Protein AF-A0A024G7Y5-F1 (afdb_monomer)

Solvent-accessible surface area (backbone atoms only — not comparable to full-atom values): 24583 Å² total; per-residue (Å²): 118,69,70,68,50,52,56,51,50,57,49,52,51,51,51,51,51,51,49,52,50,52,51,53,53,51,53,52,49,50,52,50,60,66,66,61,71,93,56,59,83,82,35,72,70,31,41,57,44,13,58,46,35,23,55,50,9,52,49,39,56,52,40,67,72,48,95,72,74,84,94,58,50,68,92,71,42,85,37,60,65,56,42,51,34,58,75,72,63,39,59,60,51,54,53,49,52,50,49,55,49,51,52,48,56,63,62,57,77,49,98,78,74,90,75,51,71,67,54,55,52,26,51,52,29,29,48,34,6,49,40,41,38,53,35,58,41,29,64,34,64,72,49,51,71,73,40,62,56,69,62,50,50,53,49,44,32,57,42,38,51,50,48,55,75,38,72,56,51,76,72,74,58,77,56,87,61,41,66,82,60,36,44,40,44,38,48,30,21,50,49,71,34,40,89,83,42,67,52,84,77,50,53,58,56,39,53,78,53,40,43,63,48,37,52,50,50,34,45,66,70,38,52,91,77,51,53,71,70,57,51,50,37,41,52,53,29,52,51,44,52,59,66,36,72,62,38,71,74,47,50,59,80,63,49,80,41,75,66,50,55,53,39,53,48,51,54,54,50,66,69,48,78,45,76,83,30,72,65,50,53,44,52,52,42,52,49,54,34,49,51,39,51,52,49,38,54,51,45,64,71,66,70,56,94,69,53,64,45,56,50,40,43,40,67,52,52,44,51,35,40,51,51,42,47,56,52,50,54,50,52,48,49,51,40,66,74,46,48,77,49,19,80,77,52,47,48,78,54,53,52,57,52,52,51,51,56,35,50,50,46,41,49,52,54,50,56,47,31,55,55,61,44,70,45,52,69,59,56,72,74,43,50,78,55,46,74,78,46,43,70,73,42,68,72,50,34,53,54,50,53,52,49,50,50,52,51,49,53,48,51,50,50,47,53,54,50,49,53,50,59,72,70,45,61,70,68,65,54,50,61,58,54,70,76,48,86,86,68,90,75,81,134

Sequence (443 aa):
MASARASRYEGTAKDEEVEALSAKLRDNLRMNIRYMADYEVLSEAWIDMAKQIERIGEITEMERNLPKAKGVTVWECEEVALRYILEDGKLNLCLRNLIAYNEFLRASDSPSQQMTREMLDAMHQFEKGMGLTLKNAWFHAEAVHITDLPKLVEYVHTVLKCAVQKPNILKEKEMEPCQEISVIYYLLGITKQLESMDESRLVPLFVEEEIFQLLTKHLVLQFHLLQEDTVVAALDTLNSMCGTEHFQSHPEDYLDSDDVASALWKIRVYNKNKIFSWATCFHVLCLLWTILRSAYWIRIQSRYEMTYLELYLLYWFPTPIQFANFSLLILFYIQVLTGKQWQLKWRTICLPLYLVLTMSMATFTVVWALNSSNDLDNAVQFGDKYDEEFYKVMGVRVQLEYSAFSFFLLGTLFGLFGWKLINIERWKQRRLLVSRPRKSIVL

Foldseek 3Di:
DVVVVVVVVVVVVVVVVVVVVVVVVLVVLLVLLVLQDQDQQPDPSLLVNLLSLLVLLVLQVVQVPDDDDPPAAPVRGPNSSLVSCVVVVPLQVLLVSVLNLVVVVVVPVDPPDDDDPSSVVSSLSNQNSSLRSLLSQLLHPSSLVSYPQLSLLVSLLVLLVVCLVPLCVLVVVPHPPGPNLSSLSNLLSNLVCCVVDPVVVHLVSCLVSLVLQSLLSSCLSCVVVDDPVSNVSSVSSNLSSCVDPCCVVCVCSNPVDPVSVVSVVVVVVVVVVPCVDLVVVLVVLVVVLVVLQVVQVVPVVVPPPDQLLNNLCSPPLSLLSVLLNLLSVLLVLVCLLCPPVCVVPVVVPSVVVSVVVSVVLNVLSNVLSVVVRVVVVVCVVQPPVCVVPVCVPPSSVVNVVVSVVSVVVSVVSCVVSVVVVVVPDVVSVVVVVVVDRPDDDDD

pLDDT: mean 79.41, std 16.38, range [26.48, 97.5]

Nearest PDB structures (foldseek):
  8evm-assembly1_A  TM=2.331E-01  e=3.872E+00  synthetic construct

Organism: NCBI:txid65357

Radius of gyration: 31.64 Å; Cα contacts (8 Å, |Δi|>4): 342; chains: 1; boundi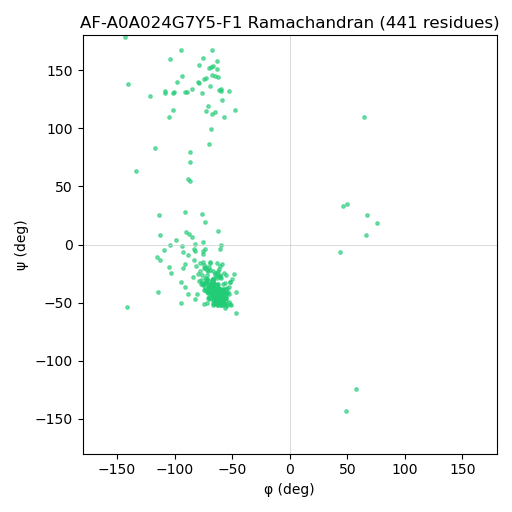ng box: 84×49×96 Å

Structure (mmCIF, N/CA/C/O backbone):
data_AF-A0A024G7Y5-F1
#
_entry.id   AF-A0A024G7Y5-F1
#
loop_
_atom_site.group_PDB
_atom_site.id
_atom_site.type_symbol
_atom_site.label_atom_id
_atom_site.label_alt_id
_atom_site.label_comp_id
_atom_site.label_asym_id
_atom_site.label_entity_id
_atom_site.label_seq_id
_atom_site.pdbx_PDB_ins_code
_atom_site.Cartn_x
_atom_site.Cartn_y
_atom_site.Cartn_z
_atom_site.occupancy
_atom_site.B_iso_or_equiv
_atom_site.auth_seq_id
_atom_site.auth_comp_id
_atom_site.auth_asym_id
_atom_site.auth_atom_id
_atom_site.pdbx_PDB_model_num
ATOM 1 N N . MET A 1 1 ? 31.855 25.577 42.883 1.00 46.16 1 MET A N 1
ATOM 2 C CA . MET A 1 1 ? 31.401 24.165 42.954 1.00 46.16 1 MET A CA 1
ATOM 3 C C . MET A 1 1 ? 29.903 23.998 43.244 1.00 46.16 1 MET A C 1
ATOM 5 O O . MET A 1 1 ? 29.334 23.049 42.726 1.00 46.16 1 MET A O 1
ATOM 9 N N . ALA A 1 2 ? 29.231 24.886 43.994 1.00 44.09 2 ALA A N 1
ATOM 10 C CA . ALA A 1 2 ? 27.789 24.762 44.285 1.00 44.09 2 ALA A CA 1
ATOM 11 C C . ALA A 1 2 ? 26.863 24.919 43.051 1.00 44.09 2 ALA A C 1
ATOM 13 O O . ALA A 1 2 ? 25.898 24.176 42.910 1.00 44.09 2 ALA A O 1
ATOM 14 N N . SER A 1 3 ? 27.208 25.801 42.105 1.00 47.31 3 SER A N 1
ATOM 15 C CA . SER A 1 3 ? 26.428 26.046 40.873 1.00 47.31 3 SER A CA 1
ATOM 16 C C . SER A 1 3 ? 26.412 24.856 39.889 1.00 47.31 3 SER A C 1
ATOM 18 O O . SER A 1 3 ? 25.405 24.622 39.224 1.00 47.31 3 SER A O 1
ATOM 20 N N . ALA A 1 4 ? 27.473 24.040 39.855 1.00 46.03 4 ALA A N 1
ATOM 21 C CA . ALA A 1 4 ? 27.540 22.832 39.020 1.00 46.03 4 ALA A CA 1
ATOM 22 C C . ALA A 1 4 ? 26.753 21.642 39.609 1.00 46.03 4 ALA A C 1
ATOM 24 O O . ALA A 1 4 ? 26.361 20.734 38.882 1.00 46.03 4 ALA A O 1
ATOM 25 N N . ARG A 1 5 ? 26.518 21.632 40.932 1.00 42.25 5 ARG A N 1
ATOM 26 C CA . ARG A 1 5 ? 25.630 20.655 41.583 1.00 42.25 5 ARG A CA 1
ATOM 27 C C . ARG A 1 5 ? 24.164 21.050 41.429 1.00 42.25 5 ARG A C 1
ATOM 29 O O . ARG A 1 5 ? 23.369 20.187 41.091 1.00 42.25 5 ARG A O 1
ATOM 36 N N . ALA A 1 6 ? 23.823 22.329 41.599 1.00 41.47 6 ALA A N 1
ATOM 37 C CA . ALA A 1 6 ? 22.451 22.817 41.429 1.00 41.47 6 ALA A CA 1
ATOM 38 C C . ALA A 1 6 ? 21.915 22.587 40.002 1.00 41.47 6 ALA A C 1
ATOM 40 O O . ALA A 1 6 ? 20.824 22.060 39.841 1.00 41.47 6 ALA A O 1
ATOM 41 N N . SER A 1 7 ? 22.732 22.855 38.979 1.00 45.75 7 SER A N 1
ATOM 42 C CA . SER A 1 7 ? 22.382 22.584 37.573 1.00 45.75 7 SER A CA 1
ATOM 43 C C . SER A 1 7 ? 22.245 21.090 37.243 1.00 45.75 7 SER A C 1
ATOM 45 O O . SER A 1 7 ? 21.433 20.726 36.398 1.00 45.75 7 SER A O 1
ATOM 47 N N . ARG A 1 8 ? 22.987 20.204 37.928 1.00 45.84 8 ARG A N 1
ATOM 48 C CA . ARG A 1 8 ? 22.789 18.746 37.819 1.00 45.84 8 ARG A CA 1
ATOM 49 C C . ARG A 1 8 ? 21.482 18.288 38.462 1.00 45.84 8 ARG A C 1
ATOM 51 O O . ARG A 1 8 ? 20.812 17.457 37.868 1.00 45.84 8 ARG A O 1
ATOM 58 N N . TYR A 1 9 ? 21.128 18.840 39.625 1.00 45.09 9 TYR A N 1
ATOM 59 C CA . TYR A 1 9 ? 19.876 18.523 40.317 1.00 45.09 9 TYR A CA 1
ATOM 60 C C . TYR A 1 9 ? 18.640 19.056 39.576 1.00 45.09 9 TYR A C 1
ATOM 62 O O . TYR A 1 9 ? 17.634 18.359 39.515 1.00 45.09 9 TYR A O 1
ATOM 70 N N . GLU A 1 10 ? 18.718 20.243 38.966 1.00 43.50 10 GLU A N 1
ATOM 71 C CA . GLU A 1 10 ? 17.648 20.781 38.109 1.00 43.50 10 GLU A CA 1
ATOM 72 C C . GLU A 1 10 ? 17.457 19.976 36.816 1.00 43.50 10 GLU A C 1
ATOM 74 O O . GLU A 1 10 ? 16.332 19.871 36.333 1.00 43.50 10 GLU A O 1
ATOM 79 N N . GLY A 1 11 ? 18.531 19.399 36.263 1.00 50.56 11 GLY A N 1
ATOM 80 C CA . GLY A 1 11 ? 18.453 18.473 35.131 1.00 50.56 11 GLY A CA 1
ATOM 81 C C . GLY A 1 11 ? 17.750 17.170 35.508 1.00 50.56 11 GLY A C 1
ATOM 82 O O . GLY A 1 11 ? 16.754 16.818 34.891 1.00 50.56 11 GLY A O 1
ATOM 83 N N . THR A 1 12 ? 18.190 16.515 36.589 1.00 52.41 12 THR A N 1
ATOM 84 C CA . THR A 1 12 ? 17.574 15.263 37.063 1.00 52.41 12 THR A CA 1
ATOM 85 C C . THR A 1 12 ? 16.132 15.438 37.538 1.00 52.41 12 THR A C 1
ATOM 87 O O . THR A 1 12 ? 15.316 14.569 37.278 1.00 52.41 12 THR A O 1
ATOM 90 N N . ALA A 1 13 ? 15.782 16.560 38.176 1.00 53.22 13 ALA A N 1
ATOM 91 C CA . ALA A 1 13 ? 14.409 16.804 38.625 1.00 53.22 13 ALA A CA 1
ATOM 92 C C . ALA A 1 13 ? 13.438 17.035 37.453 1.00 53.22 13 ALA A C 1
ATOM 94 O O . ALA A 1 13 ? 12.294 16.594 37.507 1.00 53.22 13 ALA A O 1
ATOM 95 N N . LYS A 1 14 ? 13.894 17.694 36.376 1.00 54.56 14 LYS A N 1
ATOM 96 C CA . LYS A 1 14 ? 13.105 17.841 35.143 1.00 54.56 14 LYS A CA 1
ATOM 97 C C . LYS A 1 14 ? 12.954 16.516 34.406 1.00 54.56 14 LYS A C 1
ATOM 99 O O . LYS A 1 14 ? 11.874 16.242 33.894 1.00 54.56 14 LYS A O 1
ATOM 104 N N . ASP A 1 15 ? 14.003 15.701 34.378 1.00 57.78 15 ASP A N 1
ATOM 105 C CA . ASP A 1 15 ? 13.948 14.370 33.774 1.00 57.78 15 ASP A CA 1
ATOM 106 C C . ASP A 1 15 ? 12.994 13.446 34.558 1.00 57.78 15 ASP A C 1
ATOM 108 O O . ASP A 1 15 ? 12.162 12.780 33.948 1.00 57.78 15 ASP A O 1
ATOM 112 N N . GLU A 1 16 ? 13.013 13.493 35.895 1.00 61.41 16 GLU A N 1
ATOM 113 C CA . GLU A 1 16 ? 12.073 12.765 36.765 1.00 61.41 16 GLU A CA 1
ATOM 114 C C . GLU A 1 16 ? 10.617 13.242 36.595 1.00 61.41 16 GLU A C 1
ATOM 116 O O . GLU A 1 16 ? 9.695 12.426 36.572 1.00 61.41 16 GLU A O 1
ATOM 121 N N . GLU A 1 17 ? 10.380 14.548 36.433 1.00 65.56 17 GLU A N 1
ATOM 122 C CA . GLU A 1 17 ? 9.038 15.105 36.205 1.00 65.56 17 GLU A CA 1
ATOM 123 C C . GLU A 1 17 ? 8.484 14.719 34.821 1.00 65.56 17 GLU A C 1
ATOM 125 O O . GLU A 1 17 ? 7.305 14.375 34.684 1.00 65.56 17 GLU A O 1
ATOM 130 N N . VAL A 1 18 ? 9.341 14.702 33.795 1.00 63.72 18 VAL A N 1
ATOM 131 C CA . VAL A 1 18 ? 8.999 14.235 32.442 1.00 63.72 18 VAL A CA 1
ATOM 132 C C . VAL A 1 18 ? 8.743 12.727 32.427 1.00 63.72 18 VAL A C 1
ATOM 134 O O . VAL A 1 18 ? 7.787 12.273 31.793 1.00 63.72 18 VAL A O 1
ATOM 137 N N . GLU A 1 19 ? 9.542 11.942 33.147 1.00 65.94 19 GLU A N 1
ATOM 138 C CA . GLU A 1 19 ? 9.358 10.495 33.270 1.00 65.94 19 GLU A CA 1
ATOM 139 C C . GLU A 1 19 ? 8.068 10.157 34.037 1.00 65.94 19 GLU A C 1
ATOM 141 O O . GLU A 1 19 ? 7.289 9.312 33.589 1.00 65.94 19 GLU A O 1
ATOM 146 N N . ALA A 1 20 ? 7.758 10.891 35.110 1.00 63.00 20 ALA A N 1
ATOM 147 C CA . ALA A 1 20 ? 6.502 10.764 35.849 1.00 63.00 20 ALA A CA 1
ATOM 148 C C . ALA A 1 20 ? 5.277 11.153 35.000 1.00 63.00 20 ALA A C 1
ATOM 150 O O . ALA A 1 20 ? 4.237 10.490 35.059 1.00 63.00 20 ALA A O 1
ATOM 151 N N . LEU A 1 21 ? 5.388 12.198 34.174 1.00 58.19 21 LEU A N 1
ATOM 152 C CA . LEU A 1 21 ? 4.331 12.594 33.242 1.00 58.19 21 LEU A CA 1
ATOM 153 C C . LEU A 1 21 ? 4.123 11.536 32.149 1.00 58.19 21 LEU A C 1
ATOM 155 O O . LEU A 1 21 ? 2.983 11.187 31.841 1.00 58.19 21 LEU A O 1
ATOM 159 N N . SER A 1 22 ? 5.209 10.986 31.605 1.00 64.69 22 SER A N 1
ATOM 160 C CA . SER A 1 22 ? 5.184 9.886 30.634 1.00 64.69 22 SER A CA 1
ATOM 161 C C . SER A 1 22 ? 4.539 8.625 31.223 1.00 64.69 22 SER A C 1
ATOM 163 O O . SER A 1 22 ? 3.653 8.033 30.602 1.00 64.69 22 SER A O 1
ATOM 165 N N . ALA A 1 23 ? 4.888 8.260 32.461 1.00 65.62 23 ALA A N 1
ATOM 166 C CA . ALA A 1 23 ? 4.269 7.151 33.186 1.00 65.62 23 ALA A CA 1
ATOM 167 C C . ALA A 1 23 ? 2.763 7.378 33.392 1.00 65.62 23 ALA A C 1
ATOM 169 O O . ALA A 1 23 ? 1.952 6.520 33.051 1.00 65.62 23 ALA A O 1
ATOM 170 N N . LYS A 1 24 ? 2.360 8.578 33.827 1.00 65.88 24 LYS A N 1
ATOM 171 C CA . LYS A 1 24 ? 0.944 8.933 34.007 1.00 65.88 24 LYS A CA 1
ATOM 172 C C . LYS A 1 24 ? 0.158 8.922 32.691 1.00 65.88 24 LYS A C 1
ATOM 174 O O . LYS A 1 24 ? -1.022 8.573 32.678 1.00 65.88 24 LYS A O 1
ATOM 179 N N . LEU A 1 25 ? 0.776 9.305 31.573 1.00 69.69 25 LEU A N 1
ATOM 180 C CA . LEU A 1 25 ? 0.161 9.206 30.245 1.00 69.69 25 LEU A CA 1
ATOM 181 C C . LEU A 1 25 ? -0.023 7.742 29.817 1.00 69.69 25 LEU A C 1
ATOM 183 O O . LEU A 1 25 ? -1.079 7.404 29.280 1.00 69.69 25 LEU A O 1
ATOM 187 N N . ARG A 1 26 ? 0.949 6.870 30.113 1.00 70.81 26 ARG A N 1
ATOM 188 C CA . ARG A 1 26 ? 0.867 5.421 29.857 1.00 70.81 26 ARG A CA 1
ATOM 189 C C . ARG A 1 26 ? -0.190 4.727 30.717 1.00 70.81 26 ARG A C 1
ATOM 191 O O . ARG A 1 26 ? -0.923 3.888 30.198 1.00 70.81 26 ARG A O 1
ATOM 198 N N . ASP A 1 27 ? -0.315 5.094 31.989 1.00 71.00 27 ASP A N 1
ATOM 199 C CA . ASP A 1 27 ? -1.332 4.524 32.882 1.00 71.00 27 ASP A CA 1
ATOM 200 C C . ASP A 1 27 ? -2.746 4.919 32.445 1.00 71.00 27 ASP A C 1
ATOM 202 O O . ASP A 1 27 ? -3.635 4.068 32.353 1.00 71.00 27 ASP A O 1
ATOM 206 N N . ASN A 1 28 ? -2.940 6.188 32.072 1.00 83.56 28 ASN A N 1
ATOM 207 C CA . ASN A 1 28 ? -4.203 6.650 31.493 1.00 83.56 28 ASN A CA 1
ATOM 208 C C . ASN A 1 28 ? -4.534 5.919 30.183 1.00 83.56 28 ASN A C 1
ATOM 210 O O . ASN A 1 28 ? -5.688 5.573 29.946 1.00 83.56 28 ASN A O 1
ATOM 214 N N . LEU A 1 29 ? -3.533 5.638 29.343 1.00 88.06 29 LEU A N 1
ATOM 215 C CA . LEU A 1 29 ? -3.724 4.874 28.110 1.00 88.06 29 LEU A CA 1
ATOM 216 C C . LEU A 1 29 ? -4.190 3.439 28.390 1.00 88.06 29 LEU A C 1
ATOM 218 O O . LEU A 1 29 ? -5.152 2.981 27.774 1.00 88.06 29 LEU A O 1
ATOM 222 N N . ARG A 1 30 ? -3.561 2.733 29.340 1.00 91.06 30 ARG A N 1
ATOM 223 C CA . ARG A 1 30 ? -3.982 1.369 29.696 1.00 91.06 30 ARG A CA 1
ATOM 224 C C . ARG A 1 30 ? -5.381 1.347 30.308 1.00 91.06 30 ARG A C 1
ATOM 226 O O . ARG A 1 30 ? -6.156 0.439 30.018 1.00 91.06 30 ARG A O 1
ATOM 233 N N . MET A 1 31 ? -5.728 2.349 31.118 1.00 90.75 31 MET A N 1
ATOM 234 C CA . MET A 1 31 ? -7.089 2.501 31.639 1.00 90.75 31 MET A CA 1
ATOM 235 C C . MET A 1 31 ? -8.120 2.664 30.520 1.00 90.75 31 MET A C 1
ATOM 237 O O . MET A 1 31 ? -9.125 1.955 30.533 1.00 90.75 31 MET A O 1
ATOM 241 N N . ASN A 1 32 ? -7.847 3.518 29.530 1.00 91.56 32 ASN A N 1
ATOM 242 C CA . ASN A 1 32 ? -8.730 3.693 28.373 1.00 91.56 32 ASN A CA 1
ATOM 243 C C . ASN A 1 32 ? -8.904 2.380 27.590 1.00 91.56 32 ASN A C 1
ATOM 245 O O . ASN A 1 32 ? -10.007 2.020 27.192 1.00 91.56 32 ASN A O 1
ATOM 249 N N . ILE A 1 33 ? -7.826 1.607 27.420 1.00 92.81 33 ILE A N 1
ATOM 250 C CA . ILE A 1 33 ? -7.882 0.304 26.740 1.00 92.81 33 ILE A CA 1
ATOM 251 C C . ILE A 1 33 ? -8.731 -0.706 27.524 1.00 92.81 33 ILE A C 1
ATOM 253 O O . ILE A 1 33 ? -9.503 -1.468 26.939 1.00 92.81 33 ILE A O 1
ATOM 257 N N . ARG A 1 34 ? -8.631 -0.706 28.857 1.00 93.69 34 ARG A N 1
ATOM 258 C CA . ARG A 1 34 ? -9.439 -1.577 29.724 1.00 93.69 34 ARG A CA 1
ATOM 259 C C . ARG A 1 34 ? -10.916 -1.211 29.722 1.00 93.69 34 ARG A C 1
ATOM 261 O O . ARG A 1 34 ? -11.739 -2.120 29.831 1.00 93.69 34 ARG A O 1
ATOM 268 N N . TYR A 1 35 ? -11.228 0.076 29.579 1.00 93.81 35 TYR A N 1
ATOM 269 C CA . TYR A 1 35 ? -12.595 0.582 29.473 1.00 93.81 35 TYR A CA 1
ATOM 270 C C . TYR A 1 35 ? -13.308 0.096 28.202 1.00 93.81 35 TYR A C 1
ATOM 272 O O . TYR A 1 35 ? -14.528 -0.023 28.203 1.00 93.81 35 TYR A O 1
ATOM 280 N N . MET A 1 36 ? -12.573 -0.262 27.140 1.00 95.25 36 MET A N 1
ATOM 281 C CA . MET A 1 36 ? -13.186 -0.818 25.931 1.00 95.25 36 MET A CA 1
ATOM 282 C C . MET A 1 36 ? -13.970 -2.101 26.239 1.00 95.25 36 MET A C 1
ATOM 284 O O . MET A 1 36 ? -13.412 -3.089 26.738 1.00 95.25 36 MET A O 1
ATOM 288 N N . ALA A 1 37 ? -15.250 -2.106 25.879 1.00 95.06 37 ALA A N 1
ATOM 289 C CA . ALA A 1 37 ? -16.164 -3.230 26.039 1.00 95.06 37 ALA A CA 1
ATOM 290 C C . ALA A 1 37 ? -17.127 -3.326 24.844 1.00 95.06 37 ALA A C 1
ATOM 292 O O . ALA A 1 37 ? -17.063 -2.526 23.911 1.00 95.06 37 ALA A O 1
ATOM 293 N N . ASP A 1 38 ? -17.986 -4.339 24.868 1.00 94.38 38 ASP A N 1
ATOM 294 C CA . ASP A 1 38 ? -19.037 -4.563 23.874 1.00 94.38 38 ASP A CA 1
ATOM 295 C C . ASP A 1 38 ? -20.282 -3.763 24.292 1.00 94.38 38 ASP A C 1
ATOM 297 O O . ASP A 1 38 ? -21.166 -4.268 24.985 1.00 94.38 38 ASP A O 1
ATOM 301 N N . TYR A 1 39 ? -20.263 -2.458 24.009 1.00 95.44 39 TYR A N 1
ATOM 302 C CA . TYR A 1 39 ? -21.368 -1.544 24.306 1.00 95.44 39 TYR A CA 1
ATOM 303 C C . TYR A 1 39 ? -22.299 -1.419 23.099 1.00 95.44 39 TYR A C 1
ATOM 305 O O . TYR A 1 39 ? -21.839 -1.378 21.959 1.00 95.44 39 TYR A O 1
ATOM 313 N N . GLU A 1 40 ? -23.600 -1.272 23.352 1.00 94.44 40 GLU A N 1
ATOM 314 C CA . GLU A 1 40 ? -24.581 -0.987 22.303 1.00 94.44 40 GLU A CA 1
ATOM 315 C C . GLU A 1 40 ? -24.243 0.334 21.591 1.00 94.44 40 GLU A C 1
ATOM 317 O O . GLU A 1 40 ? -23.935 1.339 22.242 1.00 94.44 40 GLU A O 1
ATOM 322 N N . VAL A 1 41 ? -24.279 0.328 20.256 1.00 93.69 41 VAL A N 1
ATOM 323 C CA . VAL A 1 41 ? -23.894 1.475 19.421 1.00 93.69 41 VAL A CA 1
ATOM 324 C C . VAL A 1 41 ? -24.783 2.680 19.751 1.00 93.69 41 VAL A C 1
ATOM 326 O O . VAL A 1 41 ? -26.000 2.556 19.829 1.00 93.69 41 VAL A O 1
ATOM 329 N N . LEU A 1 42 ? -24.162 3.847 19.960 1.00 92.06 42 LEU A N 1
ATOM 330 C CA . LEU A 1 42 ? -24.793 5.095 20.430 1.00 92.06 42 LEU A CA 1
ATOM 331 C C . LEU A 1 42 ? -25.352 5.097 21.864 1.00 92.06 42 LEU A C 1
ATOM 333 O O . LEU A 1 42 ? -25.964 6.088 22.267 1.00 92.06 42 LEU A O 1
ATOM 337 N N . SER A 1 43 ? -25.110 4.061 22.671 1.00 94.00 43 SER A N 1
ATOM 338 C CA . SER A 1 43 ? -25.300 4.179 24.124 1.00 94.00 43 SER A CA 1
ATOM 339 C C . SER A 1 43 ? -24.340 5.219 24.721 1.00 94.00 43 SER A C 1
ATOM 341 O O . SER A 1 43 ? -23.282 5.500 24.157 1.00 94.00 43 SER A O 1
ATOM 343 N N . GLU A 1 44 ? -24.670 5.774 25.889 1.00 94.69 44 GLU A N 1
ATOM 344 C CA . GLU A 1 44 ? -23.819 6.760 26.581 1.00 94.69 44 GLU A CA 1
ATOM 345 C C . GLU A 1 44 ? -22.393 6.222 26.813 1.00 94.69 44 GLU A C 1
ATOM 347 O O . GLU A 1 44 ? -21.407 6.882 26.491 1.00 94.69 44 GLU A O 1
ATOM 352 N N . ALA A 1 45 ? -22.280 4.961 27.247 1.00 95.88 45 ALA A N 1
ATOM 353 C CA . ALA A 1 45 ? -20.994 4.287 27.416 1.00 95.88 45 ALA A CA 1
ATOM 354 C C . ALA A 1 45 ? -20.237 4.101 26.088 1.00 95.88 45 ALA A C 1
ATOM 356 O O . ALA A 1 45 ? -19.012 4.214 26.051 1.00 95.88 45 ALA A O 1
ATOM 357 N N . TRP A 1 46 ? -20.946 3.845 24.982 1.00 96.75 46 TRP A N 1
ATOM 358 C CA . TRP A 1 46 ? -20.331 3.744 23.657 1.00 96.75 46 TRP A CA 1
ATOM 359 C C . TRP A 1 46 ? -19.803 5.095 23.171 1.00 96.75 46 TRP A C 1
ATOM 361 O O . TRP A 1 46 ? -18.692 5.157 22.649 1.00 96.75 46 TRP A O 1
ATOM 371 N N . ILE A 1 47 ? -20.556 6.178 23.383 1.00 95.50 47 ILE A N 1
ATOM 372 C CA . ILE A 1 47 ? -20.145 7.546 23.030 1.00 95.50 47 ILE A CA 1
ATOM 373 C C . ILE A 1 47 ? -18.871 7.938 23.788 1.00 95.50 47 ILE A C 1
ATOM 375 O O . ILE A 1 47 ? -17.933 8.484 23.203 1.00 95.50 47 ILE A O 1
ATOM 379 N N . ASP A 1 48 ? -18.788 7.612 25.076 1.00 95.12 48 ASP A N 1
ATOM 380 C CA . ASP A 1 48 ? -17.579 7.868 25.860 1.00 95.12 48 ASP A CA 1
ATOM 381 C C . ASP A 1 48 ? -16.410 6.967 25.451 1.00 95.12 48 ASP A C 1
ATOM 383 O O . ASP A 1 48 ? -15.264 7.424 25.378 1.00 95.12 48 ASP A O 1
ATOM 387 N N . MET A 1 49 ? -16.683 5.707 25.103 1.00 96.38 49 MET A N 1
ATOM 388 C CA . MET A 1 49 ? -15.681 4.800 24.547 1.00 96.38 49 MET A CA 1
ATOM 389 C C . MET A 1 49 ? -15.146 5.307 23.196 1.00 96.38 49 MET A C 1
ATOM 391 O O . MET A 1 49 ? -13.943 5.224 22.957 1.00 96.38 49 MET A O 1
ATOM 395 N N . ALA A 1 50 ? -15.992 5.870 22.330 1.00 95.62 50 ALA A N 1
ATOM 396 C CA . ALA A 1 50 ? -15.599 6.405 21.026 1.00 95.62 50 ALA A CA 1
ATOM 397 C C . ALA A 1 50 ? -14.541 7.515 21.142 1.00 95.62 50 ALA A C 1
ATOM 399 O O . ALA A 1 50 ? -13.517 7.467 20.457 1.00 95.62 50 ALA A O 1
ATOM 400 N N . LYS A 1 51 ? -14.728 8.449 22.085 1.00 93.69 51 LYS A N 1
ATOM 401 C CA . LYS A 1 51 ? -13.751 9.508 22.407 1.00 93.69 51 LYS A CA 1
ATOM 402 C C . LYS A 1 51 ? -12.397 8.922 22.827 1.00 93.69 51 LYS A C 1
ATOM 404 O O . LYS A 1 51 ? -11.337 9.427 22.459 1.00 93.69 51 LYS A O 1
ATOM 409 N N . GLN A 1 52 ? -12.416 7.844 23.613 1.00 93.50 52 GLN A N 1
ATOM 410 C CA . GLN A 1 52 ? -11.194 7.169 24.056 1.00 93.50 52 GLN A CA 1
ATOM 411 C C . GLN A 1 52 ? -10.512 6.403 22.917 1.00 93.50 52 GLN A C 1
ATOM 413 O O . GLN A 1 52 ? -9.285 6.441 22.812 1.00 93.50 52 GLN A O 1
ATOM 418 N N . ILE A 1 53 ? -11.291 5.744 22.058 1.00 94.56 53 ILE A N 1
ATOM 419 C CA . ILE A 1 53 ? -10.804 5.009 20.886 1.00 94.56 53 ILE A CA 1
ATOM 420 C C . ILE A 1 53 ? -10.143 5.950 19.881 1.00 94.56 53 ILE A C 1
ATOM 422 O O . ILE A 1 53 ? -9.080 5.606 19.368 1.00 94.56 53 ILE A O 1
ATOM 426 N N . GLU A 1 54 ? -10.695 7.144 19.643 1.00 93.62 54 GLU A N 1
ATOM 427 C CA . GLU A 1 54 ? -10.034 8.159 18.810 1.00 93.62 54 GLU A CA 1
ATOM 428 C C . GLU A 1 54 ? -8.624 8.449 19.327 1.00 93.62 54 GLU A C 1
ATOM 430 O O . GLU A 1 54 ? -7.644 8.322 18.589 1.00 93.62 54 GLU A O 1
ATOM 435 N N . ARG A 1 55 ? -8.511 8.749 20.625 1.00 91.44 55 ARG A N 1
ATOM 436 C CA . ARG A 1 55 ? -7.224 9.037 21.259 1.00 91.44 55 ARG A CA 1
ATOM 437 C C . ARG A 1 55 ? -6.254 7.857 21.164 1.00 91.44 55 ARG A C 1
ATOM 439 O O . ARG A 1 55 ? -5.066 8.069 20.938 1.00 91.44 55 ARG A O 1
ATOM 446 N N . ILE A 1 56 ? -6.731 6.623 21.342 1.00 93.44 56 ILE A N 1
ATOM 447 C CA . ILE A 1 56 ? -5.906 5.415 21.173 1.00 93.44 56 ILE A CA 1
ATOM 448 C C . ILE A 1 56 ? -5.415 5.317 19.723 1.00 93.44 56 ILE A C 1
ATOM 450 O O . ILE A 1 56 ? -4.220 5.124 19.501 1.00 93.44 56 ILE A O 1
ATOM 454 N N . GLY A 1 57 ? -6.297 5.505 18.740 1.00 91.50 57 GLY A N 1
ATOM 455 C CA . GLY A 1 57 ? -5.958 5.504 17.316 1.00 91.50 57 GLY A CA 1
ATOM 456 C C . GLY A 1 57 ? -4.866 6.514 16.970 1.00 91.50 57 GLY A C 1
ATOM 457 O O . GLY A 1 57 ? -3.861 6.147 16.360 1.00 91.50 57 GLY A O 1
ATOM 458 N N . GLU A 1 58 ? -5.001 7.755 17.435 1.00 89.62 58 GLU A N 1
ATOM 459 C CA . GLU A 1 58 ? -4.001 8.811 17.231 1.00 89.62 58 GLU A CA 1
ATOM 460 C C . GLU A 1 58 ? -2.646 8.471 17.865 1.00 89.62 58 GLU A C 1
ATOM 462 O O . GLU A 1 58 ? -1.603 8.675 17.239 1.00 89.62 58 GLU A O 1
ATOM 467 N N . ILE A 1 59 ? -2.646 7.891 19.070 1.00 89.00 59 ILE A N 1
ATOM 468 C CA . ILE A 1 59 ? -1.414 7.434 19.726 1.00 89.00 59 ILE A CA 1
ATOM 469 C C . ILE A 1 59 ? -0.753 6.321 18.908 1.00 89.00 59 ILE A C 1
ATOM 471 O O . ILE A 1 59 ? 0.444 6.411 18.649 1.00 89.00 59 ILE A O 1
ATOM 475 N N . THR A 1 60 ? -1.506 5.319 18.437 1.00 89.81 60 THR A N 1
ATOM 476 C CA . THR A 1 60 ? -0.925 4.232 17.623 1.00 89.81 60 THR A CA 1
ATOM 477 C C . THR A 1 60 ? -0.313 4.748 16.319 1.00 89.81 60 THR A C 1
ATOM 479 O O . THR A 1 60 ? 0.745 4.281 15.903 1.00 89.81 60 THR A O 1
ATOM 482 N N . GLU A 1 61 ? -0.941 5.736 15.674 1.00 88.44 61 GLU A N 1
ATOM 483 C CA . GLU A 1 61 ? -0.416 6.328 14.441 1.00 88.44 61 GLU A CA 1
ATOM 484 C C . GLU A 1 61 ? 0.853 7.148 14.707 1.00 88.44 61 GLU A C 1
ATOM 486 O O . GLU A 1 61 ? 1.811 7.095 13.933 1.00 88.44 61 GLU A O 1
ATOM 491 N N . MET A 1 62 ? 0.901 7.876 15.823 1.00 83.56 62 MET A N 1
ATOM 492 C CA . MET A 1 62 ? 2.100 8.590 16.255 1.00 83.56 62 MET A CA 1
ATOM 493 C C . MET A 1 62 ? 3.248 7.623 16.574 1.00 83.56 62 MET A C 1
ATOM 495 O O . MET A 1 62 ? 4.341 7.798 16.036 1.00 83.56 62 MET A O 1
ATOM 499 N N . GLU A 1 63 ? 3.004 6.590 17.389 1.00 84.31 63 GLU A N 1
ATOM 500 C CA . GLU A 1 63 ? 4.004 5.579 17.769 1.00 84.31 63 GLU A CA 1
ATOM 501 C C . GLU A 1 63 ? 4.576 4.863 16.539 1.00 84.31 63 GLU A C 1
ATOM 503 O O . GLU A 1 63 ? 5.784 4.643 16.431 1.00 84.31 63 GLU A O 1
ATOM 508 N N . ARG A 1 64 ? 3.730 4.573 15.547 1.00 82.31 64 ARG A N 1
ATOM 509 C CA . ARG A 1 64 ? 4.157 3.950 14.293 1.00 82.31 64 ARG A CA 1
ATOM 510 C C . ARG A 1 64 ? 5.149 4.798 13.499 1.00 82.31 64 ARG A C 1
ATOM 512 O O . ARG A 1 64 ? 6.015 4.244 12.817 1.00 82.31 64 ARG A O 1
ATOM 519 N N . ASN A 1 65 ? 5.004 6.119 13.559 1.00 77.88 65 ASN A N 1
ATOM 520 C CA . ASN A 1 65 ? 5.852 7.068 12.842 1.00 77.88 65 ASN A CA 1
ATOM 521 C C . ASN A 1 65 ? 7.174 7.367 13.572 1.00 77.88 65 ASN A C 1
ATOM 523 O O . ASN A 1 65 ? 8.037 8.046 13.005 1.00 77.88 65 ASN A O 1
ATOM 527 N N . LEU A 1 66 ? 7.368 6.844 14.788 1.00 75.75 66 LEU A N 1
ATOM 528 C CA . LEU A 1 66 ? 8.628 6.971 15.514 1.00 75.75 66 LEU A CA 1
ATOM 529 C C . LEU A 1 66 ? 9.750 6.137 14.862 1.00 75.75 66 LEU A C 1
ATOM 531 O O . LEU A 1 66 ? 9.491 5.122 14.206 1.00 75.75 66 LEU A O 1
ATOM 535 N N . PRO A 1 67 ? 11.026 6.542 15.009 1.00 68.31 67 PRO A N 1
ATOM 536 C CA . PRO A 1 67 ? 12.155 5.795 14.465 1.00 68.31 67 PRO A CA 1
ATOM 537 C C . PRO A 1 67 ? 12.283 4.422 15.139 1.00 68.31 67 PRO A C 1
ATOM 539 O O . PRO A 1 67 ? 12.618 4.332 16.314 1.00 68.31 67 PRO A O 1
ATOM 542 N N . LYS A 1 68 ? 12.069 3.337 14.386 1.00 66.56 68 LYS A N 1
ATOM 543 C CA . LYS A 1 68 ? 12.180 1.966 14.910 1.00 66.56 68 LYS A CA 1
ATOM 544 C C . LYS A 1 68 ? 13.534 1.335 14.593 1.00 66.56 68 LYS A C 1
ATOM 546 O O . LYS A 1 68 ? 14.039 1.444 13.469 1.00 66.56 68 LYS A O 1
ATOM 551 N N . ALA A 1 69 ? 14.088 0.600 15.557 1.00 58.72 69 ALA A N 1
ATOM 552 C CA . ALA A 1 69 ? 15.136 -0.377 15.280 1.00 58.72 69 ALA A CA 1
ATOM 553 C C . ALA A 1 69 ? 14.565 -1.515 14.404 1.00 58.72 69 ALA A C 1
ATOM 555 O O . ALA A 1 69 ? 13.384 -1.852 14.468 1.00 58.72 69 ALA A O 1
ATOM 556 N N . LYS A 1 70 ? 15.376 -2.059 13.490 1.00 55.78 70 LYS A N 1
ATOM 557 C CA . LYS A 1 70 ? 14.898 -2.996 12.455 1.00 55.78 70 LYS A CA 1
ATOM 558 C C . LYS A 1 70 ? 14.715 -4.408 13.002 1.00 55.78 70 LYS A C 1
ATOM 560 O O . LYS A 1 70 ? 15.607 -4.905 13.675 1.00 55.78 70 LYS A O 1
ATOM 565 N N . GLY A 1 71 ? 13.639 -5.077 12.576 1.00 55.06 71 GLY A N 1
ATOM 566 C CA . GLY A 1 71 ? 13.381 -6.493 12.887 1.00 55.06 71 GLY A CA 1
ATOM 567 C C . GLY A 1 71 ? 12.885 -6.736 14.311 1.00 55.06 71 GLY A C 1
ATOM 568 O O . GLY A 1 71 ? 12.983 -7.849 14.805 1.00 55.06 71 GLY A O 1
ATOM 569 N N . VAL A 1 72 ? 12.399 -5.679 14.949 1.00 59.00 72 VAL A N 1
ATOM 570 C CA . VAL A 1 72 ? 11.972 -5.648 16.340 1.00 59.00 72 VAL A CA 1
ATOM 571 C C . VAL A 1 72 ? 10.494 -6.033 16.406 1.00 59.00 72 VAL A C 1
ATOM 573 O O . VAL A 1 72 ? 9.685 -5.518 15.630 1.00 59.00 72 VAL A O 1
ATOM 576 N N . THR A 1 73 ? 10.160 -6.965 17.294 1.00 59.81 73 THR A N 1
ATOM 577 C CA . THR A 1 73 ? 8.782 -7.441 17.517 1.00 59.81 73 THR A CA 1
ATOM 578 C C . THR A 1 73 ? 7.907 -6.343 18.134 1.00 59.81 73 THR A C 1
ATOM 580 O O . THR A 1 73 ? 8.423 -5.334 18.623 1.00 59.81 73 THR A O 1
ATOM 583 N N . VAL A 1 74 ? 6.578 -6.512 18.171 1.00 57.97 74 VAL A N 1
ATOM 584 C CA . VAL A 1 74 ? 5.682 -5.553 18.880 1.00 57.97 74 VAL A CA 1
ATOM 585 C C . VAL A 1 74 ? 6.086 -5.384 20.351 1.00 57.97 74 VAL A C 1
ATOM 587 O O . VAL A 1 74 ? 5.989 -4.305 20.941 1.00 57.97 74 VAL A O 1
ATOM 590 N N . TRP A 1 75 ? 6.588 -6.464 20.941 1.00 63.62 75 TRP A N 1
ATOM 591 C CA . TRP A 1 75 ? 7.027 -6.547 22.333 1.00 63.62 75 TRP A CA 1
ATOM 592 C C . TRP A 1 75 ? 8.309 -5.767 22.614 1.00 63.62 75 TRP A C 1
ATOM 594 O O . TRP A 1 75 ? 8.583 -5.408 23.757 1.00 63.62 75 TRP A O 1
ATOM 604 N N . GLU A 1 76 ? 9.069 -5.464 21.569 1.00 55.62 76 GLU A N 1
ATOM 605 C CA . GLU A 1 76 ? 10.342 -4.759 21.647 1.00 55.62 76 GLU A CA 1
ATOM 606 C C . GLU A 1 76 ? 10.260 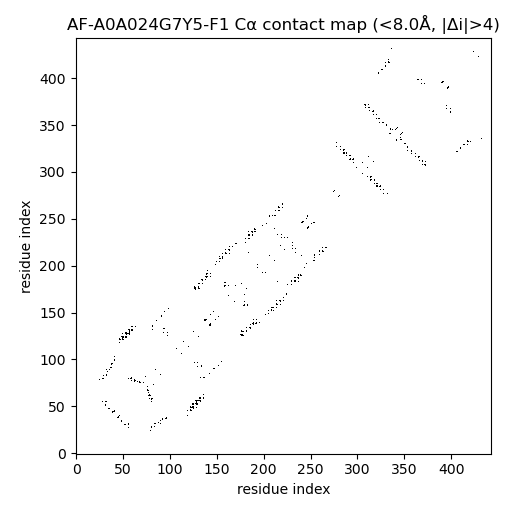-3.352 21.007 1.00 55.62 76 GLU A C 1
ATOM 608 O O . GLU A 1 76 ? 11.146 -2.527 21.224 1.00 55.62 76 GLU A O 1
ATOM 613 N N . CYS A 1 77 ? 9.198 -3.047 20.245 1.00 63.31 77 CYS A N 1
ATOM 614 C CA . CYS A 1 77 ? 8.935 -1.727 19.657 1.00 63.31 77 CYS A CA 1
ATOM 615 C C . CYS A 1 77 ? 8.343 -0.745 20.680 1.00 63.31 77 CYS A C 1
ATOM 617 O O . CYS A 1 77 ? 7.639 -1.147 21.600 1.00 63.31 77 CYS A O 1
ATOM 619 N N . GLU A 1 78 ? 8.530 0.561 20.475 1.00 67.12 78 GLU A N 1
ATOM 620 C CA . GLU A 1 78 ? 7.940 1.624 21.314 1.00 67.12 78 GLU A CA 1
ATOM 621 C C . GLU A 1 78 ? 6.418 1.828 21.100 1.00 67.12 78 GLU A C 1
ATOM 623 O O . GLU A 1 78 ? 5.872 2.865 21.461 1.00 67.12 78 GLU A O 1
ATOM 628 N N . GLU A 1 79 ? 5.714 0.840 20.536 1.00 81.38 79 GLU A N 1
ATOM 629 C CA . GLU A 1 79 ? 4.261 0.861 20.303 1.00 81.38 79 GLU A CA 1
ATOM 630 C C . GLU A 1 79 ? 3.495 0.357 21.531 1.00 81.38 79 GLU A C 1
ATOM 632 O O . GLU A 1 79 ? 2.947 -0.751 21.563 1.00 81.38 79 GLU A O 1
ATOM 637 N N . VAL A 1 80 ? 3.504 1.171 22.586 1.00 84.94 80 VAL A N 1
ATOM 638 C CA . VAL A 1 80 ? 2.922 0.834 23.889 1.00 84.94 80 VAL A CA 1
ATOM 639 C C . VAL A 1 80 ? 1.408 0.647 23.784 1.00 84.94 80 VAL A C 1
ATOM 641 O O . VAL A 1 80 ? 0.865 -0.265 24.413 1.00 84.94 80 VAL A O 1
ATOM 644 N N . ALA A 1 81 ? 0.722 1.451 22.966 1.00 87.81 81 ALA A N 1
ATOM 645 C CA . ALA A 1 81 ? -0.725 1.342 22.789 1.00 87.81 81 ALA A CA 1
ATOM 646 C C . ALA A 1 81 ? -1.130 -0.014 22.198 1.00 87.81 81 ALA A C 1
ATOM 648 O O . ALA A 1 81 ? -1.985 -0.705 22.755 1.00 87.81 81 ALA A O 1
ATOM 649 N N . LEU A 1 82 ? -0.482 -0.425 21.102 1.00 89.88 82 LEU A N 1
ATOM 650 C CA . LEU A 1 82 ? -0.754 -1.717 20.469 1.00 89.88 82 LEU A CA 1
ATOM 651 C C . LEU A 1 82 ? -0.414 -2.871 21.408 1.00 89.88 82 LEU A C 1
ATOM 653 O O . LEU A 1 82 ? -1.186 -3.821 21.510 1.00 89.88 82 LEU A O 1
ATOM 657 N N . ARG A 1 83 ? 0.694 -2.768 22.149 1.00 89.62 83 ARG A N 1
ATOM 658 C CA . ARG A 1 83 ? 1.076 -3.792 23.120 1.00 89.62 83 ARG A CA 1
ATOM 659 C C . ARG A 1 83 ? -0.003 -4.012 24.174 1.00 89.62 83 ARG A C 1
ATOM 661 O O . ARG A 1 83 ? -0.403 -5.149 24.386 1.00 89.62 83 ARG A O 1
ATOM 668 N N . TYR A 1 84 ? -0.525 -2.950 24.782 1.00 91.88 84 TYR A N 1
ATOM 669 C CA . TYR A 1 84 ? -1.599 -3.073 25.771 1.00 91.88 84 TYR A CA 1
ATOM 670 C C . TYR A 1 84 ? -2.880 -3.680 25.189 1.00 91.88 84 TYR A C 1
ATOM 672 O O . TYR A 1 84 ? -3.535 -4.466 25.870 1.00 91.88 84 TYR A O 1
ATOM 680 N N . ILE A 1 85 ? -3.225 -3.376 23.934 1.00 93.19 85 ILE A N 1
ATOM 681 C CA . ILE A 1 85 ? -4.373 -4.000 23.255 1.00 93.19 85 ILE A CA 1
ATOM 682 C C . ILE A 1 85 ? -4.171 -5.512 23.107 1.00 93.19 85 ILE A C 1
ATOM 684 O O . ILE A 1 85 ? -5.117 -6.276 23.312 1.00 93.19 85 ILE A O 1
ATOM 688 N N . LEU A 1 86 ? -2.957 -5.945 22.754 1.00 91.75 86 LEU A N 1
ATOM 689 C CA . LEU A 1 86 ? -2.622 -7.363 22.612 1.00 91.75 86 LEU A CA 1
ATOM 690 C C . LEU A 1 86 ? -2.566 -8.072 23.975 1.00 91.75 86 LEU A C 1
ATOM 692 O O . LEU A 1 86 ? -3.165 -9.135 24.116 1.00 91.75 86 LEU A O 1
ATOM 696 N N . GLU A 1 87 ? -1.907 -7.481 24.979 1.00 90.44 87 GLU A N 1
ATOM 697 C CA . GLU A 1 87 ? -1.796 -8.030 26.344 1.00 90.44 87 GLU A CA 1
ATOM 698 C C . GLU A 1 87 ? -3.160 -8.228 27.005 1.00 90.44 87 GLU A C 1
ATOM 700 O O . GLU A 1 87 ? -3.422 -9.278 27.588 1.00 90.44 87 GLU A O 1
ATOM 705 N N . ASP A 1 88 ? -4.042 -7.231 26.899 1.00 91.06 88 ASP A N 1
ATOM 706 C CA . ASP A 1 88 ? -5.363 -7.267 27.527 1.00 91.06 88 ASP A CA 1
ATOM 707 C C . ASP A 1 88 ? -6.399 -8.010 26.638 1.00 91.06 88 ASP A C 1
ATOM 709 O O . ASP A 1 88 ? -7.592 -8.033 26.953 1.00 91.06 88 ASP A O 1
ATOM 713 N N . GLY A 1 89 ? -5.969 -8.629 25.525 1.00 91.19 89 GLY A N 1
ATOM 714 C CA . GLY A 1 89 ? -6.804 -9.475 24.660 1.00 91.19 89 GLY A CA 1
ATOM 715 C C . GLY A 1 89 ? -7.912 -8.725 23.910 1.00 91.19 89 GLY A C 1
ATOM 716 O O . GLY A 1 89 ? -8.944 -9.303 23.566 1.00 91.19 89 GLY A O 1
ATOM 717 N N . LYS A 1 90 ? -7.731 -7.422 23.670 1.00 95.25 90 LYS A N 1
ATOM 718 C CA . LYS A 1 90 ? -8.776 -6.525 23.152 1.00 95.25 90 LYS A CA 1
ATOM 719 C C . LYS A 1 90 ? -8.846 -6.462 21.626 1.00 95.25 90 LYS A C 1
ATOM 721 O O . LYS A 1 90 ? -9.821 -5.937 21.103 1.00 95.25 90 LYS A O 1
ATOM 726 N N . LEU A 1 91 ? -7.888 -7.035 20.894 1.00 95.31 91 LEU A N 1
ATOM 727 C CA . LEU A 1 91 ? -7.846 -6.932 19.427 1.00 95.31 91 LEU A CA 1
ATOM 728 C C . LEU A 1 91 ? -9.120 -7.466 18.741 1.00 95.31 91 LEU A C 1
ATOM 730 O O . LEU A 1 91 ? -9.735 -6.772 17.937 1.00 95.31 91 LEU A O 1
ATOM 734 N N . ASN A 1 92 ? -9.571 -8.670 19.104 1.00 96.19 92 ASN A N 1
ATOM 735 C CA . ASN A 1 92 ? -10.800 -9.241 18.537 1.00 96.19 92 ASN A CA 1
ATOM 736 C C . ASN A 1 92 ? -12.075 -8.565 19.075 1.00 96.19 92 ASN A C 1
ATOM 738 O O . ASN A 1 92 ? -13.129 -8.659 18.452 1.00 96.19 92 ASN A O 1
ATOM 742 N N . LEU A 1 93 ? -12.011 -7.876 20.221 1.00 96.38 93 LEU A N 1
ATOM 743 C CA . LEU A 1 93 ? -13.104 -7.009 20.671 1.00 96.38 93 LEU A CA 1
ATOM 744 C C . LEU A 1 93 ? -13.204 -5.768 19.777 1.00 96.38 93 LEU A C 1
ATOM 746 O O . LEU A 1 93 ? -14.296 -5.438 19.336 1.00 96.38 93 LEU A O 1
ATOM 750 N N . CYS A 1 94 ? -12.075 -5.131 19.458 1.00 96.62 94 CYS A N 1
ATOM 751 C CA . CYS A 1 94 ? -12.017 -4.002 18.533 1.00 96.62 94 CYS A CA 1
ATOM 752 C C . CYS A 1 94 ? -12.638 -4.353 17.171 1.00 96.62 94 CYS A C 1
ATOM 754 O O . CYS A 1 94 ? -13.480 -3.606 16.676 1.00 96.62 94 CYS A O 1
ATOM 756 N N . LEU A 1 95 ? -12.297 -5.522 16.610 1.00 96.94 95 LEU A N 1
ATOM 757 C CA . LEU A 1 95 ? -12.905 -6.015 15.369 1.00 96.94 95 LEU A CA 1
ATOM 758 C C . LEU A 1 95 ? -14.425 -6.212 15.503 1.00 96.94 95 LEU A C 1
ATOM 760 O O . LEU A 1 95 ? -15.173 -5.750 14.648 1.00 96.94 95 LEU A O 1
ATOM 764 N N . ARG A 1 96 ? -14.901 -6.849 16.581 1.00 97.12 96 ARG A N 1
ATOM 765 C CA . ARG A 1 96 ? -16.345 -7.051 16.807 1.00 97.12 96 ARG A CA 1
ATOM 766 C C . ARG A 1 96 ? -17.110 -5.737 16.953 1.00 97.12 96 ARG A C 1
ATOM 768 O O . ARG A 1 96 ? -18.146 -5.579 16.319 1.00 97.12 96 ARG A O 1
ATOM 775 N N . ASN A 1 97 ? -16.575 -4.785 17.716 1.00 96.50 97 ASN A N 1
ATOM 776 C CA . ASN A 1 97 ? -17.185 -3.465 17.874 1.00 96.50 97 ASN A CA 1
ATOM 777 C C . ASN A 1 97 ? -17.252 -2.720 16.532 1.00 96.50 97 ASN A C 1
ATOM 779 O O . ASN A 1 97 ? -18.228 -2.023 16.262 1.00 96.50 97 ASN A O 1
ATOM 783 N N . LEU A 1 98 ? -16.229 -2.870 15.684 1.00 95.94 98 LEU A N 1
ATOM 784 C CA . LEU A 1 98 ? -16.219 -2.281 14.348 1.00 95.94 98 LEU A CA 1
ATOM 785 C C . LEU A 1 98 ? -17.279 -2.903 13.427 1.00 95.94 98 LEU A C 1
ATOM 787 O O . LEU A 1 98 ? -17.954 -2.175 12.700 1.00 95.94 98 LEU A O 1
ATOM 791 N N . ILE A 1 99 ? -17.446 -4.228 13.482 1.00 95.81 99 ILE A N 1
ATOM 792 C CA . ILE A 1 99 ? -18.497 -4.945 12.746 1.00 95.81 99 ILE A CA 1
ATOM 793 C C . ILE A 1 99 ? -19.877 -4.455 13.198 1.00 95.81 99 ILE A C 1
ATOM 795 O O . ILE A 1 99 ? -20.654 -4.010 12.357 1.00 95.81 99 ILE A O 1
ATOM 799 N N . ALA A 1 100 ? -20.142 -4.429 14.508 1.00 94.88 100 ALA A N 1
ATOM 800 C CA . ALA A 1 100 ? -21.417 -3.970 15.065 1.00 94.88 100 ALA A CA 1
ATOM 801 C C . ALA A 1 100 ? -21.740 -2.515 14.675 1.00 94.88 100 ALA A C 1
ATOM 803 O O . ALA A 1 100 ? -22.873 -2.196 14.316 1.00 94.88 100 ALA A O 1
ATOM 804 N N . TYR A 1 101 ? -20.738 -1.629 14.679 1.00 94.06 101 TYR A N 1
ATOM 805 C CA . TYR A 1 101 ? -20.885 -0.258 14.179 1.00 94.06 101 TYR A CA 1
ATOM 806 C C . TYR A 1 101 ? -21.267 -0.217 12.690 1.00 94.06 101 TYR A C 1
ATOM 808 O O . TYR A 1 101 ? -22.146 0.547 12.293 1.00 94.06 101 TYR A O 1
ATOM 816 N N . ASN A 1 102 ? -20.641 -1.049 11.854 1.00 91.44 102 ASN A N 1
ATOM 817 C CA . ASN A 1 102 ? -20.937 -1.096 10.422 1.00 91.44 102 ASN A CA 1
ATOM 818 C C . ASN A 1 102 ? -22.332 -1.679 10.133 1.00 91.44 102 ASN A C 1
ATOM 820 O O . ASN A 1 102 ? -23.040 -1.183 9.258 1.00 91.44 102 ASN A O 1
ATOM 824 N N . GLU A 1 103 ? -22.747 -2.699 10.884 1.00 91.94 103 GLU A N 1
ATOM 825 C CA . GLU A 1 103 ? -24.103 -3.256 10.830 1.00 91.94 103 GLU A CA 1
ATOM 826 C C . GLU A 1 103 ? -25.151 -2.215 11.232 1.00 91.94 103 GLU A C 1
ATOM 828 O O . GLU A 1 103 ? -26.149 -2.046 10.528 1.00 91.94 103 GLU A O 1
ATOM 833 N N . PHE A 1 104 ? -24.886 -1.460 12.303 1.00 90.94 104 PHE A N 1
ATOM 834 C CA . PHE A 1 104 ? -25.723 -0.340 12.722 1.00 90.94 104 PHE A CA 1
ATOM 835 C C . PHE A 1 104 ? -25.864 0.703 11.606 1.00 90.94 104 PHE A C 1
ATOM 837 O O . PHE A 1 104 ? -26.985 1.028 11.222 1.00 90.94 104 PHE A O 1
ATOM 844 N N . LEU A 1 105 ? -24.753 1.156 11.008 1.00 86.75 105 LEU A N 1
ATOM 845 C CA . LEU A 1 105 ? -24.780 2.110 9.891 1.00 86.75 105 LEU A CA 1
ATOM 846 C C . LEU A 1 105 ? -25.661 1.636 8.728 1.00 86.75 105 LEU A C 1
ATOM 848 O O . LEU A 1 105 ? -26.413 2.424 8.159 1.00 86.75 105 LEU A O 1
ATOM 852 N N . ARG A 1 106 ? -25.591 0.348 8.379 1.00 82.88 106 ARG A N 1
ATOM 853 C CA . ARG A 1 106 ? -26.395 -0.230 7.290 1.00 82.88 106 ARG A CA 1
ATOM 854 C C . ARG A 1 106 ? -27.871 -0.337 7.639 1.00 82.88 106 ARG A C 1
ATOM 856 O O . ARG A 1 106 ? -28.708 -0.162 6.760 1.00 82.88 106 ARG A O 1
ATOM 863 N N . ALA A 1 107 ? -28.198 -0.640 8.892 1.00 83.56 107 ALA A N 1
ATOM 864 C CA . ALA A 1 107 ? -29.581 -0.673 9.356 1.00 83.56 107 ALA A CA 1
ATOM 865 C C . ALA A 1 107 ? -30.192 0.742 9.406 1.00 83.56 107 ALA A C 1
ATOM 867 O O . ALA A 1 107 ? -31.361 0.933 9.052 1.00 83.56 107 ALA A O 1
ATOM 868 N N . SER A 1 108 ? -29.385 1.737 9.789 1.00 71.81 108 SER A N 1
ATOM 869 C CA . SER A 1 108 ? -29.762 3.149 9.910 1.00 71.81 108 SER A CA 1
ATOM 870 C C . SER A 1 108 ? -29.906 3.897 8.578 1.00 71.81 108 SER A C 1
ATOM 872 O O . SER A 1 108 ? -30.420 5.012 8.589 1.00 71.81 108 SER A O 1
ATOM 874 N N . ASP A 1 109 ? -29.590 3.284 7.427 1.00 61.72 109 ASP A N 1
ATOM 875 C CA . ASP A 1 109 ? -30.014 3.777 6.097 1.00 61.72 109 ASP A CA 1
ATOM 876 C C . ASP A 1 109 ? -31.567 3.831 5.957 1.00 61.72 109 ASP A C 1
ATOM 878 O O . ASP A 1 109 ? -32.099 4.308 4.952 1.00 61.72 109 ASP A O 1
ATOM 882 N N . SER A 1 110 ? -32.315 3.375 6.975 1.00 48.69 110 SER A N 1
ATOM 883 C CA . SER A 1 110 ? -33.763 3.574 7.135 1.00 48.69 110 SER A CA 1
ATOM 884 C C . SER A 1 110 ? -34.087 4.930 7.809 1.00 48.69 110 SER A C 1
ATOM 886 O O . SER A 1 110 ? -33.524 5.248 8.855 1.00 48.69 110 SER A O 1
ATOM 888 N N . PRO A 1 111 ? -35.047 5.730 7.299 1.00 42.84 111 PRO A N 1
ATOM 889 C CA . PRO A 1 111 ? -35.169 7.177 7.562 1.00 42.84 111 PRO A CA 1
ATOM 890 C C . PRO A 1 111 ? -35.738 7.594 8.942 1.00 42.84 111 PRO A C 1
ATOM 892 O O . PRO A 1 111 ? -36.324 8.669 9.065 1.00 42.84 111 PRO A O 1
ATOM 895 N N . SER A 1 112 ? -35.613 6.778 9.992 1.00 46.59 112 SER A N 1
ATOM 896 C CA . SER A 1 112 ? -36.358 6.962 11.252 1.00 46.59 112 SER A CA 1
ATOM 897 C C . SER A 1 112 ? -35.556 7.426 12.476 1.00 46.59 112 SER A C 1
ATOM 899 O O . SER A 1 112 ? -36.175 7.702 13.503 1.00 46.59 112 SER A O 1
ATOM 901 N N . GLN A 1 113 ? -34.225 7.556 12.418 1.00 59.00 113 GLN A N 1
ATOM 902 C CA . GLN A 1 113 ? -33.425 8.016 13.568 1.00 59.00 113 GLN A CA 1
ATOM 903 C C . GLN A 1 113 ? -32.946 9.463 13.391 1.00 59.00 113 GLN A C 1
ATOM 905 O O . GLN A 1 113 ? -32.068 9.754 12.583 1.00 59.00 113 GLN A O 1
ATOM 910 N N . GLN A 1 114 ? -33.505 10.386 14.182 1.00 69.50 114 GLN A N 1
ATOM 911 C CA . GLN A 1 114 ? -32.918 11.714 14.369 1.00 69.50 114 GLN A CA 1
ATOM 912 C C . GLN A 1 114 ? -31.609 11.563 15.154 1.00 69.50 114 GLN A C 1
ATOM 914 O O . GLN A 1 114 ? -31.630 11.420 16.375 1.00 69.50 114 GLN A O 1
ATOM 919 N N . MET A 1 115 ? -30.472 11.569 14.457 1.00 81.75 115 MET A N 1
ATOM 920 C CA . MET A 1 115 ? -29.157 11.581 15.099 1.00 81.75 115 MET A CA 1
ATOM 921 C C . MET A 1 115 ? -28.833 12.977 15.629 1.00 81.75 115 MET A C 1
ATOM 923 O O . MET A 1 115 ? -28.960 13.975 14.915 1.00 81.75 115 MET A O 1
ATOM 927 N N . THR A 1 116 ? -28.410 13.057 16.891 1.00 88.00 116 THR A N 1
ATOM 928 C CA . THR A 1 116 ? -27.906 14.307 17.467 1.00 88.00 116 THR A CA 1
ATOM 929 C C . THR A 1 116 ? -26.496 14.593 16.949 1.00 88.00 116 THR A C 1
ATOM 931 O O . THR A 1 116 ? -25.782 13.696 16.501 1.00 88.00 116 THR A O 1
ATOM 934 N N . ARG A 1 117 ? -26.055 15.853 17.037 1.00 87.31 117 ARG A N 1
ATOM 935 C CA . ARG A 1 117 ? -24.687 16.232 16.651 1.00 87.31 117 ARG A CA 1
ATOM 936 C C . ARG A 1 117 ? -23.623 15.469 17.446 1.00 87.31 117 ARG A C 1
ATOM 938 O O . ARG A 1 117 ? -22.642 15.033 16.867 1.00 87.31 117 ARG A O 1
ATOM 945 N N . GLU A 1 118 ? -23.852 15.267 18.742 1.00 90.81 118 GLU A N 1
ATOM 946 C CA . GLU A 1 118 ? -22.941 14.504 19.602 1.00 90.81 118 GLU A CA 1
ATOM 947 C C . GLU A 1 118 ? -22.805 13.043 19.152 1.00 90.81 118 GLU A C 1
ATOM 949 O O . GLU A 1 118 ? -21.702 12.506 19.156 1.00 90.81 118 GLU A O 1
ATOM 954 N N . MET A 1 119 ? -23.899 12.413 18.705 1.00 90.00 119 MET A N 1
ATOM 955 C CA . MET A 1 119 ? -23.856 11.055 18.153 1.00 90.00 119 MET A CA 1
ATOM 956 C C . MET A 1 119 ? -23.037 11.001 16.862 1.00 90.00 119 MET A C 1
ATOM 958 O O . MET A 1 119 ? -22.202 10.116 16.718 1.00 90.00 119 MET A O 1
ATOM 962 N N . LEU A 1 120 ? -23.228 11.962 15.952 1.00 88.75 120 LEU A N 1
ATOM 963 C CA . LEU A 1 120 ? -22.458 12.038 14.706 1.00 88.75 120 LEU 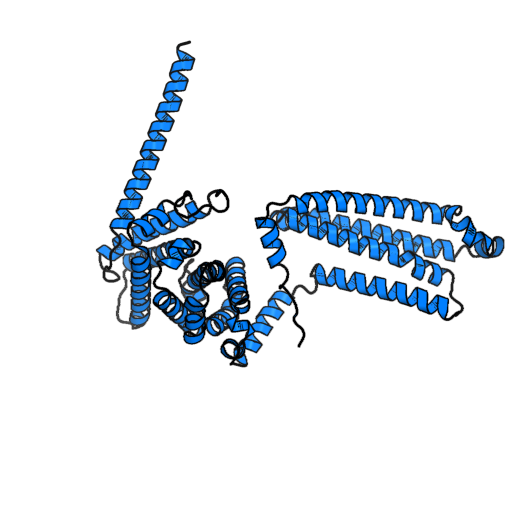A CA 1
ATOM 964 C C . LEU A 1 120 ? -20.961 12.244 14.970 1.00 88.75 120 LEU A C 1
ATOM 966 O O . LEU A 1 120 ? -20.133 11.559 14.370 1.00 88.75 120 LEU A O 1
ATOM 970 N N . ASP A 1 121 ? -20.623 13.137 15.903 1.00 90.06 121 ASP A N 1
ATOM 971 C CA . ASP A 1 121 ? -19.239 13.368 16.315 1.00 90.06 121 ASP A CA 1
ATOM 972 C C . ASP A 1 121 ? -18.644 12.076 16.907 1.00 90.06 121 ASP A C 1
ATOM 974 O O . ASP A 1 121 ? -17.579 11.636 16.480 1.00 90.06 121 ASP A O 1
ATOM 978 N N . ALA A 1 122 ? -19.360 11.389 17.805 1.00 92.69 122 ALA A N 1
ATOM 979 C CA . ALA A 1 122 ? -18.908 10.122 18.383 1.00 92.69 122 ALA A CA 1
ATOM 980 C C . ALA A 1 122 ? -18.709 9.018 17.328 1.00 92.69 122 ALA A C 1
ATOM 982 O O . ALA A 1 122 ? -17.744 8.258 17.399 1.00 92.69 122 ALA A O 1
ATOM 983 N N . MET A 1 123 ? -19.579 8.940 16.320 1.00 92.06 123 MET A N 1
ATOM 984 C CA . MET A 1 123 ? -19.431 8.000 15.204 1.00 92.06 123 MET A CA 1
ATOM 985 C C . MET A 1 123 ? -18.158 8.265 14.403 1.00 92.06 123 MET A C 1
ATOM 987 O O . MET A 1 123 ? -17.401 7.331 14.133 1.00 92.06 123 MET A O 1
ATOM 991 N N . HIS A 1 124 ? -17.874 9.534 14.104 1.00 90.19 124 HIS A N 1
ATOM 992 C CA . HIS A 1 124 ? -16.636 9.924 13.437 1.00 90.19 124 HIS A CA 1
ATOM 993 C C . HIS A 1 124 ? -15.399 9.540 14.262 1.00 90.19 124 HIS A C 1
ATOM 995 O O . HIS A 1 124 ? -14.470 8.914 13.745 1.00 90.19 124 HIS A O 1
ATOM 1001 N N . GLN A 1 125 ? -15.407 9.864 15.557 1.00 92.75 125 GLN A N 1
ATOM 1002 C CA . GLN A 1 125 ? -14.319 9.551 16.488 1.00 92.75 125 GLN A CA 1
ATOM 1003 C C . GLN A 1 125 ? -14.058 8.046 16.580 1.00 92.75 125 GLN A C 1
ATOM 1005 O O . GLN A 1 125 ? -12.908 7.600 16.506 1.00 92.75 125 GLN A O 1
ATOM 1010 N N . PHE A 1 126 ? -15.129 7.256 16.685 1.00 95.25 126 PHE A N 1
ATOM 1011 C CA . PHE A 1 126 ? -15.048 5.804 16.716 1.00 95.25 126 PHE A CA 1
ATOM 1012 C C . PHE A 1 126 ? -14.466 5.241 15.416 1.00 95.25 126 PHE A C 1
ATOM 1014 O O . PHE A 1 126 ? -13.502 4.477 15.465 1.00 95.25 126 PHE A O 1
ATOM 1021 N N . GLU A 1 127 ? -15.016 5.622 14.257 1.00 93.06 127 GLU A N 1
ATOM 1022 C CA . GLU A 1 127 ? -14.594 5.091 12.956 1.00 93.06 127 GLU A CA 1
ATOM 1023 C C . GLU A 1 127 ? -13.125 5.411 12.667 1.00 93.06 127 GLU A C 1
ATOM 1025 O O . GLU A 1 127 ? -12.363 4.513 12.296 1.00 93.06 127 GLU A O 1
ATOM 1030 N N . LYS A 1 128 ? -12.711 6.660 12.911 1.00 92.44 128 LYS A N 1
ATOM 1031 C CA . LYS A 1 128 ? -11.325 7.111 12.757 1.00 92.44 128 LYS A CA 1
ATOM 1032 C C . LYS A 1 128 ? -10.390 6.375 13.713 1.00 92.44 128 LYS A C 1
ATOM 1034 O O . LYS A 1 128 ? -9.381 5.816 13.278 1.00 92.44 128 LYS A O 1
ATOM 1039 N N . GLY A 1 129 ? -10.713 6.362 15.006 1.00 93.56 129 GLY A N 1
ATOM 1040 C CA . GLY A 1 129 ? -9.869 5.752 16.030 1.00 93.56 129 GLY A CA 1
ATOM 1041 C C . GLY A 1 129 ? -9.692 4.254 15.815 1.00 93.56 129 GLY A C 1
ATOM 1042 O O . GLY A 1 129 ? -8.565 3.767 15.724 1.00 93.56 129 GLY A O 1
ATOM 1043 N N . MET A 1 130 ? -10.803 3.537 15.630 1.00 95.31 130 MET A N 1
ATOM 1044 C CA . MET A 1 130 ? -10.802 2.096 15.385 1.00 95.31 130 MET A CA 1
ATOM 1045 C C . MET A 1 130 ? -10.109 1.754 14.062 1.00 95.31 130 MET A C 1
ATOM 1047 O O . MET A 1 130 ? -9.312 0.814 13.995 1.00 95.31 130 MET A O 1
ATOM 1051 N N . GLY A 1 131 ? -10.358 2.576 13.035 1.00 94.00 131 GLY A N 1
ATOM 1052 C CA . GLY A 1 131 ? -9.684 2.568 11.742 1.00 94.00 131 GLY A CA 1
ATOM 1053 C C . GLY A 1 131 ? -8.166 2.496 11.876 1.00 94.00 131 GLY A C 1
ATOM 1054 O O . GLY A 1 131 ? -7.536 1.540 11.413 1.00 94.00 131 GLY A O 1
ATOM 1055 N N . LEU A 1 132 ? -7.596 3.493 12.556 1.00 93.00 132 LEU A N 1
ATOM 1056 C CA . LEU A 1 132 ? -6.158 3.637 12.785 1.00 93.00 132 LEU A CA 1
ATOM 1057 C C . LEU A 1 132 ? -5.589 2.524 13.669 1.00 93.00 132 LEU A C 1
ATOM 1059 O O . LEU A 1 132 ? -4.569 1.929 13.317 1.00 93.00 132 LEU A O 1
ATOM 1063 N N . THR A 1 133 ? -6.253 2.208 14.783 1.00 94.25 133 THR A N 1
ATOM 1064 C CA . THR A 1 133 ? -5.787 1.183 15.724 1.00 94.25 133 THR A CA 1
ATOM 1065 C C . THR A 1 133 ? -5.650 -0.181 15.051 1.00 94.25 133 THR A C 1
ATOM 1067 O O . THR A 1 133 ? -4.582 -0.791 15.113 1.00 94.25 133 THR A O 1
ATOM 1070 N N . LEU A 1 134 ? -6.695 -0.647 14.359 1.00 95.50 134 LEU A N 1
ATOM 1071 C CA . LEU A 1 134 ? -6.682 -1.952 13.691 1.00 95.50 134 LEU A CA 1
ATOM 1072 C C . LEU A 1 134 ? -5.731 -1.975 12.491 1.00 95.50 134 LEU A C 1
ATOM 1074 O O . LEU A 1 134 ? -4.980 -2.936 12.315 1.00 95.50 134 LEU A O 1
ATOM 1078 N N . LYS A 1 135 ? -5.686 -0.879 11.717 1.00 93.56 135 LYS A N 1
ATOM 1079 C CA . LYS A 1 135 ? -4.730 -0.704 10.614 1.00 93.56 135 LYS A CA 1
ATOM 1080 C C . LYS A 1 135 ? -3.314 -0.934 11.107 1.00 93.56 135 LYS A C 1
ATOM 1082 O O . LYS A 1 135 ? -2.563 -1.659 10.467 1.00 93.56 135 LYS A O 1
ATOM 1087 N N . ASN A 1 136 ? -2.947 -0.298 12.215 1.00 92.00 136 ASN A N 1
ATOM 1088 C CA . ASN A 1 136 ? -1.595 -0.357 12.749 1.00 92.00 136 ASN A CA 1
ATOM 1089 C C . ASN A 1 136 ? -1.298 -1.709 13.399 1.00 92.00 136 ASN A C 1
ATOM 1091 O O . ASN A 1 136 ? -0.215 -2.242 13.170 1.00 92.00 136 ASN A O 1
ATOM 1095 N N . ALA A 1 137 ? -2.269 -2.314 14.089 1.00 92.94 137 ALA A N 1
ATOM 1096 C CA . ALA A 1 137 ? -2.133 -3.652 14.658 1.00 92.94 137 ALA A CA 1
ATOM 1097 C C . ALA A 1 137 ? -1.758 -4.699 13.594 1.00 92.94 137 ALA A C 1
ATOM 1099 O O . ALA A 1 137 ? -0.763 -5.404 13.749 1.00 92.94 137 ALA A O 1
ATOM 1100 N N . TRP A 1 138 ? -2.486 -4.771 12.476 1.00 92.69 138 TRP A N 1
ATOM 1101 C CA . TRP A 1 138 ? -2.291 -5.831 11.474 1.00 92.69 138 TRP A CA 1
ATOM 1102 C C . TRP A 1 138 ? -1.056 -5.678 10.580 1.00 92.69 138 TRP A C 1
ATOM 1104 O O . TRP A 1 138 ? -0.801 -6.538 9.741 1.00 92.69 138 TRP A O 1
ATOM 1114 N N . PHE A 1 139 ? -0.226 -4.648 10.778 1.00 89.38 139 PHE A N 1
ATOM 1115 C CA . PHE A 1 139 ? 1.134 -4.650 10.223 1.00 89.38 139 PHE A CA 1
ATOM 1116 C C . PHE A 1 139 ? 2.099 -5.563 10.989 1.00 89.38 139 PHE A C 1
ATOM 1118 O O . PHE A 1 139 ? 3.217 -5.779 10.514 1.00 89.38 139 PHE A O 1
ATOM 1125 N N . HIS A 1 140 ? 1.680 -6.107 12.131 1.00 87.62 140 HIS A N 1
ATOM 1126 C CA . HIS A 1 140 ? 2.479 -6.986 12.971 1.00 87.62 140 HIS A CA 1
ATOM 1127 C C . HIS A 1 140 ? 1.984 -8.430 12.909 1.00 87.62 140 HIS A C 1
ATOM 1129 O O . HIS A 1 140 ? 0.796 -8.694 13.099 1.00 87.62 140 HIS A O 1
ATOM 1135 N N . ALA A 1 141 ? 2.903 -9.372 12.684 1.00 86.81 141 ALA A N 1
ATOM 1136 C CA . ALA A 1 141 ? 2.586 -10.795 12.564 1.00 86.81 141 ALA A CA 1
ATOM 1137 C C . ALA A 1 141 ? 1.893 -11.341 13.822 1.00 86.81 141 ALA A C 1
ATOM 1139 O O . ALA A 1 141 ? 0.943 -12.111 13.727 1.00 86.81 141 ALA A O 1
ATOM 1140 N N . GLU A 1 142 ? 2.314 -10.887 15.004 1.00 88.06 142 GLU A N 1
ATOM 1141 C CA . GLU A 1 142 ? 1.761 -11.300 16.293 1.00 88.06 142 GLU A CA 1
ATOM 1142 C C . GLU A 1 142 ? 0.274 -10.955 16.409 1.00 88.06 142 GLU A C 1
ATOM 1144 O O . GLU A 1 142 ? -0.520 -11.784 16.853 1.00 88.06 142 GLU A O 1
ATOM 1149 N N . ALA A 1 143 ? -0.114 -9.757 15.962 1.00 91.44 143 ALA A N 1
ATOM 1150 C CA . ALA A 1 143 ? -1.508 -9.336 15.940 1.00 91.44 143 ALA A CA 1
ATOM 1151 C C . ALA A 1 143 ? -2.319 -10.173 14.942 1.00 91.44 143 ALA A C 1
ATOM 1153 O O . ALA A 1 143 ? -3.408 -10.639 15.272 1.00 91.44 143 ALA A O 1
ATOM 1154 N N . VAL A 1 144 ? -1.781 -10.417 13.742 1.00 91.12 144 VAL A N 1
ATOM 1155 C CA . VAL A 1 144 ? -2.460 -11.226 12.718 1.00 91.12 144 VAL A CA 1
ATOM 1156 C C . VAL A 1 144 ? -2.645 -12.676 13.190 1.00 91.12 144 VAL A C 1
ATOM 1158 O O . VAL A 1 144 ? -3.708 -13.255 12.983 1.00 91.12 144 VAL A O 1
ATOM 1161 N N . HIS A 1 145 ? -1.675 -13.253 13.905 1.00 88.56 145 HIS A N 1
ATOM 1162 C CA . HIS A 1 145 ? -1.758 -14.624 14.421 1.00 88.56 145 HIS A CA 1
ATOM 1163 C C . HIS A 1 145 ? -2.890 -14.849 15.428 1.00 88.56 145 HIS A C 1
ATOM 1165 O O . HIS A 1 145 ? -3.472 -15.935 15.432 1.00 88.56 145 HIS A O 1
ATOM 1171 N N . ILE A 1 146 ? -3.196 -13.853 16.265 1.00 91.00 146 ILE A N 1
ATOM 1172 C CA . ILE A 1 146 ? -4.265 -13.939 17.275 1.00 91.00 146 ILE A CA 1
ATOM 1173 C C . ILE A 1 146 ? -5.614 -13.404 16.776 1.00 91.00 146 ILE A C 1
ATOM 1175 O O . ILE A 1 146 ? -6.615 -13.485 17.491 1.00 91.00 146 ILE A O 1
ATOM 1179 N N . THR A 1 147 ? -5.643 -12.813 15.580 1.00 94.25 147 THR A N 1
ATOM 1180 C CA . THR A 1 147 ? -6.862 -12.258 14.993 1.00 94.25 147 THR A CA 1
ATOM 1181 C C . THR A 1 147 ? -7.775 -13.375 14.494 1.00 94.25 147 THR A C 1
ATOM 1183 O O . THR A 1 147 ? -7.318 -14.369 13.929 1.00 94.25 147 THR A O 1
ATOM 1186 N N . ASP A 1 148 ? -9.081 -13.186 14.663 1.00 94.81 148 ASP A N 1
ATOM 1187 C CA . ASP A 1 148 ? -10.113 -13.975 13.989 1.00 94.81 148 ASP A CA 1
ATOM 1188 C C . ASP A 1 148 ? -10.139 -13.617 12.488 1.00 94.81 148 ASP A C 1
ATOM 1190 O O . ASP A 1 148 ? -10.827 -12.688 12.057 1.00 94.81 148 ASP A O 1
ATOM 1194 N N . LEU A 1 149 ? -9.292 -14.297 11.703 1.00 94.00 149 LEU A N 1
ATOM 1195 C CA . LEU A 1 149 ? -9.105 -14.018 10.274 1.00 94.00 149 LEU A CA 1
ATOM 1196 C C . LEU A 1 149 ? -10.391 -14.199 9.455 1.00 94.00 149 LEU A C 1
ATOM 1198 O O . LEU A 1 149 ? -10.663 -13.300 8.664 1.00 94.00 149 LEU A O 1
ATOM 1202 N N . PRO A 1 150 ? -11.202 -15.264 9.640 1.00 95.75 150 PRO A N 1
ATOM 1203 C CA . PRO A 1 150 ? -12.488 -15.385 8.953 1.00 95.75 150 PRO A CA 1
ATOM 1204 C C . PRO A 1 150 ? -13.372 -14.147 9.125 1.00 95.75 150 PRO A C 1
ATOM 1206 O O . PRO A 1 150 ? -13.757 -13.542 8.129 1.00 95.75 150 PRO A O 1
ATOM 1209 N N . LYS A 1 151 ? -13.589 -13.682 10.365 1.00 95.94 151 LYS A N 1
ATOM 1210 C CA . LYS A 1 151 ? -14.405 -12.478 10.611 1.00 95.94 151 LYS A CA 1
ATOM 1211 C C . LYS A 1 151 ? -13.818 -11.214 10.008 1.00 95.94 151 LYS A C 1
ATOM 1213 O O . LYS A 1 151 ? -14.555 -10.333 9.573 1.00 95.94 151 LYS A O 1
ATOM 1218 N N . LEU A 1 152 ? -12.494 -11.085 10.015 1.00 96.62 152 LEU A N 1
ATOM 1219 C CA . LEU A 1 152 ? -11.838 -9.941 9.396 1.00 96.62 152 LEU A CA 1
ATOM 1220 C C . LEU A 1 152 ? -12.042 -9.941 7.879 1.00 96.62 152 LEU A C 1
ATOM 1222 O O . LEU A 1 152 ? -12.374 -8.903 7.310 1.00 96.62 152 LEU A O 1
ATOM 1226 N N . VAL A 1 153 ? -11.860 -11.088 7.226 1.00 96.69 153 VAL A N 1
ATOM 1227 C CA . VAL A 1 153 ? -12.046 -11.204 5.776 1.00 96.69 153 VAL A CA 1
ATOM 1228 C C . VAL A 1 153 ? -13.511 -10.975 5.400 1.00 96.69 153 VAL A C 1
ATOM 1230 O O . VAL A 1 153 ? -13.770 -10.173 4.505 1.00 96.69 153 VAL A O 1
ATOM 1233 N N . GLU A 1 154 ? -14.457 -11.550 6.145 1.00 96.94 154 GLU A N 1
ATOM 1234 C CA . GLU A 1 154 ? -15.899 -11.313 5.983 1.00 96.94 154 GLU A CA 1
ATOM 1235 C C . GLU A 1 154 ? -16.253 -9.823 6.143 1.00 96.94 154 GLU A C 1
ATOM 1237 O O . GLU A 1 154 ? -16.992 -9.248 5.338 1.00 96.94 154 GLU A O 1
ATOM 1242 N N . TYR A 1 155 ? -15.678 -9.144 7.141 1.00 97.00 155 TYR A N 1
ATOM 1243 C CA . TYR A 1 155 ? -15.862 -7.704 7.322 1.00 97.00 155 TYR A CA 1
ATOM 1244 C C . TYR A 1 155 ? -15.329 -6.905 6.123 1.00 97.00 155 TYR A C 1
ATOM 1246 O O . TYR A 1 155 ? -16.009 -6.011 5.609 1.00 97.00 155 TYR A O 1
ATOM 1254 N N . VAL A 1 156 ? -14.130 -7.236 5.636 1.00 97.50 156 VAL A N 1
ATOM 1255 C CA . VAL A 1 156 ? -13.534 -6.578 4.466 1.00 97.50 156 VAL A CA 1
ATOM 1256 C C . VAL A 1 156 ? -14.383 -6.802 3.214 1.00 97.50 156 VAL A C 1
ATOM 1258 O O . VAL A 1 156 ? -14.666 -5.829 2.509 1.00 97.50 156 VAL A O 1
ATOM 1261 N N . HIS A 1 157 ? -14.833 -8.034 2.961 1.00 96.75 157 HIS A N 1
ATOM 1262 C CA . HIS A 1 157 ? -15.780 -8.356 1.890 1.00 96.75 157 HIS A CA 1
ATOM 1263 C C . HIS A 1 157 ? -17.003 -7.449 1.967 1.00 96.75 157 HIS A C 1
ATOM 1265 O O . HIS A 1 157 ? -17.363 -6.755 1.015 1.00 96.75 157 HIS A O 1
ATOM 1271 N N . THR A 1 158 ? -17.601 -7.400 3.151 1.00 95.69 158 THR A N 1
ATOM 1272 C CA . THR A 1 158 ? -18.829 -6.677 3.451 1.00 95.69 158 THR A CA 1
ATOM 1273 C C . THR A 1 158 ? -18.683 -5.177 3.174 1.00 95.69 158 THR A C 1
ATOM 1275 O O . THR A 1 158 ? -19.596 -4.565 2.606 1.00 95.69 158 THR A O 1
ATOM 1278 N N . VAL A 1 159 ? -17.544 -4.564 3.510 1.00 94.94 159 VAL A N 1
ATOM 1279 C CA . VAL A 1 159 ? -17.235 -3.153 3.201 1.00 94.94 159 VAL A CA 1
ATOM 1280 C C . VAL A 1 159 ? -16.969 -2.940 1.708 1.00 94.94 159 VAL A C 1
ATOM 1282 O O . VAL A 1 159 ? -17.583 -2.058 1.104 1.00 94.94 159 VAL A O 1
ATOM 1285 N N . LEU A 1 160 ? -16.102 -3.748 1.087 1.00 95.31 160 LEU A N 1
ATOM 1286 C CA . LEU A 1 160 ? -15.745 -3.590 -0.328 1.00 95.31 160 LEU A CA 1
ATOM 1287 C C . LEU A 1 160 ? -16.951 -3.795 -1.248 1.00 95.31 160 LEU A C 1
ATOM 1289 O O . LEU A 1 160 ? -17.160 -3.009 -2.172 1.00 95.31 160 LEU A O 1
ATOM 1293 N N . LYS A 1 161 ? -17.788 -4.797 -0.969 1.00 94.69 161 LYS A N 1
ATOM 1294 C CA . LYS A 1 161 ? -19.030 -5.060 -1.701 1.00 94.69 161 LYS A CA 1
ATOM 1295 C C . LYS A 1 161 ? -19.976 -3.866 -1.657 1.00 94.69 161 LYS A C 1
ATOM 1297 O O . LYS A 1 161 ? -20.481 -3.458 -2.700 1.00 94.69 161 LYS A O 1
ATOM 1302 N N . CYS A 1 162 ? -20.153 -3.255 -0.484 1.00 91.62 162 CYS A N 1
ATOM 1303 C CA . CYS A 1 162 ? -20.948 -2.034 -0.342 1.00 91.62 162 CYS A CA 1
ATOM 1304 C C . CYS A 1 162 ? -20.351 -0.879 -1.164 1.00 91.62 162 CYS A C 1
ATOM 1306 O O . CYS A 1 162 ? -21.063 -0.217 -1.918 1.00 91.62 162 CYS A O 1
ATOM 1308 N N . ALA A 1 163 ? -19.030 -0.686 -1.101 1.00 91.00 163 ALA A N 1
ATOM 1309 C CA . ALA A 1 163 ? -18.349 0.377 -1.836 1.00 91.00 163 ALA A CA 1
ATOM 1310 C C . ALA A 1 163 ? -18.384 0.197 -3.365 1.00 91.00 163 ALA A C 1
ATOM 1312 O O . ALA A 1 163 ? -18.367 1.179 -4.109 1.00 91.00 163 ALA A O 1
ATOM 1313 N N . VAL A 1 164 ? -18.440 -1.048 -3.845 1.00 91.44 164 VAL A N 1
ATOM 1314 C CA . VAL A 1 164 ? -18.649 -1.370 -5.265 1.00 91.44 164 VAL A CA 1
ATOM 1315 C C . VAL A 1 164 ? -20.107 -1.124 -5.675 1.00 91.44 164 VAL A C 1
ATOM 1317 O O . VAL A 1 164 ? -20.350 -0.600 -6.760 1.00 91.44 164 VAL A O 1
ATOM 1320 N N . GLN A 1 165 ? -21.076 -1.448 -4.812 1.00 91.25 165 GLN A N 1
ATOM 1321 C CA . GLN A 1 165 ? -22.507 -1.225 -5.063 1.00 91.25 165 GLN A CA 1
ATOM 1322 C C . GLN A 1 165 ? -22.921 0.254 -4.992 1.00 91.25 165 GLN A C 1
ATOM 1324 O O . GLN A 1 165 ? -23.855 0.653 -5.687 1.00 91.25 165 GLN A O 1
ATOM 1329 N N . LYS A 1 166 ? -22.229 1.072 -4.188 1.00 88.44 166 LYS A N 1
ATOM 1330 C CA . LYS A 1 166 ? -22.459 2.518 -4.036 1.00 88.44 166 LYS A CA 1
ATOM 1331 C C . LYS A 1 166 ? -21.223 3.321 -4.493 1.00 88.44 166 LYS A C 1
ATOM 1333 O O . LYS A 1 166 ? -20.428 3.754 -3.660 1.00 88.44 166 LYS A O 1
ATOM 1338 N N . PRO A 1 167 ? -21.053 3.599 -5.803 1.00 81.06 167 PRO A N 1
ATOM 1339 C CA . PRO A 1 167 ? -19.842 4.233 -6.334 1.00 81.06 167 PRO A CA 1
ATOM 1340 C C . PRO A 1 167 ? -19.553 5.654 -5.825 1.00 81.06 167 PRO A C 1
ATOM 1342 O O . PRO A 1 167 ? -18.433 6.126 -5.975 1.00 81.06 167 PRO A O 1
ATOM 1345 N N . ASN A 1 168 ? -20.519 6.353 -5.225 1.00 82.88 168 ASN A N 1
ATOM 1346 C CA . ASN A 1 168 ? -20.310 7.701 -4.684 1.00 82.88 168 ASN A CA 1
ATOM 1347 C C . ASN A 1 168 ? -20.059 7.729 -3.168 1.00 82.88 168 ASN A C 1
ATOM 1349 O O . ASN A 1 168 ? -19.877 8.813 -2.620 1.00 82.88 168 ASN A O 1
ATOM 1353 N N . ILE A 1 169 ? -19.969 6.569 -2.503 1.00 82.75 169 ILE A N 1
ATOM 1354 C CA . ILE A 1 169 ? -19.853 6.476 -1.038 1.00 82.75 169 ILE A CA 1
ATOM 1355 C C . ILE A 1 169 ? -18.679 7.288 -0.468 1.00 82.75 169 ILE A C 1
ATOM 1357 O O . ILE A 1 169 ? -18.809 7.926 0.572 1.00 82.75 169 ILE A O 1
ATOM 1361 N N . LEU A 1 170 ? -17.542 7.330 -1.176 1.00 81.62 170 LEU A N 1
ATOM 1362 C CA . LEU A 1 170 ? -16.365 8.091 -0.746 1.00 81.62 170 LEU A CA 1
ATOM 1363 C C . LEU A 1 170 ? -16.552 9.607 -0.880 1.00 81.62 170 LEU A C 1
ATOM 1365 O O . LEU A 1 170 ? -15.965 10.354 -0.106 1.00 81.62 170 LEU A O 1
ATOM 1369 N N . LYS A 1 171 ? -17.359 10.071 -1.844 1.00 81.00 171 LYS A N 1
ATOM 1370 C CA . LYS A 1 171 ? -17.689 11.500 -1.973 1.00 81.00 171 LYS A CA 1
ATOM 1371 C C . LYS A 1 171 ? -18.656 11.937 -0.883 1.00 81.00 171 LYS A C 1
ATOM 1373 O O . LYS A 1 171 ? -18.528 13.037 -0.372 1.00 81.00 171 LYS A O 1
ATOM 1378 N N . GLU A 1 172 ? -19.614 11.076 -0.558 1.00 76.12 172 GLU A N 1
ATOM 1379 C CA . GLU A 1 172 ? -20.655 11.351 0.435 1.00 76.12 172 GLU A CA 1
ATOM 1380 C C . GLU A 1 172 ? -20.105 11.372 1.857 1.00 76.12 172 GLU A C 1
ATOM 1382 O O . GLU A 1 172 ? -20.584 12.139 2.686 1.00 76.12 172 GLU A O 1
ATOM 1387 N N . LYS A 1 173 ? -19.096 10.542 2.147 1.00 73.00 173 LYS A N 1
ATOM 1388 C CA . LYS A 1 173 ? -18.612 10.399 3.515 1.00 73.00 173 LYS A CA 1
ATOM 1389 C C . LYS A 1 173 ? -17.777 11.567 4.027 1.00 73.00 173 LYS A C 1
ATOM 1391 O O . LYS A 1 173 ? -17.690 11.634 5.240 1.00 73.00 173 LYS A O 1
ATOM 1396 N N . GLU A 1 174 ? -17.179 12.433 3.194 1.00 61.03 174 GLU A N 1
ATOM 1397 C CA . GLU A 1 174 ? -16.267 13.571 3.533 1.00 61.03 174 GLU A CA 1
ATOM 1398 C C . GLU A 1 174 ? -15.157 13.315 4.597 1.00 61.03 174 GLU A C 1
ATOM 1400 O O . GLU A 1 174 ? -14.288 14.156 4.816 1.00 61.03 174 GLU A O 1
ATOM 1405 N N . MET A 1 175 ? -15.143 12.152 5.246 1.00 58.56 175 MET A N 1
ATOM 1406 C CA . MET A 1 175 ? -14.408 11.821 6.454 1.00 58.56 175 MET A CA 1
ATOM 1407 C C . MET A 1 175 ? -13.169 11.010 6.084 1.00 58.56 175 MET A C 1
ATOM 1409 O O . MET A 1 175 ? -13.264 9.876 5.612 1.00 58.56 175 MET A O 1
ATOM 1413 N N . GLU A 1 176 ? -11.992 11.571 6.352 1.00 65.56 176 GLU A N 1
ATOM 1414 C CA . GLU A 1 176 ? -10.736 10.823 6.367 1.00 65.56 176 GLU A CA 1
ATOM 1415 C C . GLU A 1 176 ? -10.338 10.513 7.821 1.00 65.56 176 GLU A C 1
ATOM 1417 O O . GLU A 1 176 ? -10.293 11.439 8.637 1.00 65.56 176 GLU A O 1
ATOM 1422 N N . PRO A 1 177 ? -9.996 9.256 8.180 1.00 68.25 177 PRO A N 1
ATOM 1423 C CA . PRO A 1 177 ? -10.080 8.003 7.418 1.00 68.25 177 PRO A CA 1
ATOM 1424 C C . PRO A 1 177 ? -11.418 7.252 7.619 1.00 68.25 177 PRO A C 1
ATOM 1426 O O . PRO A 1 177 ? -11.818 6.989 8.750 1.00 68.25 177 PRO A O 1
ATOM 1429 N N . CYS A 1 178 ? -12.067 6.831 6.526 1.00 87.56 178 CYS A N 1
ATOM 1430 C CA . CYS A 1 178 ? -13.260 5.970 6.540 1.00 87.56 178 CYS A CA 1
ATOM 1431 C C . CYS A 1 178 ? -12.922 4.475 6.380 1.00 87.56 178 CYS A C 1
ATOM 1433 O O . CYS A 1 178 ? -11.800 4.097 6.009 1.00 87.56 178 CYS A O 1
ATOM 1435 N N . GLN A 1 179 ? -13.897 3.598 6.636 1.00 92.19 179 GLN A N 1
ATOM 1436 C CA . GLN A 1 179 ? -13.708 2.146 6.521 1.00 92.19 179 GLN A CA 1
ATOM 1437 C C . GLN A 1 179 ? -13.413 1.673 5.098 1.00 92.19 179 GLN A C 1
ATOM 1439 O O . GLN A 1 179 ? -12.555 0.813 4.919 1.00 92.19 179 GLN A O 1
ATOM 1444 N N . GLU A 1 180 ? -14.035 2.270 4.083 1.00 91.75 180 GLU A N 1
ATOM 1445 C CA . GLU A 1 180 ? -13.832 1.917 2.673 1.00 91.75 180 GLU A CA 1
ATOM 1446 C C . GLU A 1 180 ? -12.374 2.116 2.222 1.00 91.75 180 GLU A C 1
ATOM 1448 O O . GLU A 1 180 ? -11.891 1.401 1.348 1.00 91.75 180 GLU A O 1
ATOM 1453 N N . ILE A 1 181 ? -11.650 3.037 2.864 1.00 92.19 181 ILE A N 1
ATOM 1454 C CA . ILE A 1 181 ? -10.207 3.233 2.677 1.00 92.19 181 ILE A CA 1
ATOM 1455 C C . ILE A 1 181 ? -9.406 2.333 3.626 1.00 92.19 181 ILE A C 1
ATOM 1457 O O . ILE A 1 181 ? -8.400 1.740 3.231 1.00 92.19 181 ILE A O 1
ATOM 1461 N N . SER A 1 182 ? -9.831 2.221 4.886 1.00 93.75 182 SER A N 1
ATOM 1462 C CA . SER A 1 182 ? -9.090 1.498 5.928 1.00 93.75 182 SER A CA 1
ATOM 1463 C C . SER A 1 182 ? -8.942 0.007 5.617 1.00 93.75 182 SER A C 1
ATOM 1465 O O . SER A 1 182 ? -7.860 -0.546 5.824 1.00 93.75 182 SER A O 1
ATOM 1467 N N . VAL A 1 183 ? -9.963 -0.623 5.021 1.00 95.94 183 VAL A N 1
ATOM 1468 C CA . VAL A 1 183 ? -9.925 -2.048 4.646 1.00 95.94 183 VAL A CA 1
ATOM 1469 C C . VAL A 1 183 ? -8.824 -2.394 3.643 1.00 95.94 183 VAL A C 1
ATOM 1471 O O . VAL A 1 183 ? -8.272 -3.490 3.701 1.00 95.94 183 VAL A O 1
ATOM 1474 N N . ILE A 1 184 ? -8.414 -1.449 2.791 1.00 96.06 184 ILE A N 1
ATOM 1475 C CA . ILE A 1 184 ? -7.269 -1.632 1.886 1.00 96.06 184 ILE A CA 1
ATOM 1476 C C . ILE A 1 184 ? -5.982 -1.819 2.696 1.00 96.06 184 ILE A C 1
ATOM 1478 O O . ILE A 1 184 ? -5.158 -2.681 2.390 1.00 96.06 184 ILE A O 1
ATOM 1482 N N . TYR A 1 185 ? -5.806 -1.035 3.760 1.00 95.50 185 TYR A N 1
ATOM 1483 C CA . TYR A 1 185 ? -4.640 -1.164 4.628 1.00 95.50 185 TYR A CA 1
ATOM 1484 C C . TYR A 1 185 ? -4.708 -2.399 5.527 1.00 95.50 185 TYR A C 1
ATOM 1486 O O . TYR A 1 185 ? -3.655 -2.942 5.861 1.00 95.50 185 TYR A O 1
ATOM 1494 N N . TYR A 1 186 ? -5.908 -2.861 5.888 1.00 96.31 186 TYR A N 1
ATOM 1495 C CA . TYR A 1 186 ? -6.091 -4.127 6.603 1.00 96.31 186 TYR A CA 1
ATOM 1496 C C . TYR A 1 186 ? -5.601 -5.292 5.746 1.00 96.31 186 TYR A C 1
ATOM 1498 O O . TYR A 1 186 ? -4.740 -6.056 6.182 1.00 96.31 186 TYR A O 1
ATOM 1506 N N . LEU A 1 187 ? -6.053 -5.352 4.488 1.00 96.62 187 LEU A N 1
ATOM 1507 C CA . LEU A 1 187 ? -5.581 -6.343 3.526 1.00 96.62 187 LEU A CA 1
ATOM 1508 C C . LEU A 1 187 ? -4.071 -6.241 3.298 1.00 96.62 187 LEU A C 1
ATOM 1510 O O . LEU A 1 187 ? -3.387 -7.261 3.318 1.00 96.62 187 LEU A O 1
ATOM 1514 N N . LEU A 1 188 ? -3.518 -5.032 3.149 1.00 94.75 188 LEU A N 1
ATOM 1515 C CA . LEU A 1 188 ? -2.071 -4.852 2.996 1.00 94.75 188 LEU A CA 1
ATOM 1516 C C . LEU A 1 188 ? -1.288 -5.379 4.207 1.00 94.75 188 LEU A C 1
ATOM 1518 O O . LEU A 1 188 ? -0.226 -5.980 4.042 1.00 94.75 188 LEU A O 1
ATOM 1522 N N . GLY A 1 189 ? -1.774 -5.115 5.422 1.00 91.81 189 GLY A N 1
ATOM 1523 C CA . GLY A 1 189 ? -1.158 -5.589 6.659 1.00 91.81 189 GLY A CA 1
ATOM 1524 C C . GLY A 1 189 ? -1.075 -7.113 6.690 1.00 91.81 189 GLY A C 1
ATOM 1525 O O . GLY A 1 189 ? 0.017 -7.663 6.822 1.00 91.81 189 GLY A O 1
ATOM 1526 N N . ILE A 1 190 ? -2.207 -7.781 6.454 1.00 92.94 190 ILE A N 1
ATOM 1527 C CA . ILE A 1 190 ? -2.321 -9.245 6.464 1.00 92.94 190 ILE A CA 1
ATOM 1528 C C . ILE A 1 190 ? -1.506 -9.873 5.326 1.00 92.94 190 ILE A C 1
ATOM 1530 O O . ILE A 1 190 ? -0.728 -10.796 5.551 1.00 92.94 190 ILE A O 1
ATOM 1534 N N . THR A 1 191 ? -1.629 -9.350 4.101 1.00 91.44 191 THR A N 1
ATOM 1535 C CA . THR A 1 191 ? -0.932 -9.895 2.921 1.00 91.44 191 THR A CA 1
ATOM 1536 C C . THR A 1 191 ? 0.586 -9.761 3.003 1.00 91.44 191 THR A C 1
ATOM 1538 O O . THR A 1 191 ? 1.307 -10.584 2.445 1.00 91.44 191 THR A O 1
ATOM 1541 N N . LYS A 1 192 ? 1.107 -8.776 3.745 1.00 88.75 192 LYS A N 1
ATOM 1542 C CA . LYS A 1 192 ? 2.546 -8.682 4.049 1.00 88.75 192 LYS A CA 1
ATOM 1543 C C . LYS A 1 192 ? 3.056 -9.800 4.949 1.00 88.75 192 LYS A C 1
ATOM 1545 O O . LYS A 1 192 ? 4.256 -10.060 4.928 1.00 88.75 192 LYS A O 1
ATOM 1550 N N . GLN A 1 193 ? 2.176 -10.429 5.720 1.00 86.38 193 GLN A N 1
ATOM 1551 C CA . GLN A 1 193 ? 2.524 -11.542 6.596 1.00 86.38 193 GLN A CA 1
ATOM 1552 C C . GLN A 1 193 ? 2.308 -12.905 5.930 1.00 86.38 193 GLN A C 1
ATOM 1554 O O . GLN A 1 193 ? 2.652 -13.906 6.551 1.00 86.38 193 GLN A O 1
ATOM 1559 N N . LEU A 1 194 ? 1.813 -12.972 4.682 1.00 83.94 194 LEU A N 1
ATOM 1560 C CA . LEU A 1 194 ? 1.571 -14.241 3.976 1.00 83.94 194 LEU A CA 1
ATOM 1561 C C . LEU A 1 194 ? 2.818 -15.125 3.895 1.00 83.94 194 LEU A C 1
ATOM 1563 O O . LEU A 1 194 ? 2.697 -16.317 4.099 1.00 83.94 194 LEU A O 1
ATOM 1567 N N . GLU A 1 195 ? 4.015 -14.562 3.689 1.00 74.31 195 GLU A N 1
ATOM 1568 C CA . GLU A 1 195 ? 5.256 -15.362 3.672 1.00 74.31 195 GLU A CA 1
ATOM 1569 C C . GLU A 1 195 ? 5.596 -15.969 5.046 1.00 74.31 195 GLU A C 1
ATOM 1571 O O . GLU A 1 195 ? 6.267 -16.995 5.132 1.00 74.31 195 GLU A O 1
ATOM 1576 N N . SER A 1 196 ? 5.194 -15.302 6.133 1.00 73.81 196 SER A N 1
ATOM 1577 C CA . SER A 1 196 ? 5.442 -15.754 7.510 1.00 73.81 196 SER A CA 1
ATOM 1578 C C . SER A 1 196 ? 4.321 -16.622 8.077 1.00 73.81 196 SER A C 1
ATOM 1580 O O . SER A 1 196 ? 4.511 -17.290 9.092 1.00 73.81 196 SER A O 1
ATOM 1582 N N . MET A 1 197 ? 3.156 -16.585 7.438 1.00 76.12 197 MET A N 1
ATOM 1583 C CA . MET A 1 197 ? 1.969 -17.333 7.806 1.00 76.12 197 MET A CA 1
ATOM 1584 C C . MET A 1 197 ? 1.785 -18.508 6.853 1.00 76.12 197 MET A C 1
ATOM 1586 O O . MET A 1 197 ? 2.305 -18.530 5.748 1.00 76.12 197 MET A O 1
ATOM 1590 N N . ASP A 1 198 ? 1.025 -19.503 7.282 1.00 77.12 198 ASP A N 1
ATOM 1591 C CA . ASP A 1 198 ? 0.605 -20.565 6.379 1.00 77.12 198 ASP A CA 1
ATOM 1592 C C . ASP A 1 198 ? -0.458 -20.011 5.412 1.00 77.12 198 ASP A C 1
ATOM 1594 O O . ASP A 1 198 ? -1.544 -19.614 5.853 1.00 77.12 198 ASP A O 1
ATOM 1598 N N . GLU A 1 199 ? -0.139 -19.955 4.110 1.00 81.69 199 GLU A N 1
ATOM 1599 C CA . GLU A 1 199 ? -1.045 -19.484 3.049 1.00 81.69 199 GLU A CA 1
ATOM 1600 C C . GLU A 1 199 ? -2.403 -20.197 3.113 1.00 81.69 199 GLU A C 1
ATOM 1602 O O . GLU A 1 199 ? -3.440 -19.569 2.879 1.00 81.69 199 GLU A O 1
ATOM 1607 N N . SER A 1 200 ? -2.421 -21.468 3.537 1.00 83.69 200 SER A N 1
ATOM 1608 C CA . SER A 1 200 ? -3.636 -22.280 3.659 1.00 83.69 200 SER A CA 1
ATOM 1609 C C . SER A 1 200 ? -4.673 -21.713 4.637 1.00 83.69 200 SER A C 1
ATOM 1611 O O . SER A 1 200 ? -5.846 -22.067 4.555 1.00 83.69 200 SER A O 1
ATOM 1613 N N . ARG A 1 201 ? -4.284 -20.803 5.541 1.00 87.06 201 ARG A N 1
ATOM 1614 C CA . ARG A 1 201 ? -5.209 -20.161 6.489 1.00 87.06 201 ARG A CA 1
ATOM 1615 C C . ARG A 1 201 ? -5.952 -18.959 5.914 1.00 87.06 201 ARG A C 1
ATOM 1617 O O . ARG A 1 201 ? -7.015 -18.623 6.424 1.00 87.06 201 ARG A O 1
ATOM 1624 N N . LEU A 1 202 ? -5.366 -18.267 4.938 1.00 89.44 202 LEU A N 1
ATOM 1625 C CA . LEU A 1 202 ? -5.855 -16.972 4.443 1.00 89.44 202 LEU A CA 1
ATOM 1626 C C . LEU A 1 202 ? -6.342 -17.042 3.005 1.00 89.44 202 LEU A C 1
ATOM 1628 O O . LEU A 1 202 ? -7.352 -16.435 2.666 1.00 89.44 202 LEU A O 1
ATOM 1632 N N . VAL A 1 203 ? -5.620 -17.774 2.163 1.00 91.56 203 VAL A N 1
ATOM 1633 C CA . VAL A 1 203 ? -5.911 -17.853 0.737 1.00 91.56 203 VAL A CA 1
ATOM 1634 C C . VAL A 1 203 ? -7.305 -18.426 0.461 1.00 91.56 203 VAL A C 1
ATOM 1636 O O . VAL A 1 203 ? -8.012 -17.796 -0.325 1.00 91.56 203 VAL A O 1
ATOM 1639 N N . PRO A 1 204 ? -7.764 -19.510 1.125 1.00 93.62 204 PRO A N 1
ATOM 1640 C CA . PRO A 1 204 ? -9.126 -20.000 0.921 1.00 93.62 204 PRO A CA 1
ATOM 1641 C C . PRO A 1 204 ? -10.186 -18.945 1.246 1.00 93.62 204 PRO A C 1
ATOM 1643 O O . PRO A 1 204 ? -11.118 -18.773 0.472 1.00 93.62 204 PRO A O 1
ATOM 1646 N N . LEU A 1 205 ? -9.987 -18.168 2.319 1.00 94.56 205 LEU A N 1
ATOM 1647 C CA . LEU A 1 205 ? -10.901 -17.088 2.705 1.00 94.56 205 LEU A CA 1
ATOM 1648 C C . LEU A 1 205 ? -10.937 -15.977 1.648 1.00 94.56 205 LEU A C 1
ATOM 1650 O O . LEU A 1 205 ? -11.993 -15.438 1.349 1.00 94.56 205 LEU A O 1
ATOM 1654 N N . PHE A 1 206 ? -9.788 -15.624 1.063 1.00 94.38 206 PHE A N 1
ATOM 1655 C CA . PHE A 1 206 ? -9.735 -14.611 0.006 1.00 94.38 206 PHE A CA 1
ATOM 1656 C C . PHE A 1 206 ? -10.437 -15.040 -1.282 1.00 94.38 206 PHE A C 1
ATOM 1658 O O . PHE A 1 206 ? -10.961 -14.173 -1.984 1.00 94.38 206 PHE A O 1
ATOM 1665 N N . VAL A 1 207 ? -10.400 -16.337 -1.596 1.00 93.44 207 VAL A N 1
ATOM 1666 C CA . VAL A 1 207 ? -11.092 -16.917 -2.752 1.00 93.44 207 VAL A CA 1
ATOM 1667 C C . VAL A 1 207 ? -12.591 -16.994 -2.479 1.00 93.44 207 VAL A C 1
ATOM 1669 O O . VAL A 1 207 ? -13.366 -16.466 -3.268 1.00 93.44 207 VAL A O 1
ATOM 1672 N N . GLU A 1 208 ? -12.989 -17.575 -1.343 1.00 94.12 208 GLU A N 1
ATOM 1673 C CA . GLU A 1 208 ? -14.393 -17.735 -0.937 1.00 94.12 208 GLU A CA 1
ATOM 1674 C C . GLU A 1 208 ? -15.130 -16.392 -0.873 1.00 94.12 208 GLU A C 1
ATOM 1676 O O . GLU A 1 208 ? -16.238 -16.261 -1.386 1.00 94.12 208 GLU A O 1
ATOM 1681 N N . GLU A 1 209 ? -14.483 -15.368 -0.316 1.00 95.31 209 GLU A N 1
ATOM 1682 C CA . GLU A 1 209 ? -15.061 -14.032 -0.160 1.00 95.31 209 GLU A CA 1
ATOM 1683 C C . GLU A 1 209 ? -14.790 -13.098 -1.357 1.00 95.31 209 GLU A C 1
ATOM 1685 O O . GLU A 1 209 ? -15.030 -11.890 -1.274 1.00 95.31 209 GLU A O 1
ATOM 1690 N N . GLU A 1 210 ? -14.271 -13.616 -2.475 1.00 94.38 210 GLU A N 1
ATOM 1691 C CA . GLU A 1 210 ? -14.008 -12.863 -3.713 1.00 94.38 210 GLU A CA 1
ATOM 1692 C C . GLU A 1 210 ? -13.217 -11.548 -3.501 1.00 94.38 210 GLU A C 1
ATOM 1694 O O . GLU A 1 210 ? -13.435 -10.517 -4.158 1.00 94.38 210 GLU A O 1
ATOM 1699 N N . ILE A 1 211 ? -12.284 -11.544 -2.543 1.00 95.81 211 ILE A N 1
ATOM 1700 C CA . ILE A 1 211 ? -11.593 -10.321 -2.104 1.00 95.81 211 ILE A CA 1
ATOM 1701 C C . ILE A 1 211 ? -10.799 -9.698 -3.251 1.00 95.81 211 ILE A C 1
ATOM 1703 O O . ILE A 1 211 ? -10.763 -8.473 -3.403 1.00 95.81 211 ILE A O 1
ATOM 1707 N N . PHE A 1 212 ? -10.182 -10.534 -4.087 1.00 93.69 212 PHE A N 1
ATOM 1708 C CA . PHE A 1 212 ? -9.393 -10.081 -5.227 1.00 93.69 212 PHE A CA 1
ATOM 1709 C C . PHE A 1 212 ? -10.256 -9.336 -6.255 1.00 93.69 212 PHE A C 1
ATOM 1711 O O . PHE A 1 212 ? -9.898 -8.236 -6.701 1.00 93.69 212 PHE A O 1
ATOM 1718 N N . GLN A 1 213 ? -11.413 -9.906 -6.610 1.00 92.38 213 GLN A N 1
ATOM 1719 C CA . GLN A 1 213 ? -12.342 -9.311 -7.566 1.00 92.38 213 GLN A CA 1
ATOM 1720 C C . GLN A 1 213 ? -12.922 -8.007 -7.007 1.00 92.38 213 GLN A C 1
ATOM 1722 O O . GLN A 1 213 ? -12.948 -6.989 -7.707 1.00 92.38 213 GLN A O 1
ATOM 1727 N N . LEU A 1 214 ? -13.344 -8.010 -5.739 1.00 94.12 214 LEU A N 1
ATOM 1728 C CA . LEU A 1 214 ? -13.923 -6.843 -5.075 1.00 94.12 214 LEU A CA 1
ATOM 1729 C C . LEU A 1 214 ? -12.927 -5.690 -4.947 1.00 94.12 214 LEU A C 1
ATOM 1731 O O . LEU A 1 214 ? -13.272 -4.557 -5.289 1.00 94.12 214 LEU A O 1
ATOM 1735 N N . LEU A 1 215 ? -11.686 -5.957 -4.530 1.00 94.44 215 LEU A N 1
ATOM 1736 C CA . LEU A 1 215 ? -10.645 -4.931 -4.431 1.00 94.44 215 LEU A CA 1
ATOM 1737 C C . LEU A 1 215 ? -10.316 -4.333 -5.806 1.00 94.44 215 LEU A C 1
ATOM 1739 O O . LEU A 1 215 ? -10.187 -3.115 -5.942 1.00 94.44 215 LEU A O 1
ATOM 1743 N N . THR A 1 216 ? -10.237 -5.169 -6.844 1.00 91.62 216 THR A N 1
ATOM 1744 C CA . THR A 1 216 ? -9.985 -4.717 -8.220 1.00 91.62 216 THR A CA 1
ATOM 1745 C C . THR A 1 216 ? -11.114 -3.818 -8.733 1.00 91.62 216 THR A C 1
ATOM 1747 O O . THR A 1 216 ? -10.855 -2.742 -9.281 1.00 91.62 216 THR A O 1
ATOM 1750 N N . LYS A 1 217 ? -12.376 -4.217 -8.521 1.00 90.50 217 LYS A N 1
ATOM 1751 C CA . LYS A 1 217 ? -13.556 -3.416 -8.888 1.00 90.50 217 LYS A CA 1
ATOM 1752 C C . LYS A 1 217 ? -13.600 -2.102 -8.109 1.00 90.50 217 LYS A C 1
ATOM 1754 O O . LYS A 1 217 ? -13.799 -1.047 -8.712 1.00 90.50 217 LYS A O 1
ATOM 1759 N N . HIS A 1 218 ? -13.355 -2.152 -6.799 1.00 91.25 218 HIS A N 1
ATOM 1760 C CA . HIS A 1 218 ? -13.293 -0.970 -5.944 1.00 91.25 218 HIS A CA 1
ATOM 1761 C C . HIS A 1 218 ? -12.243 0.024 -6.450 1.00 91.25 218 HIS A C 1
ATOM 1763 O O . HIS A 1 218 ? -12.555 1.199 -6.634 1.00 91.25 218 HIS A O 1
ATOM 1769 N N . LEU A 1 219 ? -11.035 -0.450 -6.778 1.00 89.50 219 LEU A N 1
ATOM 1770 C CA . LEU A 1 219 ? -9.986 0.400 -7.334 1.00 89.50 219 LEU A CA 1
ATOM 1771 C C . LEU A 1 219 ? -10.405 1.066 -8.636 1.00 89.50 219 LEU A C 1
ATOM 1773 O O . LEU A 1 219 ? -10.193 2.261 -8.779 1.00 89.50 219 LEU A O 1
ATOM 1777 N N . VAL A 1 220 ? -11.004 0.339 -9.580 1.00 87.50 220 VAL A N 1
ATOM 1778 C CA . VAL A 1 220 ? -11.412 0.938 -10.862 1.00 87.50 220 VAL A CA 1
ATOM 1779 C C . VAL A 1 220 ? -12.494 1.997 -10.687 1.00 87.50 220 VAL A C 1
ATOM 1781 O O . VAL A 1 220 ? -12.433 3.035 -11.347 1.00 87.50 220 VAL A O 1
ATOM 1784 N N . LEU A 1 221 ? -13.462 1.760 -9.804 1.00 87.56 221 LEU A N 1
ATOM 1785 C CA . LEU A 1 221 ? -14.551 2.705 -9.556 1.00 87.56 221 LEU A CA 1
ATOM 1786 C C . LEU A 1 221 ? -14.064 3.948 -8.798 1.00 87.56 221 LEU A C 1
ATOM 1788 O O . LEU A 1 221 ? -14.442 5.070 -9.138 1.00 87.56 221 LEU A O 1
ATOM 1792 N N . GLN A 1 222 ? -13.187 3.755 -7.811 1.00 86.56 222 GLN A N 1
ATOM 1793 C CA . GLN A 1 222 ? -12.801 4.789 -6.850 1.00 86.56 222 GLN A CA 1
ATOM 1794 C C . GLN A 1 222 ? -11.424 5.414 -7.102 1.00 86.56 222 GLN A C 1
ATOM 1796 O O . GLN A 1 222 ? -11.043 6.334 -6.385 1.00 86.56 222 GLN A O 1
ATOM 1801 N N . PHE A 1 223 ? -10.683 4.983 -8.131 1.00 84.19 223 PHE A N 1
ATOM 1802 C CA . PHE A 1 223 ? -9.289 5.390 -8.383 1.00 84.19 223 PHE A CA 1
ATOM 1803 C C . PHE A 1 223 ? -9.045 6.902 -8.278 1.00 84.19 223 PHE A C 1
ATOM 1805 O O . PHE A 1 223 ? -8.027 7.339 -7.760 1.00 84.19 223 PHE A O 1
ATOM 1812 N N . HIS A 1 224 ? -9.984 7.699 -8.791 1.00 82.88 224 HIS A N 1
ATOM 1813 C CA . HIS A 1 224 ? -9.891 9.156 -8.865 1.00 82.88 224 HIS A CA 1
ATOM 1814 C C . HIS A 1 224 ? -10.108 9.877 -7.525 1.00 82.88 224 HIS A C 1
ATOM 1816 O O . HIS A 1 224 ? -9.808 11.064 -7.432 1.00 82.88 224 HIS A O 1
ATOM 1822 N N . LEU A 1 225 ? -10.648 9.184 -6.520 1.00 84.94 225 LEU A N 1
ATOM 1823 C CA . LEU A 1 225 ? -10.914 9.715 -5.178 1.00 84.94 225 LEU A CA 1
ATOM 1824 C C . LEU A 1 225 ? -9.902 9.223 -4.146 1.00 84.94 225 LEU A C 1
ATOM 1826 O O . LEU A 1 225 ? -9.773 9.815 -3.081 1.00 84.94 225 LEU A O 1
ATOM 1830 N N . LEU A 1 226 ? -9.195 8.134 -4.446 1.00 84.56 226 LEU A N 1
ATOM 1831 C CA . LEU A 1 226 ? -8.205 7.564 -3.547 1.00 84.56 226 LEU A CA 1
ATOM 1832 C C . LEU A 1 226 ? -6.893 8.354 -3.610 1.00 84.56 226 LEU A C 1
ATOM 1834 O O . LEU A 1 226 ? -6.398 8.705 -4.682 1.00 84.56 226 LEU A O 1
ATOM 1838 N N . GLN A 1 227 ? -6.288 8.572 -2.443 1.00 84.94 227 GLN A N 1
ATOM 1839 C CA . GLN A 1 227 ? -4.932 9.110 -2.347 1.00 84.94 227 GLN A CA 1
ATOM 1840 C C . GLN A 1 227 ? -3.909 8.145 -2.972 1.00 84.94 227 GLN A C 1
ATOM 1842 O O . GLN A 1 227 ? -4.083 6.924 -2.930 1.00 84.94 227 GLN A O 1
ATOM 1847 N N . GLU A 1 228 ? -2.802 8.683 -3.501 1.00 81.44 228 GLU A N 1
ATOM 1848 C CA . GLU A 1 228 ? -1.757 7.892 -4.177 1.00 81.44 228 GLU A CA 1
ATOM 1849 C C . GLU A 1 228 ? -1.209 6.767 -3.282 1.00 81.44 228 GLU A C 1
ATOM 1851 O O . GLU A 1 228 ? -1.072 5.633 -3.738 1.00 81.44 228 GLU A O 1
ATOM 1856 N N . ASP A 1 229 ? -0.976 7.043 -1.996 1.00 83.38 229 ASP A N 1
ATOM 1857 C CA . ASP A 1 229 ? -0.475 6.049 -1.038 1.00 83.38 229 ASP A CA 1
ATOM 1858 C C . ASP A 1 229 ? -1.466 4.882 -0.840 1.00 83.38 229 ASP A C 1
ATOM 1860 O O . ASP A 1 229 ? -1.050 3.725 -0.744 1.00 83.38 229 ASP A O 1
ATOM 1864 N N . THR A 1 230 ? -2.774 5.157 -0.862 1.00 87.50 230 THR A N 1
ATOM 1865 C CA . THR A 1 230 ? -3.830 4.136 -0.759 1.00 87.50 230 THR A CA 1
ATOM 1866 C C . THR A 1 230 ? -3.921 3.294 -2.029 1.00 87.50 230 THR A C 1
ATOM 1868 O O . THR A 1 230 ? -4.064 2.074 -1.957 1.00 87.50 230 THR A O 1
ATOM 1871 N N . VAL A 1 231 ? -3.778 3.918 -3.201 1.00 86.50 231 VAL A N 1
ATOM 1872 C CA . VAL A 1 231 ? -3.706 3.191 -4.476 1.00 86.50 231 VAL A CA 1
ATOM 1873 C C . VAL A 1 231 ? -2.498 2.255 -4.484 1.00 86.50 231 VAL A C 1
ATOM 1875 O O . VAL A 1 231 ? -2.632 1.087 -4.842 1.00 86.50 231 VAL A O 1
ATOM 1878 N N . VAL A 1 232 ? -1.328 2.732 -4.049 1.00 84.31 232 VAL A N 1
ATOM 1879 C CA . VAL A 1 232 ? -0.123 1.897 -3.935 1.00 84.31 232 VAL A CA 1
ATOM 1880 C C . VAL A 1 232 ? -0.352 0.743 -2.961 1.00 84.31 232 VAL A C 1
ATOM 1882 O O . VAL A 1 232 ? -0.019 -0.390 -3.293 1.00 84.31 232 VAL A O 1
ATOM 1885 N N . ALA A 1 233 ? -0.976 0.994 -1.807 1.00 87.94 233 ALA A N 1
ATOM 1886 C CA . ALA A 1 233 ? -1.306 -0.048 -0.837 1.00 87.94 233 ALA A CA 1
ATOM 1887 C C . ALA A 1 233 ? -2.205 -1.147 -1.429 1.00 87.94 233 ALA A C 1
ATOM 1889 O O . ALA A 1 233 ? -1.964 -2.337 -1.212 1.00 87.94 233 ALA A O 1
ATOM 1890 N N . ALA A 1 234 ? -3.209 -0.766 -2.216 1.00 90.88 234 ALA A N 1
ATOM 1891 C CA . ALA A 1 234 ? -4.095 -1.715 -2.874 1.00 90.88 234 ALA A CA 1
ATOM 1892 C C . ALA A 1 234 ? -3.379 -2.518 -3.973 1.00 90.88 234 ALA A C 1
ATOM 1894 O O . ALA A 1 234 ? -3.566 -3.728 -4.077 1.00 90.88 234 ALA A O 1
ATOM 1895 N N . LEU A 1 235 ? -2.521 -1.869 -4.767 1.00 87.75 235 LEU A N 1
ATOM 1896 C CA . LEU A 1 235 ? -1.720 -2.546 -5.791 1.00 87.75 235 LEU A CA 1
ATOM 1897 C C . LEU A 1 235 ? -0.699 -3.511 -5.181 1.00 87.75 235 LEU A C 1
ATOM 1899 O O . LEU A 1 235 ? -0.527 -4.610 -5.703 1.00 87.75 235 LEU A O 1
ATOM 1903 N N . ASP A 1 236 ? -0.056 -3.128 -4.076 1.00 85.94 236 ASP A N 1
ATOM 1904 C CA . ASP A 1 236 ? 0.845 -4.005 -3.323 1.00 85.94 236 ASP A CA 1
ATOM 1905 C C . ASP A 1 236 ? 0.086 -5.228 -2.789 1.00 85.94 236 ASP A C 1
ATOM 1907 O O . ASP A 1 236 ? 0.586 -6.345 -2.891 1.00 85.94 236 ASP A O 1
ATOM 1911 N N . THR A 1 237 ? -1.140 -5.031 -2.294 1.00 91.88 237 THR A N 1
ATOM 1912 C CA . THR A 1 237 ? -2.022 -6.116 -1.833 1.00 91.88 237 THR A CA 1
ATOM 1913 C C . THR A 1 237 ? -2.342 -7.092 -2.967 1.00 91.88 237 THR A C 1
ATOM 1915 O O . THR A 1 237 ? -2.108 -8.291 -2.824 1.00 91.88 237 THR A O 1
ATOM 1918 N N . LEU A 1 238 ? -2.814 -6.591 -4.116 1.00 91.00 238 LEU A N 1
ATOM 1919 C CA . LEU A 1 238 ? -3.101 -7.426 -5.290 1.00 91.00 238 LEU A CA 1
ATOM 1920 C C . LEU A 1 238 ? -1.849 -8.173 -5.760 1.00 91.00 238 LEU A C 1
ATOM 1922 O O . LEU A 1 238 ? -1.913 -9.360 -6.057 1.00 91.00 238 LEU A O 1
ATOM 1926 N N . ASN A 1 239 ? -0.696 -7.501 -5.785 1.00 86.62 239 ASN A N 1
ATOM 1927 C CA . ASN A 1 239 ? 0.567 -8.124 -6.161 1.00 86.62 239 ASN A CA 1
ATOM 1928 C C . ASN A 1 239 ? 0.984 -9.234 -5.183 1.00 86.62 239 ASN A C 1
ATOM 1930 O O . ASN A 1 239 ? 1.479 -10.266 -5.627 1.00 86.62 239 ASN A O 1
ATOM 1934 N N . SER A 1 240 ? 0.779 -9.044 -3.876 1.0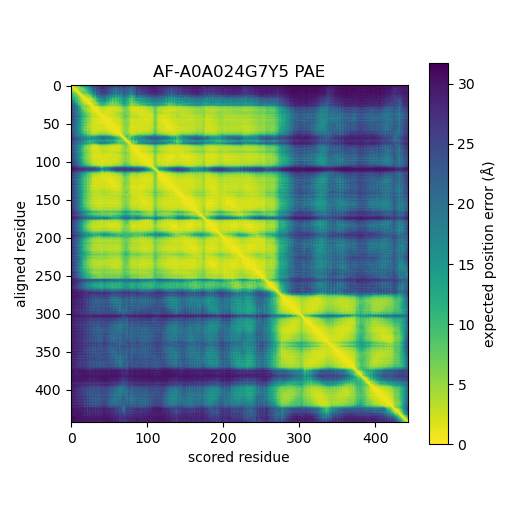0 86.81 240 SER A N 1
ATOM 1935 C CA . SER A 1 240 ? 1.013 -10.093 -2.880 1.00 86.81 240 SER A CA 1
ATOM 1936 C C . SER A 1 240 ? 0.088 -11.293 -3.088 1.00 86.81 240 SER A C 1
ATOM 1938 O O . SER A 1 240 ? 0.567 -12.420 -3.047 1.00 86.81 240 SER A O 1
ATOM 1940 N N . MET A 1 241 ? -1.199 -11.075 -3.385 1.00 88.50 241 MET A N 1
ATOM 1941 C CA . MET A 1 241 ? -2.141 -12.164 -3.690 1.00 88.50 241 MET A CA 1
ATOM 1942 C C . MET A 1 241 ? -1.733 -12.928 -4.957 1.00 88.50 241 MET A C 1
ATOM 1944 O O . MET A 1 241 ? -1.678 -14.154 -4.932 1.00 88.50 241 MET A O 1
ATOM 1948 N N . CYS A 1 242 ? -1.340 -12.222 -6.024 1.00 86.56 242 CYS A N 1
ATOM 1949 C CA . CYS A 1 242 ? -0.813 -12.847 -7.243 1.00 86.56 242 CYS A CA 1
ATOM 1950 C C . CYS A 1 242 ? 0.488 -13.635 -7.011 1.00 86.56 242 CYS A C 1
ATOM 1952 O O . CYS A 1 242 ? 0.854 -14.484 -7.820 1.00 86.56 242 CYS A O 1
ATOM 1954 N N . GLY A 1 243 ? 1.223 -13.308 -5.945 1.00 83.06 243 GLY A N 1
ATOM 1955 C CA . GLY A 1 243 ? 2.461 -13.979 -5.567 1.00 83.06 243 GLY A CA 1
ATOM 1956 C C . GLY A 1 243 ? 2.261 -15.326 -4.872 1.00 83.06 243 GLY A C 1
ATOM 1957 O O . GLY A 1 243 ? 3.227 -16.082 -4.814 1.00 83.06 243 GLY A O 1
ATOM 1958 N N . THR A 1 244 ? 1.053 -15.626 -4.385 1.00 84.94 244 THR A N 1
ATOM 1959 C CA . THR A 1 244 ? 0.736 -16.881 -3.674 1.00 84.94 244 THR A CA 1
ATOM 1960 C C . THR A 1 244 ? 0.823 -18.102 -4.589 1.00 84.94 244 THR A C 1
ATOM 1962 O O . THR A 1 244 ? 0.631 -17.994 -5.805 1.00 84.94 244 THR A O 1
ATOM 1965 N N . GLU A 1 245 ? 1.093 -19.277 -4.016 1.00 85.56 245 GLU A N 1
ATOM 1966 C CA . GLU A 1 245 ? 1.164 -20.532 -4.784 1.00 85.56 245 GLU A CA 1
ATOM 1967 C C . GLU A 1 245 ? -0.195 -20.878 -5.410 1.00 85.56 245 GLU A C 1
ATOM 1969 O O . GLU A 1 245 ? -0.270 -21.339 -6.553 1.00 85.56 245 GLU A O 1
ATOM 1974 N N . HIS A 1 246 ? -1.278 -20.576 -4.691 1.00 86.75 246 HIS A N 1
ATOM 1975 C CA . HIS A 1 246 ? -2.638 -20.822 -5.157 1.00 86.75 246 HIS A CA 1
ATOM 1976 C C . HIS A 1 246 ? -2.981 -20.010 -6.404 1.00 86.75 246 HIS A C 1
ATOM 1978 O O . HIS A 1 246 ? -3.444 -20.585 -7.381 1.00 86.75 246 HIS A O 1
ATOM 1984 N N . PHE A 1 247 ? -2.695 -18.702 -6.422 1.00 85.19 247 PHE A N 1
ATOM 1985 C CA . PHE A 1 247 ? -2.948 -17.874 -7.606 1.00 85.19 247 PHE A CA 1
ATOM 1986 C C . PHE A 1 247 ? -2.129 -18.338 -8.815 1.00 85.19 247 PHE A C 1
ATOM 1988 O O . PHE A 1 247 ? -2.609 -18.304 -9.944 1.00 85.19 247 PHE A O 1
ATOM 1995 N N . GLN A 1 248 ? -0.885 -18.772 -8.592 1.00 82.56 248 GLN A N 1
ATOM 1996 C CA . GLN A 1 248 ? -0.034 -19.285 -9.668 1.00 82.56 248 GLN A CA 1
ATOM 1997 C C . GLN A 1 248 ? -0.555 -20.604 -10.251 1.00 82.56 248 GLN A C 1
ATOM 1999 O O . GLN A 1 248 ? -0.322 -20.870 -11.429 1.00 82.56 248 GLN A O 1
ATOM 2004 N N . SER A 1 249 ? -1.241 -21.409 -9.438 1.00 82.88 249 SER A N 1
ATOM 2005 C CA . SER A 1 249 ? -1.755 -22.725 -9.825 1.00 82.88 249 SER A CA 1
ATOM 2006 C C . SER A 1 249 ? -3.176 -22.670 -10.394 1.00 82.88 249 SER A C 1
ATOM 2008 O O . SER A 1 249 ? -3.459 -23.399 -11.339 1.00 82.88 249 SER A O 1
ATOM 2010 N N . HIS A 1 250 ? -4.029 -21.794 -9.852 1.00 86.50 250 HIS A N 1
ATOM 2011 C CA . HIS A 1 250 ? -5.454 -21.660 -10.188 1.00 86.50 250 HIS A CA 1
ATOM 2012 C C . HIS A 1 250 ? -5.842 -20.178 -10.391 1.00 86.50 250 HIS A C 1
ATOM 2014 O O . HIS A 1 250 ? -6.607 -19.605 -9.609 1.00 86.50 250 HIS A O 1
ATOM 2020 N N . PRO A 1 251 ? -5.279 -19.481 -11.397 1.00 83.56 251 PRO A N 1
ATOM 2021 C CA . PRO A 1 251 ? -5.603 -18.076 -11.657 1.00 83.56 251 PRO A CA 1
ATOM 2022 C C . PRO A 1 251 ? -7.077 -17.848 -12.038 1.00 83.56 251 PRO A C 1
ATOM 2024 O O . PRO A 1 251 ? -7.597 -16.748 -11.841 1.00 83.56 251 PRO A O 1
ATOM 2027 N N . GLU A 1 252 ? -7.752 -18.860 -12.579 1.00 85.38 252 GLU A N 1
ATOM 2028 C CA . GLU A 1 252 ? -9.168 -18.845 -12.948 1.00 85.38 252 GLU A CA 1
ATOM 2029 C C . GLU A 1 252 ? -10.085 -18.495 -11.771 1.00 85.38 252 GLU A C 1
ATOM 2031 O O . GLU A 1 252 ? -10.975 -17.665 -11.944 1.00 85.38 252 GLU A O 1
ATOM 2036 N N . ASP A 1 253 ? -9.783 -18.978 -10.563 1.00 86.19 253 ASP A N 1
ATOM 2037 C CA . ASP A 1 253 ? -10.572 -18.718 -9.348 1.00 86.19 253 ASP A CA 1
ATOM 2038 C C . ASP A 1 253 ? -10.628 -17.221 -8.984 1.00 86.19 253 ASP A C 1
ATOM 2040 O O . ASP A 1 253 ? -11.525 -16.756 -8.279 1.00 86.19 253 ASP A O 1
ATOM 2044 N N . TYR A 1 254 ? -9.670 -16.436 -9.484 1.00 85.81 254 TYR A N 1
ATOM 2045 C CA . TYR A 1 254 ? -9.567 -14.995 -9.251 1.00 85.81 254 TYR A CA 1
ATOM 2046 C C . TYR A 1 254 ? -10.028 -14.161 -10.451 1.00 85.81 254 TYR A C 1
ATOM 2048 O O . TYR A 1 254 ? -10.378 -12.985 -10.298 1.00 85.81 254 TYR A O 1
ATOM 2056 N N . LEU A 1 255 ? -9.980 -14.736 -11.655 1.00 81.81 255 LEU A N 1
ATOM 2057 C CA . LEU A 1 255 ? -10.139 -14.030 -12.929 1.00 81.81 255 LEU A CA 1
ATOM 2058 C C . LEU A 1 255 ? -11.420 -14.398 -13.686 1.00 81.81 255 LEU A C 1
ATOM 2060 O O . LEU A 1 255 ? -11.596 -13.916 -14.802 1.00 81.81 255 LEU A O 1
ATOM 2064 N N . ASP A 1 256 ? -12.328 -15.164 -13.080 1.00 69.62 256 ASP A N 1
ATOM 2065 C CA . ASP A 1 256 ? -13.530 -15.744 -13.708 1.00 69.62 256 ASP A CA 1
ATOM 2066 C C . ASP A 1 256 ? -14.542 -14.737 -14.312 1.00 69.62 256 ASP A C 1
ATOM 2068 O O . ASP A 1 256 ? -15.554 -15.112 -14.893 1.00 69.62 256 ASP A O 1
ATOM 2072 N N . SER A 1 257 ? -14.289 -13.425 -14.230 1.00 67.56 257 SER A N 1
ATOM 2073 C CA . SER A 1 257 ? -15.107 -12.419 -14.919 1.00 67.56 257 SER A CA 1
ATOM 2074 C C . SER A 1 257 ? -14.280 -11.574 -15.886 1.00 67.56 257 SER A C 1
ATOM 2076 O O . SER A 1 257 ? -13.297 -10.933 -15.498 1.00 67.56 257 SER A O 1
ATOM 2078 N N . ASP A 1 258 ? -14.745 -11.486 -17.138 1.00 66.56 258 ASP A N 1
ATOM 2079 C CA . ASP A 1 258 ? -14.204 -10.589 -18.177 1.00 66.56 258 ASP A CA 1
ATOM 2080 C C . ASP A 1 258 ? -14.067 -9.135 -17.675 1.00 66.56 258 ASP A C 1
ATOM 2082 O O . ASP A 1 258 ? -13.147 -8.393 -18.047 1.00 66.56 258 ASP A O 1
ATOM 2086 N N . ASP A 1 259 ? -14.941 -8.742 -16.747 1.00 71.56 259 ASP A N 1
ATOM 2087 C CA . ASP A 1 259 ? -14.915 -7.455 -16.063 1.00 71.56 259 ASP A CA 1
ATOM 2088 C C . ASP A 1 259 ? -13.623 -7.225 -15.264 1.00 71.56 259 ASP A C 1
ATOM 2090 O O . ASP A 1 259 ? -13.061 -6.130 -15.331 1.00 71.56 259 ASP A O 1
ATOM 2094 N N . VAL A 1 260 ? -13.105 -8.233 -14.552 1.00 73.44 260 VAL A N 1
ATOM 2095 C CA . VAL A 1 260 ? -11.872 -8.120 -13.748 1.00 73.44 260 VAL A CA 1
ATOM 2096 C C . VAL A 1 260 ? -10.644 -8.012 -14.650 1.00 73.44 260 VAL A C 1
ATOM 2098 O O . VAL A 1 260 ? -9.792 -7.149 -14.426 1.00 73.44 260 VAL A O 1
ATOM 2101 N N . ALA A 1 261 ? -10.573 -8.798 -15.726 1.00 68.62 261 ALA A N 1
ATOM 2102 C CA . ALA A 1 261 ? -9.486 -8.694 -16.699 1.00 68.62 261 ALA A CA 1
ATOM 2103 C C . ALA A 1 261 ? -9.457 -7.305 -17.368 1.00 68.62 261 ALA A C 1
ATOM 2105 O O . ALA A 1 261 ? -8.396 -6.676 -17.479 1.00 68.62 261 ALA A O 1
ATOM 2106 N N . SER A 1 262 ? -10.625 -6.778 -17.755 1.00 71.94 262 SER A N 1
ATOM 2107 C CA . SER A 1 262 ? -10.741 -5.426 -18.315 1.00 71.94 262 SER A CA 1
ATOM 2108 C C . SER A 1 262 ? -10.375 -4.335 -17.293 1.00 71.94 262 SER A C 1
ATOM 2110 O O . SER A 1 262 ? -9.717 -3.345 -17.637 1.00 71.94 262 SER A O 1
ATOM 2112 N N . ALA A 1 263 ? -10.737 -4.530 -16.022 1.00 71.81 263 ALA A N 1
ATOM 2113 C CA . ALA A 1 263 ? -10.411 -3.644 -14.912 1.00 71.81 263 ALA A CA 1
ATOM 2114 C C . ALA A 1 263 ? -8.897 -3.588 -14.652 1.00 71.81 263 ALA A C 1
ATOM 2116 O O . ALA A 1 263 ? -8.321 -2.498 -14.581 1.00 71.81 263 ALA A O 1
ATOM 2117 N N . LEU A 1 264 ? -8.223 -4.741 -14.616 1.00 71.56 264 LEU A N 1
ATOM 2118 C CA . LEU A 1 264 ? -6.765 -4.827 -14.496 1.00 71.56 264 LEU A CA 1
ATOM 2119 C C . LEU A 1 264 ? -6.057 -4.142 -15.672 1.00 71.56 264 LEU A C 1
ATOM 2121 O O . LEU A 1 264 ? -5.060 -3.440 -15.476 1.00 71.56 264 LEU A O 1
ATOM 2125 N N . TRP A 1 265 ? -6.593 -4.267 -16.890 1.00 66.56 265 TRP A N 1
ATOM 2126 C CA . TRP A 1 265 ? -6.091 -3.525 -18.048 1.00 66.56 265 TRP A CA 1
ATOM 2127 C C . TRP A 1 265 ? -6.226 -2.011 -17.875 1.00 66.56 265 TRP A C 1
ATOM 2129 O O . TRP A 1 265 ? -5.258 -1.294 -18.137 1.00 66.56 265 TRP A O 1
ATOM 2139 N N . LYS A 1 266 ? -7.367 -1.511 -17.386 1.00 66.75 266 LYS A N 1
ATOM 2140 C CA . LYS A 1 266 ? -7.561 -0.078 -17.097 1.00 66.75 266 LYS A CA 1
ATOM 2141 C C . LYS A 1 266 ? -6.567 0.429 -16.050 1.00 66.75 266 LYS A C 1
ATOM 2143 O O . LYS A 1 266 ? -5.928 1.454 -16.284 1.00 66.75 266 LYS A O 1
ATOM 2148 N N . ILE A 1 267 ? -6.358 -0.314 -14.960 1.00 67.38 267 ILE A N 1
ATOM 2149 C CA . ILE A 1 267 ? -5.359 0.005 -13.923 1.00 67.38 267 ILE A CA 1
ATOM 2150 C C . ILE A 1 267 ? -3.947 0.052 -14.530 1.00 67.38 267 ILE A C 1
ATOM 2152 O O . ILE A 1 267 ? -3.186 1.002 -14.316 1.00 67.38 267 ILE A O 1
ATOM 2156 N N . ARG A 1 268 ? -3.599 -0.941 -15.359 1.00 63.91 268 ARG A N 1
ATOM 2157 C CA . ARG A 1 268 ? -2.304 -1.009 -16.049 1.00 63.91 268 ARG A CA 1
ATOM 2158 C C . ARG A 1 268 ? -2.103 0.151 -17.026 1.00 63.91 268 ARG A C 1
ATOM 2160 O O . ARG A 1 268 ? -0.984 0.649 -17.135 1.00 63.91 268 ARG A O 1
ATOM 2167 N N . VAL A 1 269 ? -3.151 0.578 -17.733 1.00 57.22 269 VAL A N 1
ATOM 2168 C CA . VAL A 1 269 ? -3.124 1.721 -18.662 1.00 57.22 269 VAL A CA 1
ATOM 2169 C C . VAL A 1 269 ? -2.982 3.046 -17.908 1.00 57.22 269 VAL A C 1
ATOM 2171 O O . VAL A 1 269 ? -2.146 3.863 -18.290 1.00 57.22 269 VAL A O 1
ATOM 2174 N N . TYR A 1 270 ? -3.688 3.227 -16.789 1.00 55.09 270 TYR A N 1
ATOM 2175 C CA . TYR A 1 270 ? -3.545 4.410 -15.932 1.00 55.09 270 TYR A CA 1
ATOM 2176 C C . TYR A 1 270 ? -2.117 4.565 -15.388 1.00 55.09 270 TYR A C 1
ATOM 2178 O O . TYR A 1 270 ? -1.551 5.658 -15.429 1.00 55.09 270 TYR A O 1
ATOM 2186 N N . ASN A 1 271 ? -1.473 3.464 -14.987 1.00 52.56 271 ASN A N 1
ATOM 2187 C CA . ASN A 1 271 ? -0.059 3.470 -14.586 1.00 52.56 271 ASN A CA 1
ATOM 2188 C C . ASN A 1 271 ? 0.901 3.672 -15.789 1.00 52.56 271 ASN A C 1
ATOM 2190 O O . ASN A 1 271 ? 2.032 4.144 -15.641 1.00 52.56 271 ASN A O 1
ATOM 2194 N N . LYS A 1 272 ? 0.445 3.353 -17.011 1.00 46.66 272 LYS A N 1
ATOM 2195 C CA . LYS A 1 272 ? 1.187 3.489 -18.279 1.00 46.66 272 LYS A CA 1
ATOM 2196 C C . LYS A 1 272 ? 1.158 4.880 -18.910 1.00 46.66 272 LYS A C 1
ATOM 2198 O O . LYS A 1 272 ? 1.930 5.080 -19.848 1.00 46.66 272 LYS A O 1
ATOM 2203 N N . ASN A 1 273 ? 0.437 5.871 -18.375 1.00 45.47 273 ASN A N 1
ATOM 2204 C CA . ASN A 1 273 ? 0.583 7.275 -18.813 1.00 45.47 273 ASN A CA 1
ATOM 2205 C C . ASN A 1 273 ? 1.995 7.867 -18.561 1.00 45.47 273 ASN A C 1
ATOM 2207 O O . ASN A 1 273 ? 2.240 9.055 -18.751 1.00 45.47 273 ASN A O 1
ATOM 2211 N N . LYS A 1 274 ? 2.978 7.024 -18.225 1.00 52.06 274 LYS A N 1
ATOM 2212 C CA . LYS A 1 274 ? 4.414 7.255 -18.374 1.00 52.06 274 LYS A CA 1
ATOM 2213 C C . LYS A 1 274 ? 4.943 6.805 -19.752 1.00 52.06 274 LYS A C 1
ATOM 2215 O O . LYS A 1 274 ? 5.922 6.062 -19.822 1.00 52.06 274 LYS A O 1
ATOM 2220 N N . ILE A 1 275 ? 4.392 7.306 -20.863 1.00 48.38 275 ILE A N 1
ATOM 2221 C CA . ILE A 1 275 ? 5.112 7.261 -22.161 1.00 48.38 275 ILE A CA 1
ATOM 2222 C C . ILE A 1 275 ? 6.499 7.931 -22.013 1.00 48.38 275 ILE A C 1
ATOM 2224 O O . ILE A 1 275 ? 7.472 7.504 -22.623 1.00 48.38 275 ILE A O 1
ATOM 2228 N N . PHE A 1 276 ? 6.626 8.862 -21.064 1.00 54.12 276 PHE A N 1
ATOM 2229 C CA . PHE A 1 276 ? 7.879 9.471 -20.611 1.00 54.12 276 PHE A CA 1
ATOM 2230 C C . PHE A 1 276 ? 8.553 8.751 -19.423 1.00 54.12 276 PHE A C 1
ATOM 2232 O O . PHE A 1 276 ? 9.241 9.383 -18.622 1.00 54.12 276 PHE A O 1
ATOM 2239 N N . SER A 1 277 ? 8.353 7.438 -19.246 1.00 66.25 277 SER A N 1
ATOM 2240 C CA . SER A 1 277 ? 9.090 6.692 -18.218 1.00 66.25 277 SER A CA 1
ATOM 2241 C C . SER A 1 277 ? 10.579 6.607 -18.573 1.00 66.25 277 SER A C 1
ATOM 2243 O O . SER A 1 277 ? 10.945 6.458 -19.741 1.00 66.25 277 SER A O 1
ATOM 2245 N N . TRP A 1 278 ? 11.446 6.621 -17.558 1.00 69.56 278 TRP A N 1
ATOM 2246 C CA . TRP A 1 278 ? 12.885 6.390 -17.727 1.00 69.56 278 TRP A CA 1
ATOM 2247 C C . TRP A 1 278 ? 13.195 5.094 -18.479 1.00 69.56 278 TRP A C 1
ATOM 2249 O O . TRP A 1 278 ? 14.116 5.059 -19.289 1.00 69.56 278 TRP A O 1
ATOM 2259 N N . ALA A 1 279 ? 12.397 4.045 -18.250 1.00 71.19 279 ALA A N 1
ATOM 2260 C CA . ALA A 1 279 ? 12.543 2.772 -18.943 1.00 71.19 279 ALA A CA 1
ATOM 2261 C C . ALA A 1 279 ? 12.249 2.910 -20.443 1.00 71.19 279 ALA A C 1
ATOM 2263 O O . ALA A 1 279 ? 13.010 2.399 -21.257 1.00 71.19 279 ALA A O 1
ATOM 2264 N N . THR A 1 280 ? 11.197 3.643 -20.816 1.00 76.44 280 THR A N 1
ATOM 2265 C CA . THR A 1 280 ? 10.867 3.903 -22.224 1.00 76.44 280 THR A CA 1
ATOM 2266 C C . THR A 1 280 ? 12.003 4.655 -22.913 1.00 76.44 280 THR A C 1
ATOM 2268 O O . THR A 1 280 ? 12.453 4.237 -23.975 1.00 76.44 280 THR A O 1
ATOM 2271 N N . CYS A 1 281 ? 12.522 5.717 -22.285 1.00 81.00 281 CYS A N 1
ATOM 2272 C CA . CYS A 1 281 ? 13.639 6.493 -22.827 1.00 81.00 281 CYS A CA 1
ATOM 2273 C C . CYS A 1 281 ? 14.903 5.633 -23.006 1.00 81.00 281 CYS A C 1
ATOM 2275 O O . CYS A 1 281 ? 15.500 5.644 -24.080 1.00 81.00 281 CYS A O 1
ATOM 2277 N N . PHE A 1 282 ? 15.249 4.815 -22.006 1.00 83.94 282 PHE A N 1
ATOM 2278 C CA . PHE A 1 282 ? 16.359 3.863 -22.088 1.00 83.94 282 PHE A CA 1
ATOM 2279 C C . PHE A 1 282 ? 16.188 2.870 -23.247 1.00 83.94 282 PHE A C 1
ATOM 2281 O O . PHE A 1 282 ? 17.098 2.687 -24.050 1.00 83.94 282 PHE A O 1
ATOM 2288 N N . HIS A 1 283 ? 15.009 2.255 -23.384 1.00 82.31 283 HIS A N 1
ATOM 2289 C CA . HIS A 1 283 ? 14.750 1.293 -24.457 1.00 82.31 283 HIS A CA 1
ATOM 2290 C C . HIS A 1 283 ? 14.812 1.933 -25.848 1.00 82.31 283 HIS A C 1
ATOM 2292 O O . HIS A 1 283 ? 15.388 1.338 -26.757 1.00 82.31 283 HIS A O 1
ATOM 2298 N N . VAL A 1 284 ? 14.278 3.148 -26.011 1.00 87.06 284 VAL A N 1
ATOM 2299 C CA . VAL A 1 284 ? 14.345 3.895 -27.277 1.00 87.06 284 VAL A CA 1
ATOM 2300 C C . VAL A 1 284 ? 15.792 4.231 -27.643 1.00 87.06 284 VAL A C 1
ATOM 2302 O O . VAL A 1 284 ? 16.199 4.008 -28.781 1.00 87.06 284 VAL A O 1
ATOM 2305 N N . LEU A 1 285 ? 16.591 4.712 -26.689 1.00 88.69 285 LEU A N 1
ATOM 2306 C CA . LEU A 1 285 ? 18.005 5.018 -26.918 1.00 88.69 285 LEU A CA 1
ATOM 2307 C C . LEU A 1 285 ? 18.824 3.754 -27.228 1.00 88.69 285 LEU A C 1
ATOM 2309 O O . LEU A 1 285 ? 19.663 3.777 -28.125 1.00 88.69 285 LEU A O 1
ATOM 2313 N N . CYS A 1 286 ? 18.583 2.638 -26.530 1.00 87.94 286 CYS A N 1
ATOM 2314 C CA . CYS A 1 286 ? 19.190 1.344 -26.862 1.00 87.94 286 CYS A CA 1
ATOM 2315 C C . CYS A 1 286 ? 18.830 0.890 -28.278 1.00 87.94 286 CYS A C 1
ATOM 2317 O O . CYS A 1 286 ? 19.721 0.507 -29.030 1.00 87.94 286 CYS A O 1
ATOM 2319 N N . LEU A 1 287 ? 17.553 0.974 -28.659 1.00 90.56 287 LEU A N 1
ATOM 2320 C CA . LEU A 1 287 ? 17.102 0.603 -29.997 1.00 90.56 287 LEU A CA 1
ATOM 2321 C C . LEU A 1 287 ? 17.783 1.464 -31.067 1.00 90.56 287 LEU A C 1
ATOM 2323 O O . LEU A 1 287 ? 18.306 0.925 -32.038 1.00 90.56 287 LEU A O 1
ATOM 2327 N N . LEU A 1 288 ? 17.837 2.783 -30.864 1.00 91.25 288 LEU A N 1
ATOM 2328 C CA . LEU A 1 288 ? 18.505 3.709 -31.779 1.00 91.25 288 LEU A CA 1
ATOM 2329 C C . LEU A 1 288 ? 19.999 3.381 -31.927 1.00 91.25 288 LEU A C 1
ATOM 2331 O O . LEU A 1 288 ? 20.516 3.335 -33.042 1.00 91.25 288 LEU A O 1
ATOM 2335 N N . TRP A 1 289 ? 20.683 3.107 -30.812 1.00 93.06 289 TRP A N 1
ATOM 2336 C CA . TRP A 1 289 ? 22.089 2.701 -30.815 1.00 93.06 289 TRP A CA 1
ATOM 2337 C C . TRP A 1 289 ? 22.309 1.403 -31.600 1.00 93.06 289 TRP A C 1
ATOM 2339 O O . TRP A 1 289 ? 23.206 1.339 -32.442 1.00 93.06 289 TRP A O 1
ATOM 2349 N N . THR A 1 290 ? 21.475 0.386 -31.363 1.00 89.69 290 THR A N 1
ATOM 2350 C CA . THR A 1 290 ? 21.563 -0.901 -32.063 1.00 89.69 290 THR A CA 1
ATOM 2351 C C . THR A 1 290 ? 21.295 -0.735 -33.553 1.00 89.69 290 THR A C 1
ATOM 2353 O O . THR A 1 290 ? 22.070 -1.251 -34.350 1.00 89.69 290 THR A O 1
ATOM 2356 N N . ILE A 1 291 ? 20.270 0.031 -33.945 1.00 91.81 291 ILE A N 1
ATOM 2357 C CA . ILE A 1 291 ? 19.959 0.299 -35.356 1.00 91.81 291 ILE A CA 1
ATOM 2358 C C . ILE A 1 291 ? 21.154 0.947 -36.057 1.00 91.81 291 ILE A C 1
ATOM 2360 O O . ILE A 1 291 ? 21.552 0.482 -37.121 1.00 91.81 291 ILE A O 1
ATOM 2364 N N . LEU A 1 292 ? 21.764 1.975 -35.460 1.00 90.25 292 LEU A N 1
ATOM 2365 C CA . LEU A 1 292 ? 22.914 2.657 -36.060 1.00 90.25 292 LEU A CA 1
ATOM 2366 C C . LEU A 1 292 ? 24.139 1.742 -36.172 1.00 90.25 292 LEU A C 1
ATOM 2368 O O . LEU A 1 292 ? 24.797 1.723 -37.210 1.00 90.25 292 LEU A O 1
ATOM 2372 N N . ARG A 1 293 ? 24.421 0.934 -35.141 1.00 89.38 293 ARG A N 1
ATOM 2373 C CA . ARG A 1 293 ? 25.519 -0.045 -35.174 1.00 89.38 293 ARG A CA 1
ATOM 2374 C C . ARG A 1 293 ? 25.282 -1.142 -36.209 1.00 89.38 293 ARG A C 1
ATOM 2376 O O . ARG A 1 293 ? 26.200 -1.478 -36.950 1.00 89.38 293 ARG A O 1
ATOM 2383 N N . SER A 1 294 ? 24.070 -1.682 -36.291 1.00 89.81 294 SER A N 1
ATOM 2384 C CA . SER A 1 294 ? 23.704 -2.668 -37.309 1.00 89.81 294 SER A CA 1
ATOM 2385 C C . SER A 1 294 ? 23.778 -2.069 -38.712 1.00 89.81 294 SER A C 1
ATOM 2387 O O . SER A 1 294 ? 24.331 -2.703 -39.605 1.00 89.81 294 SER A O 1
ATOM 2389 N N . ALA A 1 295 ? 23.298 -0.837 -38.905 1.00 88.44 295 ALA A N 1
ATOM 2390 C CA . ALA A 1 295 ? 23.386 -0.130 -40.179 1.00 88.44 295 ALA A CA 1
ATOM 2391 C C . ALA A 1 295 ? 24.842 0.073 -40.620 1.00 88.44 295 ALA A C 1
ATOM 2393 O O . ALA A 1 295 ? 25.154 -0.201 -41.776 1.00 88.44 295 ALA A O 1
ATOM 2394 N N . TYR A 1 296 ? 25.736 0.466 -39.705 1.00 87.88 296 TYR A N 1
ATOM 2395 C CA . TYR A 1 296 ? 27.175 0.562 -39.969 1.00 87.88 296 TYR A CA 1
ATOM 2396 C C . TYR A 1 296 ? 27.755 -0.766 -40.483 1.00 87.88 296 TYR A C 1
ATOM 2398 O O . TYR A 1 296 ? 28.352 -0.803 -41.558 1.00 87.88 296 TYR A O 1
ATOM 2406 N N . TRP A 1 297 ? 27.526 -1.872 -39.764 1.00 86.81 297 TRP A N 1
ATOM 2407 C CA . TRP A 1 297 ? 28.063 -3.186 -40.142 1.00 86.81 297 TRP A CA 1
ATOM 2408 C C . TRP A 1 297 ? 27.467 -3.735 -41.443 1.00 86.81 297 TRP A C 1
ATOM 2410 O O . TRP A 1 297 ? 28.176 -4.329 -42.251 1.00 86.81 297 TRP A O 1
ATOM 2420 N N . ILE A 1 298 ? 26.173 -3.518 -41.684 1.00 87.12 298 ILE A N 1
ATOM 2421 C CA . ILE A 1 298 ? 25.532 -3.925 -42.940 1.00 87.12 298 ILE A CA 1
ATOM 2422 C C . ILE A 1 298 ? 26.106 -3.117 -44.105 1.00 87.12 298 ILE A C 1
ATOM 2424 O O . ILE A 1 298 ? 2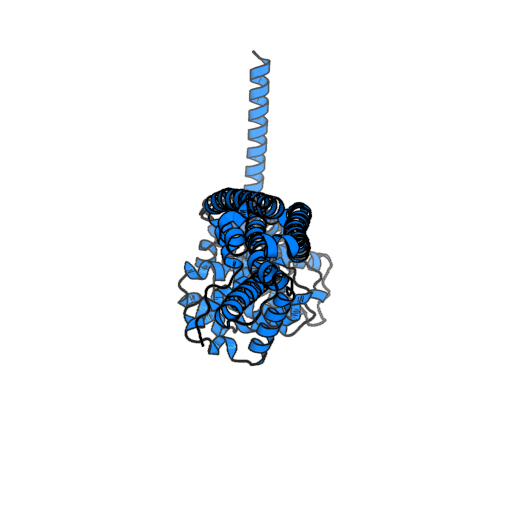6.424 -3.689 -45.147 1.00 87.12 298 ILE A O 1
ATOM 2428 N N . ARG A 1 299 ? 26.271 -1.800 -43.938 1.00 83.25 299 ARG A N 1
ATOM 2429 C CA . ARG A 1 299 ? 26.791 -0.913 -44.986 1.00 83.25 299 ARG A CA 1
ATOM 2430 C C . ARG A 1 299 ? 28.242 -1.221 -45.335 1.00 83.25 299 ARG A C 1
ATOM 2432 O O . ARG A 1 299 ? 28.538 -1.354 -46.519 1.00 83.25 299 ARG A O 1
ATOM 2439 N N . ILE A 1 300 ? 29.106 -1.417 -44.336 1.00 81.56 300 ILE A N 1
ATOM 2440 C CA . ILE A 1 300 ? 30.516 -1.757 -44.577 1.00 81.56 300 ILE A CA 1
ATOM 2441 C C . ILE A 1 300 ? 30.658 -3.136 -45.243 1.00 81.56 300 ILE A C 1
ATOM 2443 O O . ILE A 1 300 ? 31.445 -3.294 -46.173 1.00 81.56 300 ILE A O 1
ATOM 2447 N N . GLN A 1 301 ? 29.835 -4.118 -44.849 1.00 83.06 301 GLN A N 1
ATOM 2448 C CA . GLN A 1 301 ? 29.841 -5.459 -45.443 1.00 83.06 301 GLN A CA 1
ATOM 2449 C C . GLN A 1 301 ? 29.303 -5.470 -46.879 1.00 83.06 301 GLN A C 1
ATOM 2451 O O . GLN A 1 301 ? 29.799 -6.217 -47.721 1.00 83.06 301 GLN A O 1
ATOM 2456 N N . SE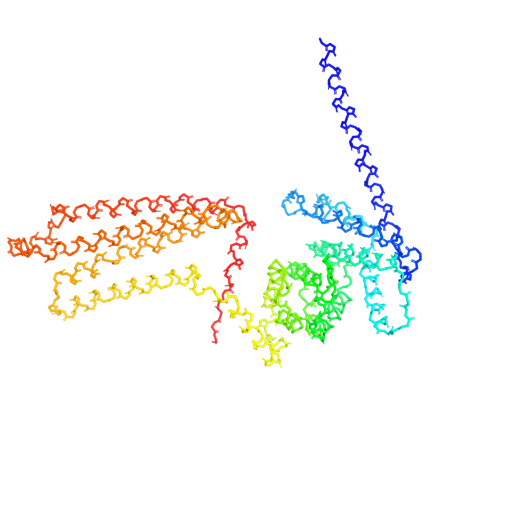R A 1 302 ? 28.297 -4.641 -47.171 1.00 81.50 302 SER A N 1
ATOM 2457 C CA . SER A 1 302 ? 27.648 -4.589 -48.487 1.00 81.50 302 SER A CA 1
ATOM 2458 C C . SER A 1 302 ? 28.512 -3.926 -49.568 1.00 81.50 302 SER A C 1
ATOM 2460 O O . SER A 1 302 ? 28.082 -3.884 -50.717 1.00 81.50 302 SER A O 1
ATOM 2462 N N . ARG A 1 303 ? 29.705 -3.406 -49.219 1.00 67.19 303 ARG A N 1
ATOM 2463 C CA . ARG A 1 303 ? 30.641 -2.694 -50.116 1.00 67.19 303 ARG A CA 1
ATOM 2464 C C . ARG A 1 303 ? 29.964 -1.644 -51.008 1.00 67.19 303 ARG A C 1
ATOM 2466 O O . ARG A 1 303 ? 30.372 -1.431 -52.145 1.00 67.19 303 ARG A O 1
ATOM 2473 N N . TYR A 1 304 ? 28.910 -1.013 -50.498 1.00 68.19 304 TYR A N 1
ATOM 2474 C CA . TYR A 1 304 ? 28.269 0.102 -51.181 1.00 68.19 304 TYR A CA 1
ATOM 2475 C C . TYR A 1 304 ? 29.178 1.328 -51.072 1.00 68.19 304 TYR A C 1
ATOM 2477 O O . TYR A 1 304 ? 29.794 1.527 -50.024 1.00 68.19 304 TYR A O 1
ATOM 2485 N N . GLU A 1 305 ? 29.237 2.155 -52.116 1.00 72.75 305 GLU A N 1
ATOM 2486 C CA . GLU A 1 305 ? 29.885 3.466 -52.036 1.00 72.75 305 GLU A CA 1
ATOM 2487 C C . GLU A 1 305 ? 29.207 4.268 -50.919 1.00 72.75 305 GLU A C 1
ATOM 2489 O O . GLU A 1 305 ? 28.028 4.614 -51.010 1.00 72.75 305 GLU A O 1
ATOM 2494 N N . MET A 1 306 ? 29.927 4.475 -49.817 1.00 73.06 306 MET A N 1
ATOM 2495 C CA . MET A 1 306 ? 29.450 5.224 -48.663 1.00 73.06 306 MET A CA 1
ATOM 2496 C C . MET A 1 306 ? 30.197 6.547 -48.622 1.00 73.06 306 MET A C 1
ATOM 2498 O O . MET A 1 306 ? 31.421 6.579 -48.753 1.00 73.06 306 MET A O 1
ATOM 2502 N N . THR A 1 307 ? 29.468 7.644 -48.450 1.00 79.62 307 THR A N 1
ATOM 2503 C CA . THR A 1 307 ? 30.106 8.957 -48.332 1.00 79.62 307 THR A CA 1
ATOM 2504 C C . THR A 1 307 ? 30.890 9.051 -47.019 1.00 79.62 307 THR A C 1
ATOM 2506 O O . THR A 1 307 ? 30.531 8.424 -46.020 1.00 79.62 307 THR A O 1
ATOM 2509 N N . TYR A 1 308 ? 31.943 9.873 -46.975 1.00 73.38 308 TYR A N 1
ATOM 2510 C CA . TYR A 1 308 ? 32.708 10.101 -45.739 1.00 73.38 308 TYR A CA 1
ATOM 2511 C C . TYR A 1 308 ? 31.835 10.645 -44.598 1.00 73.38 308 TYR A C 1
ATOM 2513 O O . TYR A 1 308 ? 32.023 10.273 -43.442 1.00 73.38 308 TYR A O 1
ATOM 2521 N N . LEU A 1 309 ? 30.830 11.469 -44.915 1.00 77.69 309 LEU A N 1
ATOM 2522 C CA . LEU A 1 309 ? 29.863 11.948 -43.928 1.00 77.69 309 LEU A CA 1
ATOM 2523 C C . LEU A 1 309 ? 29.042 10.796 -43.331 1.00 77.69 309 LEU A C 1
ATOM 2525 O O . LEU A 1 309 ? 28.900 10.708 -42.112 1.00 77.69 309 LEU A O 1
ATOM 2529 N N . GLU A 1 310 ? 28.525 9.896 -44.172 1.00 79.75 310 GLU A N 1
ATOM 2530 C CA . GLU A 1 310 ? 27.799 8.708 -43.712 1.00 79.75 310 GLU A CA 1
ATOM 2531 C C . GLU A 1 310 ? 28.698 7.784 -42.884 1.00 79.75 310 GLU A C 1
ATOM 2533 O O . GLU A 1 310 ? 28.255 7.289 -41.848 1.00 79.75 310 GLU A O 1
ATOM 2538 N N . LEU A 1 311 ? 29.966 7.608 -43.276 1.00 80.56 311 LEU A N 1
ATOM 2539 C CA . LEU A 1 311 ? 30.956 6.849 -42.508 1.00 80.56 311 LEU A CA 1
ATOM 2540 C C . LEU A 1 311 ? 31.150 7.435 -41.110 1.00 80.56 311 LEU A C 1
ATOM 2542 O O . LEU A 1 311 ? 31.034 6.716 -40.114 1.00 80.56 311 LEU A O 1
ATOM 2546 N N . TYR A 1 312 ? 31.409 8.741 -41.025 1.00 79.44 312 TY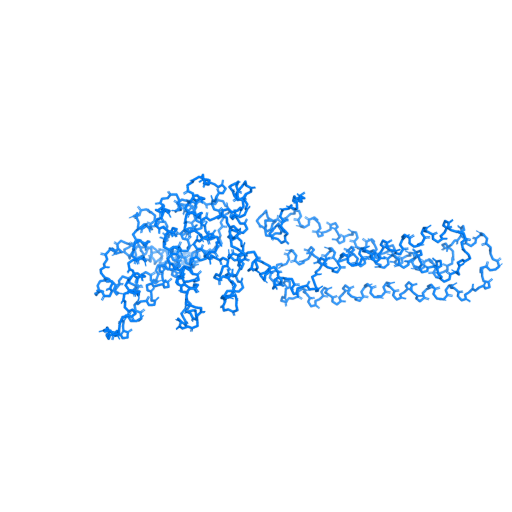R A N 1
ATOM 2547 C CA . TYR A 1 312 ? 31.659 9.404 -39.752 1.00 79.44 312 TYR A CA 1
ATOM 2548 C C . TYR A 1 312 ? 30.426 9.417 -38.856 1.00 79.44 312 TYR A C 1
ATOM 2550 O O . TYR A 1 312 ? 30.546 9.134 -37.664 1.00 79.44 312 TYR A O 1
ATOM 2558 N N . LEU A 1 313 ? 29.236 9.663 -39.403 1.00 83.50 313 LEU A N 1
ATOM 2559 C CA . LEU A 1 313 ? 28.003 9.620 -38.622 1.00 83.50 313 LEU A CA 1
ATOM 2560 C C . LEU A 1 313 ? 27.687 8.197 -38.143 1.00 83.50 313 LEU A C 1
ATOM 2562 O O . LEU A 1 313 ? 27.444 8.003 -36.955 1.00 83.50 313 LEU A O 1
ATOM 2566 N N . LEU A 1 314 ? 27.742 7.182 -39.007 1.00 85.94 314 LEU A N 1
ATOM 2567 C CA . LEU A 1 314 ? 27.417 5.805 -38.612 1.00 85.94 314 LEU A CA 1
ATOM 2568 C C . LEU A 1 314 ? 28.423 5.216 -37.615 1.00 85.94 314 LEU A C 1
ATOM 2570 O O . LEU A 1 314 ? 28.033 4.431 -36.748 1.00 85.94 314 LEU A O 1
ATOM 2574 N N . TYR A 1 315 ? 29.695 5.609 -37.698 1.00 83.88 315 TYR A N 1
ATOM 2575 C CA . TYR A 1 315 ? 30.725 5.136 -36.776 1.00 83.88 315 TYR A CA 1
ATOM 2576 C C . TYR A 1 315 ? 30.739 5.905 -35.444 1.00 83.88 315 TYR A C 1
ATOM 2578 O O . TYR A 1 315 ? 30.767 5.282 -34.378 1.00 83.88 315 TYR A O 1
ATOM 2586 N N . TRP A 1 316 ? 30.693 7.245 -35.475 1.00 84.00 316 TRP A N 1
ATOM 2587 C CA . TRP A 1 316 ? 30.903 8.086 -34.286 1.00 84.00 316 TRP A CA 1
ATOM 2588 C C . TRP A 1 316 ? 29.619 8.498 -33.561 1.00 84.00 316 TRP A C 1
ATOM 2590 O O . TRP A 1 316 ? 29.637 8.604 -32.333 1.00 84.00 316 TRP A O 1
ATOM 2600 N N . PHE A 1 317 ? 28.494 8.682 -34.261 1.00 87.88 317 PHE A N 1
ATOM 2601 C CA . PHE A 1 317 ? 27.220 9.092 -33.648 1.00 87.88 317 PHE A CA 1
ATOM 2602 C C . PHE A 1 317 ? 26.625 8.089 -32.633 1.00 87.88 317 PHE A C 1
ATOM 2604 O O . PHE A 1 317 ? 25.960 8.525 -31.687 1.00 87.88 317 PHE A O 1
ATOM 2611 N N . PRO A 1 318 ? 26.891 6.766 -32.709 1.00 91.62 318 PRO A N 1
ATOM 2612 C CA . PRO A 1 318 ? 26.551 5.847 -31.624 1.00 91.62 318 PRO A CA 1
ATOM 2613 C C . PRO A 1 318 ? 27.167 6.221 -30.265 1.00 91.62 318 PRO A C 1
ATOM 2615 O O . PRO A 1 318 ? 26.617 5.849 -29.229 1.00 91.62 318 PRO A O 1
ATOM 2618 N N . THR A 1 319 ? 28.282 6.955 -30.236 1.00 88.69 319 THR A N 1
ATOM 2619 C CA . THR A 1 319 ? 29.004 7.310 -29.003 1.00 88.69 319 THR A CA 1
ATOM 2620 C C . THR A 1 319 ? 28.200 8.263 -28.097 1.00 88.69 319 THR A C 1
ATOM 2622 O O . THR A 1 319 ? 27.999 7.920 -26.929 1.00 88.69 319 THR A O 1
ATOM 2625 N N . PRO A 1 320 ? 27.648 9.394 -28.590 1.00 90.50 320 PRO A N 1
ATOM 2626 C CA . PRO A 1 320 ? 26.688 10.205 -27.836 1.00 90.50 320 PRO A CA 1
ATOM 2627 C C . PRO A 1 320 ? 25.483 9.424 -27.298 1.00 90.50 320 PRO A C 1
ATOM 2629 O O . PRO A 1 320 ? 25.076 9.637 -26.159 1.00 90.50 320 PRO A O 1
ATOM 2632 N N . ILE A 1 321 ? 24.920 8.496 -28.080 1.00 91.50 321 ILE A N 1
ATOM 2633 C CA . ILE A 1 321 ? 23.754 7.697 -27.657 1.00 91.50 321 ILE A CA 1
ATOM 2634 C C . ILE A 1 321 ? 24.145 6.727 -26.537 1.00 91.50 321 ILE A C 1
ATOM 2636 O O . ILE A 1 321 ? 23.416 6.562 -25.558 1.00 91.50 321 ILE A O 1
ATOM 2640 N N . GLN A 1 322 ? 25.322 6.113 -26.647 1.00 90.88 322 GLN A N 1
ATOM 2641 C CA . GLN A 1 322 ? 25.885 5.268 -25.600 1.00 90.88 322 GLN A CA 1
ATOM 2642 C C . GLN A 1 322 ? 26.108 6.065 -24.307 1.00 90.88 322 GLN A C 1
ATOM 2644 O O . GLN A 1 322 ? 25.700 5.619 -23.234 1.00 90.88 322 GLN A O 1
ATOM 2649 N N . PHE A 1 323 ? 26.693 7.261 -24.404 1.00 91.62 323 PHE A N 1
ATOM 2650 C CA . PHE A 1 323 ? 26.858 8.164 -23.267 1.00 91.62 323 PHE A CA 1
ATOM 2651 C C . PHE A 1 323 ? 25.508 8.551 -22.642 1.00 91.62 323 PHE A C 1
ATOM 2653 O O . PHE A 1 323 ? 25.361 8.487 -21.419 1.00 91.62 323 PHE A O 1
ATOM 2660 N N . ALA A 1 324 ? 24.504 8.880 -23.463 1.00 92.06 324 ALA A N 1
ATOM 2661 C CA . ALA A 1 324 ? 23.149 9.204 -23.019 1.00 92.06 324 ALA A CA 1
ATOM 2662 C C . ALA A 1 324 ? 22.510 8.048 -22.235 1.00 92.06 324 ALA A C 1
ATOM 2664 O O . ALA A 1 324 ? 21.921 8.268 -21.178 1.00 92.06 324 ALA A O 1
ATOM 2665 N N . ASN A 1 325 ? 22.655 6.815 -22.723 1.00 90.44 325 ASN A N 1
ATOM 2666 C CA . ASN A 1 325 ? 22.128 5.615 -22.072 1.00 90.44 325 ASN A CA 1
ATOM 2667 C C . ASN A 1 325 ? 22.753 5.377 -20.700 1.00 90.44 325 ASN A C 1
ATOM 2669 O O . ASN A 1 325 ? 22.056 5.190 -19.701 1.00 90.44 325 ASN A O 1
ATOM 2673 N N . PHE A 1 326 ? 24.079 5.405 -20.640 1.00 89.94 326 PHE A N 1
ATOM 2674 C CA . PHE A 1 326 ? 24.805 5.170 -19.401 1.00 89.94 326 PHE A CA 1
ATOM 2675 C C . PHE A 1 326 ? 24.588 6.307 -18.390 1.00 89.94 326 PHE A C 1
ATOM 2677 O O . PHE A 1 326 ? 24.380 6.048 -17.208 1.00 89.94 326 PHE A O 1
ATOM 2684 N N . SER A 1 327 ? 24.510 7.558 -18.841 1.00 89.81 327 SER A N 1
ATOM 2685 C CA . SER A 1 327 ? 24.181 8.700 -17.974 1.00 89.81 327 SER A CA 1
ATOM 2686 C C . SER A 1 327 ? 22.767 8.612 -17.391 1.00 89.81 327 SER A C 1
ATOM 2688 O O . SER A 1 327 ? 22.547 8.976 -16.235 1.00 89.81 327 SER A O 1
ATOM 2690 N N . LEU A 1 328 ? 21.809 8.069 -18.147 1.00 88.62 328 LEU A N 1
ATOM 2691 C CA . LEU A 1 328 ? 20.436 7.852 -17.686 1.00 88.62 328 LEU A CA 1
ATOM 2692 C C . LEU A 1 328 ? 20.370 6.826 -16.542 1.00 88.62 328 LEU A C 1
ATOM 2694 O O . LEU A 1 328 ? 19.607 6.995 -15.591 1.00 88.62 328 LEU A O 1
ATOM 2698 N N . LEU A 1 329 ? 21.229 5.807 -16.570 1.00 85.31 329 LEU A N 1
ATOM 2699 C CA . LEU A 1 329 ? 21.346 4.838 -15.479 1.00 85.31 329 LEU A CA 1
ATOM 2700 C C . LEU A 1 329 ? 21.928 5.472 -14.197 1.00 85.31 329 LEU A C 1
ATOM 2702 O O . LEU A 1 329 ? 21.503 5.133 -13.094 1.00 85.31 329 LEU A O 1
ATOM 2706 N N . ILE A 1 330 ? 22.826 6.455 -14.317 1.00 87.88 330 ILE A N 1
ATOM 2707 C CA . ILE A 1 330 ? 23.311 7.229 -13.161 1.00 87.88 330 ILE A CA 1
ATOM 2708 C C . ILE A 1 330 ? 22.200 8.101 -12.572 1.00 87.88 330 ILE A C 1
ATOM 2710 O O . ILE A 1 330 ? 22.034 8.143 -11.352 1.00 87.88 330 ILE A O 1
ATOM 2714 N N . LEU A 1 331 ? 21.404 8.764 -13.415 1.00 87.25 331 LEU A N 1
ATOM 2715 C CA . LEU A 1 331 ? 20.227 9.512 -12.962 1.00 87.25 331 LEU A CA 1
ATOM 2716 C C . LEU A 1 331 ? 19.253 8.616 -12.199 1.00 87.25 331 LEU A C 1
ATOM 2718 O O . LEU A 1 331 ? 18.750 9.011 -11.146 1.00 87.25 331 LEU A O 1
ATOM 2722 N N . PHE A 1 332 ? 19.050 7.393 -12.688 1.00 83.94 332 PHE A N 1
ATOM 2723 C CA . PHE A 1 332 ? 18.274 6.390 -11.979 1.00 83.94 332 PHE A CA 1
ATOM 2724 C C . PHE A 1 332 ? 18.880 6.087 -10.599 1.00 83.94 332 PHE A C 1
ATOM 2726 O O . PHE A 1 332 ? 18.162 6.154 -9.605 1.00 83.94 332 PHE A O 1
ATOM 2733 N N . TYR A 1 333 ? 20.193 5.858 -10.482 1.00 85.00 333 TYR A N 1
ATOM 2734 C CA . TYR A 1 333 ? 20.835 5.647 -9.174 1.00 85.00 333 TYR A CA 1
ATOM 2735 C C . TYR A 1 333 ? 20.662 6.833 -8.218 1.00 85.00 333 TYR A C 1
ATOM 2737 O O . TYR A 1 333 ? 20.407 6.633 -7.029 1.00 85.00 333 TYR A O 1
ATOM 2745 N N . ILE A 1 334 ? 20.745 8.067 -8.717 1.00 84.31 334 ILE A N 1
ATOM 2746 C CA . ILE A 1 334 ? 20.522 9.275 -7.910 1.00 84.31 334 ILE A CA 1
ATOM 2747 C C . ILE A 1 334 ? 19.068 9.349 -7.435 1.00 84.31 334 ILE A C 1
ATOM 2749 O O . ILE A 1 334 ? 18.826 9.593 -6.249 1.00 84.31 334 ILE A O 1
ATOM 2753 N N . GLN A 1 335 ? 18.098 9.112 -8.322 1.00 82.31 335 GLN A N 1
ATOM 2754 C CA . GLN A 1 335 ? 16.674 9.072 -7.975 1.00 82.31 335 GLN A CA 1
ATOM 2755 C C . GLN A 1 335 ? 16.413 8.053 -6.860 1.00 82.31 335 GLN A C 1
ATOM 2757 O O . GLN A 1 335 ? 15.745 8.347 -5.868 1.00 82.31 335 GLN A O 1
ATOM 2762 N N . VAL A 1 336 ? 16.994 6.869 -7.008 1.00 75.56 336 VAL A N 1
ATOM 2763 C CA . VAL A 1 336 ? 16.926 5.767 -6.051 1.00 75.56 336 VAL A CA 1
ATOM 2764 C C . VAL A 1 336 ? 17.506 6.148 -4.686 1.00 75.56 336 VAL A C 1
ATOM 2766 O O . VAL A 1 336 ? 16.877 5.910 -3.655 1.00 75.56 336 VAL A O 1
ATOM 2769 N N . LEU A 1 337 ? 18.687 6.764 -4.668 1.00 79.00 337 LEU A N 1
ATOM 2770 C CA . LEU A 1 337 ? 19.378 7.152 -3.438 1.00 79.00 337 LEU A CA 1
ATOM 2771 C C . LEU A 1 337 ? 18.664 8.285 -2.688 1.00 79.00 337 LEU A C 1
ATOM 2773 O O . LEU A 1 337 ? 18.668 8.307 -1.456 1.00 79.00 337 LEU A O 1
ATOM 2777 N N . THR A 1 338 ? 18.061 9.225 -3.419 1.00 77.81 338 THR A N 1
ATOM 2778 C CA . THR A 1 338 ? 17.483 10.460 -2.859 1.00 77.81 338 THR A CA 1
ATOM 2779 C C . THR A 1 338 ? 15.993 10.346 -2.516 1.00 77.81 338 THR A C 1
ATOM 2781 O O . THR A 1 338 ? 15.497 11.106 -1.680 1.00 77.81 338 THR A O 1
ATOM 2784 N N . GLY A 1 339 ? 15.267 9.377 -3.086 1.00 74.88 339 GLY A N 1
ATOM 2785 C CA . GLY A 1 339 ? 13.875 9.084 -2.728 1.00 74.88 339 GLY A CA 1
ATOM 2786 C C . GLY A 1 339 ? 12.953 10.297 -2.902 1.00 74.88 339 GLY A C 1
ATOM 2787 O O . GLY A 1 339 ? 12.911 10.894 -3.973 1.00 74.88 339 GLY A O 1
ATOM 2788 N N . LYS A 1 340 ? 12.230 10.705 -1.846 1.00 66.56 340 LYS A N 1
ATOM 2789 C CA . LYS A 1 340 ? 11.321 11.873 -1.896 1.00 66.56 340 LYS A CA 1
ATOM 2790 C C . LYS A 1 340 ? 12.045 13.185 -2.254 1.00 66.56 340 LYS A C 1
ATOM 2792 O O . LYS A 1 340 ? 11.461 14.046 -2.905 1.00 66.56 340 LYS A O 1
ATOM 2797 N N . GLN A 1 341 ? 13.333 13.323 -1.916 1.00 72.75 341 GLN A N 1
ATOM 2798 C CA . GLN A 1 341 ? 14.123 14.511 -2.277 1.00 72.75 341 GLN A CA 1
ATOM 2799 C C . GLN A 1 341 ? 14.413 14.612 -3.781 1.00 72.75 341 GLN A C 1
ATOM 2801 O O . GLN A 1 341 ? 14.783 15.690 -4.257 1.00 72.75 341 GLN A O 1
ATOM 2806 N N . TRP A 1 342 ? 14.236 13.521 -4.538 1.00 78.75 342 TRP A N 1
ATOM 2807 C CA . TRP A 1 342 ? 14.347 13.538 -5.992 1.00 78.75 342 TRP A CA 1
ATOM 2808 C C . TRP A 1 342 ? 13.400 14.572 -6.600 1.00 78.75 342 TRP A C 1
ATOM 2810 O O . TRP A 1 342 ? 13.853 15.477 -7.294 1.00 78.75 342 TRP A O 1
ATOM 2820 N N . GLN A 1 343 ? 12.105 14.482 -6.284 1.00 72.75 343 GLN A N 1
ATOM 2821 C CA . GLN A 1 343 ? 11.085 15.365 -6.860 1.00 72.75 343 GLN A CA 1
ATOM 2822 C C . GLN A 1 343 ? 11.225 16.812 -6.377 1.00 72.75 343 GLN A C 1
ATOM 2824 O O . GLN A 1 343 ? 10.973 17.732 -7.145 1.00 72.75 343 GLN A O 1
ATOM 2829 N N . LEU A 1 344 ? 11.656 17.011 -5.129 1.00 74.19 344 LEU A N 1
ATOM 2830 C CA . LEU A 1 344 ? 11.714 18.336 -4.507 1.00 74.19 344 LEU A CA 1
ATOM 2831 C C . LEU A 1 344 ? 12.929 19.170 -4.934 1.00 74.19 344 LEU A C 1
ATOM 2833 O O . LEU A 1 344 ? 12.852 20.394 -4.939 1.00 74.19 344 LEU A O 1
ATOM 2837 N N . LYS A 1 345 ? 14.068 18.535 -5.246 1.00 84.81 345 LYS A N 1
ATOM 2838 C CA . LYS A 1 345 ? 15.333 19.259 -5.461 1.00 84.81 345 LYS A CA 1
ATOM 2839 C C . LYS A 1 345 ? 16.178 18.692 -6.594 1.00 84.81 345 LYS A C 1
ATOM 2841 O O . LYS A 1 345 ? 16.589 19.426 -7.488 1.00 84.81 345 LYS A O 1
ATOM 2846 N N . TRP A 1 346 ? 16.469 17.394 -6.553 1.00 83.31 346 TRP A N 1
ATOM 2847 C CA . TRP A 1 346 ? 17.485 16.811 -7.435 1.00 83.31 346 TRP A CA 1
ATOM 2848 C C . TRP A 1 346 ? 17.034 16.702 -8.888 1.00 83.31 346 TRP A C 1
ATOM 2850 O O . TRP A 1 346 ? 17.847 16.892 -9.788 1.00 83.31 346 TRP A O 1
ATOM 2860 N N . ARG A 1 347 ? 15.740 16.486 -9.134 1.00 83.38 347 ARG A N 1
ATOM 2861 C CA . ARG A 1 347 ? 15.169 16.416 -10.481 1.00 83.38 347 ARG A CA 1
ATOM 2862 C C . ARG A 1 347 ? 15.449 17.689 -11.283 1.00 83.38 347 ARG A C 1
ATOM 2864 O O . ARG A 1 347 ? 15.874 17.587 -12.428 1.00 83.38 347 ARG A O 1
ATOM 2871 N N . THR A 1 348 ? 15.282 18.864 -10.679 1.00 86.44 348 THR A N 1
ATOM 2872 C CA . THR A 1 348 ? 15.477 20.172 -11.333 1.00 86.44 348 THR A CA 1
ATOM 2873 C C . THR A 1 348 ? 16.940 20.464 -11.667 1.00 86.44 348 THR A C 1
ATOM 2875 O O . THR A 1 348 ? 17.214 21.254 -12.558 1.00 86.44 348 THR A O 1
ATOM 2878 N N . ILE A 1 349 ? 17.889 19.817 -10.988 1.00 89.56 349 ILE A N 1
ATOM 2879 C CA . ILE A 1 349 ? 19.328 20.012 -11.217 1.00 89.56 349 ILE A CA 1
ATOM 2880 C C . ILE A 1 349 ? 19.859 18.961 -12.197 1.00 89.56 349 ILE A C 1
ATOM 2882 O O . ILE A 1 349 ? 20.527 19.280 -13.179 1.00 89.56 349 ILE A O 1
ATOM 2886 N N . CYS A 1 350 ? 19.552 17.689 -11.940 1.00 88.38 350 CYS A N 1
ATOM 2887 C CA . CYS A 1 350 ? 20.145 16.569 -12.655 1.00 88.38 350 CYS A CA 1
ATOM 2888 C C . CYS A 1 350 ? 19.582 16.393 -14.074 1.00 88.38 350 CYS A C 1
ATOM 2890 O O . CYS A 1 350 ? 20.339 16.024 -14.969 1.00 88.38 350 CYS A O 1
ATOM 2892 N N . LEU A 1 351 ? 18.289 16.670 -14.308 1.00 86.94 351 LEU A N 1
ATOM 2893 C CA . LEU A 1 351 ? 17.697 16.557 -15.649 1.00 86.94 351 LEU A CA 1
ATOM 2894 C C . LEU A 1 351 ? 18.280 17.574 -16.643 1.00 86.94 351 LEU A C 1
ATOM 2896 O O . LEU A 1 351 ? 18.723 17.141 -17.708 1.00 86.94 351 LEU A O 1
ATOM 2900 N N . PRO A 1 352 ? 18.337 18.888 -16.337 1.00 91.38 352 PRO A N 1
ATOM 2901 C CA . PRO A 1 352 ? 18.969 19.847 -17.240 1.00 91.38 352 PRO A CA 1
ATOM 2902 C C . PRO A 1 352 ? 20.440 19.528 -17.488 1.00 91.38 352 PRO A C 1
ATOM 2904 O O . PRO A 1 352 ? 20.881 19.587 -18.629 1.00 91.38 352 PRO A O 1
ATOM 2907 N N . LEU A 1 353 ? 21.184 19.119 -16.452 1.00 89.88 353 LEU A N 1
ATOM 2908 C CA . LEU A 1 353 ? 22.591 18.745 -16.598 1.00 89.88 353 LEU A CA 1
ATOM 2909 C C . LEU A 1 353 ? 22.771 17.563 -17.561 1.00 89.88 353 LEU A C 1
ATOM 2911 O O . LEU A 1 353 ? 23.618 17.614 -18.448 1.00 89.88 353 LEU A O 1
ATOM 2915 N N . TYR A 1 354 ? 21.948 16.521 -17.421 1.00 91.19 354 TYR A N 1
ATOM 2916 C CA . TYR A 1 354 ? 21.942 15.379 -18.334 1.00 91.19 354 TYR A CA 1
ATOM 2917 C C . TYR A 1 354 ? 21.657 15.788 -19.782 1.00 91.19 354 TYR A C 1
ATOM 2919 O O . TYR A 1 354 ? 22.371 15.360 -20.692 1.00 91.19 354 TYR A O 1
ATOM 2927 N N . LEU A 1 355 ? 20.636 16.626 -19.992 1.00 90.44 355 LEU A N 1
ATOM 2928 C CA . LEU A 1 355 ? 20.271 17.105 -21.323 1.00 90.44 355 LEU A CA 1
ATOM 2929 C C . LEU A 1 355 ? 21.399 17.937 -21.935 1.00 90.44 355 LEU A C 1
ATOM 2931 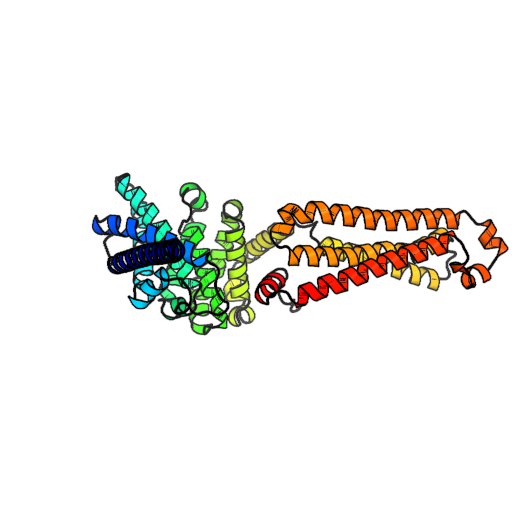O O . LEU A 1 355 ? 21.781 17.680 -23.071 1.00 90.44 355 LEU A O 1
ATOM 2935 N N . VAL A 1 356 ? 21.976 18.874 -21.179 1.00 92.19 356 VAL A N 1
ATOM 2936 C CA . VAL A 1 356 ? 23.078 19.726 -21.647 1.00 92.19 356 VAL A CA 1
ATOM 2937 C C . VAL A 1 356 ? 24.291 18.887 -22.044 1.00 92.19 356 VAL A C 1
ATOM 2939 O O . VAL A 1 356 ? 24.795 19.064 -23.148 1.00 92.19 356 VAL A O 1
ATOM 2942 N N . LEU A 1 357 ? 24.721 17.942 -21.202 1.00 89.31 357 LEU A N 1
ATOM 2943 C CA . LEU A 1 357 ? 25.889 17.097 -21.481 1.00 89.31 357 LEU A CA 1
ATOM 2944 C C . LEU A 1 357 ? 25.668 16.163 -22.680 1.00 89.31 357 LEU A C 1
ATOM 2946 O O . LEU A 1 357 ? 26.556 15.971 -23.509 1.00 89.31 357 LEU A O 1
ATOM 2950 N N . THR A 1 358 ? 24.471 15.586 -22.791 1.00 90.75 358 THR A N 1
ATOM 2951 C CA . THR A 1 358 ? 24.139 14.688 -23.904 1.00 90.75 358 THR A CA 1
ATOM 2952 C C . THR A 1 358 ? 24.047 15.460 -25.219 1.00 90.75 358 THR A C 1
ATOM 2954 O O . THR A 1 358 ? 24.630 15.052 -26.225 1.00 90.75 358 THR A O 1
ATOM 2957 N N . MET A 1 359 ? 23.361 16.606 -25.209 1.00 91.94 359 MET A N 1
ATOM 2958 C CA . MET A 1 359 ? 23.215 17.453 -26.391 1.00 91.94 359 MET A CA 1
ATOM 2959 C C . MET A 1 359 ? 24.540 18.088 -26.801 1.00 91.94 359 MET A C 1
ATOM 2961 O O . MET A 1 359 ? 24.794 18.192 -27.999 1.00 91.94 359 MET A O 1
ATOM 2965 N N . SER A 1 360 ? 25.414 18.460 -25.857 1.00 90.19 360 SER A N 1
ATOM 2966 C CA . SER A 1 360 ? 26.746 18.971 -26.190 1.00 90.19 360 SER A CA 1
ATOM 2967 C C . SER A 1 360 ? 27.585 17.907 -26.888 1.00 90.19 360 SER A C 1
ATOM 2969 O O . SER A 1 360 ? 28.181 18.196 -27.920 1.00 90.19 360 SER A O 1
ATOM 2971 N N . MET A 1 361 ? 27.575 16.663 -26.394 1.00 88.00 361 MET A N 1
ATOM 2972 C CA . MET A 1 361 ? 28.322 15.563 -27.009 1.00 88.00 361 MET A CA 1
ATOM 2973 C C . MET A 1 361 ? 27.781 15.203 -28.398 1.00 88.00 361 MET A C 1
ATOM 2975 O O . MET A 1 361 ? 28.562 15.004 -29.330 1.00 88.00 361 MET A O 1
ATOM 2979 N N . ALA A 1 362 ? 26.455 15.167 -28.563 1.00 90.06 362 ALA A N 1
ATOM 2980 C CA . ALA A 1 362 ? 25.823 14.931 -29.859 1.00 90.06 362 ALA A CA 1
ATOM 2981 C C . ALA A 1 362 ? 26.134 16.054 -30.860 1.00 90.06 362 ALA A C 1
ATOM 2983 O O . ALA A 1 362 ? 26.575 15.776 -31.972 1.00 90.06 362 ALA A O 1
ATOM 2984 N N . THR A 1 363 ? 25.975 17.316 -30.449 1.00 89.62 363 THR A N 1
ATOM 2985 C CA . THR A 1 363 ? 26.244 18.488 -31.298 1.00 89.62 363 THR A CA 1
ATOM 2986 C C . THR A 1 363 ? 27.710 18.542 -31.701 1.00 89.62 363 THR A C 1
ATOM 2988 O O . THR A 1 363 ? 28.009 18.715 -32.877 1.00 89.62 363 THR A O 1
ATOM 2991 N N . PHE A 1 364 ? 28.625 18.328 -30.753 1.00 86.62 364 PHE A N 1
ATOM 2992 C CA . PHE A 1 364 ? 30.058 18.316 -31.025 1.00 86.62 364 PHE A CA 1
ATOM 2993 C C . PHE A 1 364 ? 30.429 17.215 -32.031 1.00 86.62 364 PHE A C 1
ATOM 2995 O O . PHE A 1 364 ? 31.120 17.491 -33.007 1.00 86.62 364 PHE A O 1
ATOM 3002 N N . THR A 1 365 ? 29.862 16.012 -31.878 1.00 87.00 365 THR A N 1
ATOM 3003 C CA . THR A 1 365 ? 30.077 14.889 -32.810 1.00 87.00 365 THR A CA 1
ATOM 3004 C C . THR A 1 365 ? 29.540 15.184 -34.216 1.00 87.00 365 THR A C 1
ATOM 3006 O O . THR A 1 365 ? 30.202 14.865 -35.198 1.00 87.00 365 THR A O 1
ATOM 3009 N N . VAL A 1 366 ? 28.361 15.809 -34.334 1.00 86.12 366 VAL A N 1
ATOM 3010 C CA . VAL A 1 366 ? 27.760 16.162 -35.636 1.00 86.12 366 VAL A CA 1
ATOM 3011 C C . VAL A 1 366 ? 28.530 17.285 -36.323 1.00 86.12 366 VAL A C 1
ATOM 3013 O O . VAL A 1 366 ? 28.851 17.166 -37.501 1.00 86.12 366 VAL A O 1
ATOM 3016 N N . VAL A 1 367 ? 28.855 18.360 -35.598 1.00 85.44 367 VAL A N 1
ATOM 3017 C CA . VAL A 1 367 ? 29.638 19.486 -36.133 1.00 85.44 367 VAL A CA 1
ATOM 3018 C C . VAL A 1 367 ? 31.013 19.008 -36.585 1.00 85.44 367 VAL A C 1
ATOM 3020 O O . VAL A 1 367 ? 31.468 19.382 -37.663 1.00 85.44 367 VAL A O 1
ATOM 3023 N N . TRP A 1 368 ? 31.654 18.143 -35.797 1.00 83.44 368 TRP A N 1
ATOM 3024 C CA . TRP A 1 368 ? 32.916 17.527 -36.180 1.00 83.44 368 TRP A CA 1
ATOM 3025 C C . TRP A 1 368 ? 32.768 16.669 -37.444 1.00 83.44 368 TRP A C 1
ATOM 3027 O O . TRP A 1 368 ? 33.518 16.881 -38.392 1.00 83.44 368 TRP A O 1
ATOM 3037 N N . ALA A 1 369 ? 31.771 15.780 -37.511 1.00 81.06 369 ALA A N 1
ATOM 3038 C CA . ALA A 1 369 ? 31.551 14.924 -38.679 1.00 81.06 369 ALA A CA 1
ATOM 3039 C C . ALA A 1 369 ? 31.315 15.732 -39.969 1.00 81.06 369 ALA A C 1
ATOM 3041 O O . ALA A 1 369 ? 31.865 15.381 -41.010 1.00 81.06 369 ALA A O 1
ATOM 3042 N N . LEU A 1 370 ? 30.554 16.830 -39.889 1.00 81.75 370 LEU A N 1
ATOM 3043 C CA . LEU A 1 370 ? 30.299 17.736 -41.016 1.00 81.75 370 LEU A CA 1
ATOM 3044 C C . LEU A 1 370 ? 31.555 18.502 -41.453 1.00 81.75 370 LEU A C 1
ATOM 3046 O O . LEU A 1 370 ? 31.824 18.629 -42.646 1.00 81.75 370 LEU A O 1
ATOM 3050 N N . ASN A 1 371 ? 32.340 19.008 -40.499 1.00 78.69 371 ASN A N 1
ATOM 3051 C CA . ASN A 1 371 ? 33.584 19.709 -40.814 1.00 78.69 371 ASN A CA 1
ATOM 3052 C C . ASN A 1 371 ? 34.619 18.755 -41.422 1.00 78.69 371 ASN A C 1
ATOM 3054 O O . ASN A 1 371 ? 35.260 19.098 -42.409 1.00 78.69 371 ASN A O 1
ATOM 3058 N N . SER A 1 372 ? 34.739 17.543 -40.879 1.00 71.50 372 SER A N 1
ATOM 3059 C CA . SER A 1 372 ? 35.662 16.524 -41.381 1.00 71.50 372 SER A CA 1
ATOM 3060 C C . SER A 1 372 ? 35.230 15.912 -42.712 1.00 71.50 372 SER A C 1
ATOM 3062 O O . SER A 1 372 ? 36.089 15.469 -43.464 1.00 71.50 372 SER A O 1
ATOM 3064 N N . SER A 1 373 ? 33.935 15.896 -43.047 1.00 70.00 373 SER A N 1
ATOM 3065 C CA . SER A 1 373 ? 33.480 15.440 -44.368 1.00 70.00 373 SER A CA 1
ATOM 3066 C C . SER A 1 373 ? 33.704 16.464 -45.482 1.00 70.00 373 SER A C 1
ATOM 3068 O O . SER A 1 373 ? 33.803 16.077 -46.641 1.00 70.00 373 SER A O 1
ATOM 3070 N N . ASN A 1 374 ? 33.752 17.757 -45.146 1.00 65.56 374 ASN A N 1
ATOM 3071 C CA . ASN A 1 374 ? 33.971 18.840 -46.113 1.00 65.56 374 ASN A CA 1
ATOM 3072 C C . ASN A 1 374 ? 35.457 19.070 -46.431 1.00 65.56 374 ASN A C 1
ATOM 3074 O O . ASN A 1 374 ? 35.776 19.739 -47.410 1.00 65.56 374 ASN A O 1
ATOM 3078 N N . ASP A 1 375 ? 36.359 18.501 -45.632 1.00 62.94 375 ASP A N 1
ATOM 3079 C CA . ASP A 1 375 ? 37.810 18.569 -45.808 1.00 62.94 375 ASP A CA 1
ATOM 3080 C C . ASP A 1 375 ? 38.308 17.455 -46.755 1.00 62.94 375 ASP A C 1
ATOM 3082 O O . ASP A 1 375 ? 39.140 16.612 -46.412 1.00 62.94 375 ASP A O 1
ATOM 3086 N N . LEU A 1 376 ? 37.715 17.408 -47.955 1.00 56.41 376 LEU A N 1
ATOM 3087 C CA . LEU A 1 376 ? 37.965 16.376 -48.970 1.00 56.41 376 LEU A CA 1
ATOM 3088 C C . LEU A 1 376 ? 39.424 16.393 -49.468 1.00 56.41 376 LEU A C 1
ATOM 3090 O O . LEU A 1 376 ? 39.963 15.348 -49.833 1.00 56.41 376 LEU A O 1
ATOM 3094 N N . ASP A 1 377 ? 40.071 17.562 -49.439 1.00 54.38 377 ASP A N 1
ATOM 3095 C CA . ASP A 1 377 ? 41.453 17.755 -49.889 1.00 54.38 377 ASP A CA 1
ATOM 3096 C C . ASP A 1 377 ? 42.454 16.975 -49.020 1.00 54.38 377 ASP A C 1
ATOM 3098 O O . ASP A 1 377 ? 43.400 16.388 -49.544 1.00 54.38 377 ASP A O 1
ATOM 3102 N N . ASN A 1 378 ? 42.209 16.858 -47.709 1.00 54.88 378 ASN A N 1
ATOM 3103 C CA . ASN A 1 378 ? 43.049 16.065 -46.807 1.00 54.88 378 ASN A CA 1
ATOM 3104 C C . ASN A 1 378 ? 42.852 14.547 -46.982 1.00 54.88 378 ASN A C 1
ATOM 3106 O O . ASN A 1 378 ? 43.814 13.785 -46.869 1.00 54.88 378 ASN A O 1
ATOM 3110 N N . ALA A 1 379 ? 41.640 14.090 -47.314 1.00 54.16 379 ALA A N 1
ATOM 3111 C CA . ALA A 1 379 ? 41.376 12.676 -47.603 1.00 54.16 379 ALA A CA 1
ATOM 3112 C C . ALA A 1 379 ? 42.050 12.224 -48.914 1.00 54.16 379 ALA A C 1
ATOM 3114 O O . ALA A 1 379 ? 42.627 11.138 -48.984 1.00 54.16 379 ALA A O 1
ATOM 3115 N N . VAL A 1 380 ? 42.046 13.092 -49.933 1.00 53.66 380 VAL A N 1
ATOM 3116 C CA . VAL A 1 380 ? 42.711 12.850 -51.225 1.00 53.66 380 VAL A CA 1
ATOM 3117 C C . VAL A 1 380 ? 44.240 12.911 -51.103 1.00 53.66 380 VAL A C 1
ATOM 3119 O O . VAL A 1 380 ? 44.937 12.159 -51.782 1.00 53.66 380 VAL A O 1
ATOM 3122 N N . GLN A 1 381 ? 44.781 13.766 -50.228 1.00 51.47 381 GLN A N 1
ATOM 3123 C CA . GLN A 1 381 ? 46.229 13.953 -50.078 1.00 51.47 381 GLN A CA 1
ATOM 3124 C C . GLN A 1 381 ? 46.918 12.865 -49.230 1.00 51.47 381 GLN A C 1
ATOM 3126 O O . GLN A 1 381 ? 48.109 12.614 -49.425 1.00 51.47 381 GLN A O 1
ATOM 3131 N N . PHE A 1 382 ? 46.196 12.200 -48.318 1.00 52.94 382 PHE A N 1
ATOM 3132 C CA . PHE A 1 382 ? 46.780 11.234 -47.375 1.00 52.94 382 PHE A CA 1
ATOM 3133 C C . PHE A 1 382 ? 46.319 9.774 -47.542 1.00 52.94 382 PHE A C 1
ATOM 3135 O O . PHE A 1 382 ? 46.973 8.897 -46.977 1.00 52.94 382 PHE A O 1
ATOM 3142 N N . GLY A 1 383 ? 45.291 9.475 -48.349 1.00 60.25 383 GLY A N 1
ATOM 3143 C CA . GLY A 1 383 ? 44.887 8.096 -48.685 1.00 60.25 383 GLY A CA 1
ATOM 3144 C C . GLY A 1 383 ? 44.745 7.168 -47.464 1.00 60.25 383 GLY A C 1
ATOM 3145 O O . GLY A 1 383 ? 44.369 7.617 -46.384 1.00 60.25 383 GLY A O 1
ATOM 3146 N N . ASP A 1 384 ? 45.119 5.889 -47.602 1.00 50.09 384 ASP A N 1
ATOM 3147 C CA . ASP A 1 384 ? 45.055 4.864 -46.535 1.00 50.09 384 ASP A CA 1
ATOM 3148 C C . ASP A 1 384 ? 45.879 5.205 -45.267 1.00 50.09 384 ASP A C 1
ATOM 3150 O O . ASP A 1 384 ? 45.640 4.650 -44.195 1.00 50.09 384 ASP A O 1
ATOM 3154 N N . LYS A 1 385 ? 46.823 6.162 -45.334 1.00 46.62 385 LYS A N 1
ATOM 3155 C CA . LYS A 1 385 ? 47.547 6.665 -44.146 1.00 46.62 385 LYS A CA 1
ATOM 3156 C C . LYS A 1 385 ? 46.681 7.540 -43.241 1.00 46.62 385 LYS A C 1
ATOM 3158 O O . LYS A 1 385 ? 47.030 7.730 -42.075 1.00 46.62 385 LYS A O 1
ATOM 3163 N N . TYR A 1 386 ? 45.574 8.074 -43.754 1.00 51.53 386 TYR A N 1
ATOM 3164 C CA . TYR A 1 386 ? 44.613 8.833 -42.959 1.00 51.53 386 TYR A CA 1
ATOM 3165 C C . TYR A 1 386 ? 43.929 7.935 -41.915 1.00 51.53 386 TYR A C 1
ATOM 3167 O O . TYR A 1 386 ? 43.729 8.367 -40.782 1.00 51.53 386 TYR A O 1
ATOM 3175 N N . ASP A 1 387 ? 43.677 6.664 -42.252 1.00 53.03 387 ASP A N 1
ATOM 3176 C CA . ASP A 1 387 ? 43.074 5.676 -41.349 1.00 53.03 387 ASP A CA 1
ATOM 3177 C C . ASP A 1 387 ? 44.070 5.132 -40.304 1.00 53.03 387 ASP A C 1
ATOM 3179 O O . ASP A 1 387 ? 43.690 4.897 -39.155 1.00 53.03 387 ASP A O 1
ATOM 3183 N N . GLU A 1 388 ? 45.359 4.993 -40.645 1.00 50.09 388 GLU A N 1
ATOM 3184 C CA . GLU A 1 388 ? 46.403 4.542 -39.702 1.00 50.09 388 GLU A CA 1
ATOM 3185 C C . GLU A 1 388 ? 46.850 5.638 -38.711 1.00 50.09 388 GLU A C 1
ATOM 3187 O O . GLU A 1 388 ? 47.204 5.340 -37.567 1.00 50.09 388 GLU A O 1
ATOM 3192 N N . GLU A 1 389 ? 46.808 6.917 -39.105 1.00 56.50 389 GLU A N 1
ATOM 3193 C CA . GLU A 1 389 ? 47.252 8.057 -38.284 1.00 56.50 389 GLU A CA 1
ATOM 3194 C C . GLU A 1 389 ? 46.110 9.004 -37.877 1.00 56.50 389 GLU A C 1
ATOM 3196 O O . GLU A 1 389 ? 46.332 10.178 -37.569 1.00 56.50 389 GLU A O 1
ATOM 3201 N N . PHE A 1 390 ? 44.884 8.482 -37.815 1.00 57.56 390 PHE A N 1
ATOM 3202 C CA . PHE A 1 390 ? 43.647 9.234 -37.569 1.00 57.56 390 PHE A CA 1
ATOM 3203 C C . PHE A 1 390 ? 43.716 10.138 -36.314 1.00 57.56 390 PHE A C 1
ATOM 3205 O O . PHE A 1 390 ? 43.183 11.245 -36.290 1.00 57.56 390 PHE A O 1
ATOM 3212 N N . TYR A 1 391 ? 44.459 9.725 -35.279 1.00 57.31 391 TYR A N 1
ATOM 3213 C CA . TYR A 1 391 ? 44.668 10.485 -34.035 1.00 57.31 391 TYR A CA 1
ATOM 3214 C C . TYR A 1 391 ? 45.531 11.756 -34.185 1.00 57.31 391 TYR A C 1
ATOM 3216 O O . TYR A 1 391 ? 45.563 12.578 -33.266 1.00 57.31 391 TYR A O 1
ATOM 3224 N N . LYS A 1 392 ? 46.258 11.925 -35.299 1.00 56.25 392 LYS A N 1
ATOM 3225 C CA . LYS A 1 392 ? 47.089 13.114 -35.565 1.00 56.25 392 LYS A CA 1
ATOM 3226 C C . LYS A 1 392 ? 46.276 14.291 -36.108 1.00 56.25 392 LYS A C 1
ATOM 3228 O O . LYS A 1 392 ? 46.728 15.431 -36.015 1.00 56.25 392 LYS A O 1
ATOM 3233 N N . VAL A 1 393 ? 45.072 14.039 -36.622 1.00 63.59 393 VAL A N 1
ATOM 3234 C CA . VAL A 1 393 ? 44.144 15.085 -37.061 1.00 63.59 393 VAL A CA 1
ATOM 3235 C C . VAL A 1 393 ? 43.600 15.806 -35.827 1.00 63.59 393 VAL A C 1
ATOM 3237 O O . VAL A 1 393 ? 42.956 15.196 -34.972 1.00 63.59 393 VAL A O 1
ATOM 3240 N N . MET A 1 394 ? 43.844 17.118 -35.723 1.00 63.62 394 MET A N 1
ATOM 3241 C CA . MET A 1 394 ? 43.503 17.906 -34.527 1.00 63.62 394 MET A CA 1
ATOM 3242 C C . MET A 1 394 ? 42.025 17.742 -34.123 1.00 63.62 394 MET A C 1
ATOM 3244 O O . MET A 1 394 ? 41.736 17.545 -32.946 1.00 63.62 394 MET A O 1
ATOM 3248 N N . GLY A 1 395 ? 41.094 17.747 -35.086 1.00 65.38 395 GLY A N 1
ATOM 3249 C CA . GLY A 1 395 ? 39.662 17.566 -34.813 1.00 65.38 395 GLY A CA 1
ATOM 3250 C C . GLY A 1 395 ? 39.318 16.197 -34.212 1.00 65.38 395 GLY A C 1
ATOM 3251 O O . GLY A 1 395 ? 38.577 16.124 -33.233 1.00 65.38 395 GLY A O 1
ATOM 3252 N N . VAL A 1 396 ? 39.906 15.119 -34.744 1.00 67.00 396 VAL A N 1
ATOM 3253 C CA . VAL A 1 396 ? 39.734 13.749 -34.227 1.00 67.00 396 VAL A CA 1
ATOM 3254 C C . VAL A 1 396 ? 40.291 13.641 -32.814 1.00 67.00 396 VAL A C 1
ATOM 3256 O O . VAL A 1 396 ? 39.653 13.072 -31.929 1.00 67.00 396 VAL A O 1
ATOM 3259 N N . ARG A 1 397 ? 41.481 14.203 -32.586 1.00 74.31 397 ARG A N 1
ATOM 3260 C CA . ARG A 1 397 ? 42.136 14.184 -31.280 1.00 74.31 397 ARG A CA 1
ATOM 3261 C C . ARG A 1 397 ? 41.273 14.847 -30.210 1.00 74.31 397 ARG A C 1
ATOM 3263 O O . ARG A 1 397 ? 41.098 14.268 -29.144 1.00 74.31 397 ARG A O 1
ATOM 3270 N N . VAL A 1 398 ? 40.685 16.008 -30.505 1.00 77.00 398 VAL A N 1
ATOM 3271 C CA . VAL A 1 398 ? 39.790 16.704 -29.566 1.00 77.00 398 VAL A CA 1
ATOM 3272 C C . VAL A 1 398 ? 38.526 15.878 -29.291 1.00 77.00 398 VAL A C 1
ATOM 3274 O O . VAL A 1 398 ? 38.121 15.761 -28.137 1.00 77.00 398 VAL A O 1
ATOM 3277 N N . GLN A 1 399 ? 37.930 15.244 -30.308 1.00 77.19 399 GLN A N 1
ATOM 3278 C CA . GLN A 1 399 ? 36.785 14.334 -30.136 1.00 77.19 399 GLN A CA 1
ATOM 3279 C C . GLN A 1 399 ? 37.122 13.119 -29.266 1.00 77.19 399 GLN A C 1
ATOM 3281 O O . GLN A 1 399 ? 36.320 12.731 -28.408 1.00 77.19 399 GLN A O 1
ATOM 3286 N N . LEU A 1 400 ? 38.299 12.525 -29.465 1.00 80.69 400 LEU A N 1
ATOM 3287 C CA . LEU A 1 400 ? 38.797 11.403 -28.675 1.00 80.69 400 LEU A CA 1
ATOM 3288 C C . LEU A 1 400 ? 39.069 11.811 -27.225 1.00 80.69 400 LEU A C 1
ATOM 3290 O O . LEU A 1 400 ? 38.600 11.132 -26.316 1.00 80.69 400 LEU A O 1
ATOM 3294 N N . GLU A 1 401 ? 39.769 12.925 -27.001 1.00 84.69 401 GLU A N 1
ATOM 3295 C CA . GLU A 1 401 ? 40.063 13.457 -25.665 1.00 84.69 401 GLU A CA 1
ATOM 3296 C C . GLU A 1 401 ? 38.771 13.821 -24.915 1.00 84.69 401 GLU A C 1
ATOM 3298 O O . GLU A 1 401 ? 38.595 13.429 -23.759 1.00 84.69 401 GLU A O 1
ATOM 3303 N N . TYR A 1 402 ? 37.821 14.484 -25.586 1.00 82.88 402 TYR A N 1
ATOM 3304 C CA . TYR A 1 402 ? 36.511 14.809 -25.019 1.00 82.88 402 TYR A CA 1
ATOM 3305 C C . TYR A 1 402 ? 35.715 13.548 -24.664 1.00 82.88 402 TYR A C 1
ATOM 3307 O O . TYR A 1 402 ? 35.208 13.425 -23.549 1.00 82.88 402 TYR A O 1
ATOM 3315 N N . SER A 1 403 ? 35.641 12.576 -25.579 1.00 83.75 403 SER A N 1
ATOM 3316 C CA . SER A 1 403 ? 34.937 11.313 -25.330 1.00 83.75 403 SER A CA 1
ATOM 3317 C C . SER A 1 403 ? 35.583 10.528 -24.188 1.00 83.75 403 SER A C 1
ATOM 3319 O O . SER A 1 403 ? 34.875 10.043 -23.306 1.00 83.75 403 SER A O 1
ATOM 3321 N N . ALA A 1 404 ? 36.915 10.443 -24.156 1.00 87.88 404 ALA A N 1
ATOM 3322 C CA . ALA A 1 404 ? 37.656 9.774 -23.092 1.00 87.88 404 ALA A CA 1
ATOM 3323 C C . ALA A 1 404 ? 37.382 10.420 -21.729 1.00 87.88 404 ALA A C 1
ATOM 3325 O O . ALA A 1 404 ? 37.067 9.712 -20.772 1.00 87.88 404 ALA A O 1
ATOM 3326 N N . PHE A 1 405 ? 37.418 11.753 -21.648 1.00 89.38 405 PHE A N 1
ATOM 3327 C CA . PHE A 1 405 ? 37.088 12.481 -20.424 1.00 89.38 405 PHE A CA 1
ATOM 3328 C C . PHE A 1 405 ? 35.636 12.238 -19.987 1.00 89.38 405 PHE A C 1
ATOM 3330 O O . PHE A 1 405 ? 35.387 11.916 -18.823 1.00 89.38 405 PHE A O 1
ATOM 3337 N N . SER A 1 406 ? 34.680 12.318 -20.918 1.00 86.00 406 SER A N 1
ATOM 3338 C CA . SER A 1 406 ? 33.263 12.077 -20.633 1.00 86.00 406 SER A CA 1
ATOM 3339 C C . SER A 1 406 ? 33.009 10.660 -20.114 1.00 86.00 406 SER A C 1
ATOM 3341 O O . SER A 1 406 ? 32.321 10.498 -19.106 1.00 86.00 406 SER A O 1
ATOM 3343 N N . PHE A 1 407 ? 33.588 9.626 -20.736 1.00 89.19 407 PHE A N 1
ATOM 3344 C CA . PHE A 1 407 ? 33.430 8.243 -20.271 1.00 89.19 407 PHE A CA 1
ATOM 3345 C C . PHE A 1 407 ? 34.211 7.945 -18.986 1.00 89.19 407 PHE A C 1
ATOM 3347 O O . PHE A 1 407 ? 33.734 7.158 -18.169 1.00 89.19 407 PHE A O 1
ATOM 3354 N N . PHE A 1 408 ? 35.352 8.595 -18.752 1.00 91.62 408 PHE A N 1
ATOM 3355 C CA . PHE A 1 408 ? 36.080 8.496 -17.486 1.00 91.62 408 PHE A CA 1
ATOM 3356 C C . PHE A 1 408 ? 35.274 9.081 -16.319 1.00 91.62 408 PHE A C 1
ATOM 3358 O O . PHE A 1 408 ? 35.118 8.439 -15.274 1.00 91.62 408 PHE A O 1
ATOM 3365 N N . LEU A 1 409 ? 34.707 10.278 -16.506 1.00 89.38 409 LEU A N 1
ATOM 3366 C CA . LEU A 1 409 ? 33.824 10.901 -15.524 1.00 89.38 409 LEU A CA 1
ATOM 3367 C C . LEU A 1 409 ? 32.598 10.019 -15.273 1.00 89.38 409 LEU A C 1
ATOM 3369 O O . LEU A 1 409 ? 32.246 9.754 -14.123 1.00 89.38 409 LEU A O 1
ATOM 3373 N N . LEU A 1 410 ? 31.985 9.514 -16.344 1.00 89.25 410 LEU A N 1
ATOM 3374 C CA . LEU A 1 410 ? 30.834 8.626 -16.263 1.00 89.25 410 LEU A CA 1
ATOM 3375 C C . LEU A 1 410 ? 31.155 7.345 -15.484 1.00 89.25 410 LEU A C 1
ATOM 3377 O O . LEU A 1 410 ? 30.419 6.991 -14.566 1.00 89.25 410 LEU A O 1
ATOM 3381 N N . GLY A 1 411 ? 32.275 6.689 -15.792 1.00 89.31 411 GLY A N 1
ATOM 3382 C CA . GLY A 1 411 ? 32.752 5.496 -15.090 1.00 89.31 411 GLY A CA 1
ATOM 3383 C C . GLY A 1 411 ? 33.007 5.751 -13.604 1.00 89.31 411 GLY A C 1
ATOM 3384 O O . GLY A 1 411 ? 32.607 4.953 -12.757 1.00 89.31 411 GLY A O 1
ATOM 3385 N N . THR A 1 412 ? 33.587 6.907 -13.270 1.00 90.00 412 THR A N 1
ATOM 3386 C CA . THR A 1 412 ? 33.808 7.325 -11.878 1.00 90.00 412 THR A CA 1
ATOM 3387 C C . THR A 1 412 ? 32.481 7.517 -11.143 1.00 90.00 412 THR A C 1
ATOM 3389 O O . THR A 1 412 ? 32.303 7.008 -10.036 1.00 90.00 412 THR A O 1
ATOM 3392 N N . LEU A 1 413 ? 31.508 8.193 -11.762 1.00 89.38 413 LEU A N 1
ATOM 3393 C CA . LEU A 1 413 ? 30.169 8.365 -11.196 1.00 89.38 413 LEU A CA 1
ATOM 3394 C C . LEU A 1 413 ? 29.449 7.016 -11.030 1.00 89.38 413 LEU A C 1
ATOM 3396 O O . LEU A 1 413 ? 28.809 6.800 -10.002 1.00 89.38 413 LEU A O 1
ATOM 3400 N N . PHE A 1 414 ? 29.602 6.082 -11.973 1.00 86.81 414 PHE A N 1
ATOM 3401 C CA . PHE A 1 414 ? 29.106 4.711 -11.831 1.00 86.81 414 PHE A CA 1
ATOM 3402 C C . PHE A 1 414 ? 29.703 3.992 -10.629 1.00 86.81 414 PHE A C 1
ATOM 3404 O O . PHE A 1 414 ? 28.956 3.403 -9.850 1.00 86.81 414 PHE A O 1
ATOM 3411 N N . GLY A 1 415 ? 31.024 4.059 -10.459 1.00 84.44 415 GLY A N 1
ATOM 3412 C CA . GLY A 1 415 ? 31.706 3.471 -9.310 1.00 84.44 415 GLY A CA 1
ATOM 3413 C C . GLY A 1 415 ? 31.207 4.070 -7.996 1.00 84.44 415 GLY A C 1
ATOM 3414 O O . GLY A 1 415 ? 30.821 3.336 -7.090 1.00 84.44 415 GLY A O 1
ATOM 3415 N N . LEU A 1 416 ? 31.123 5.400 -7.913 1.00 88.62 416 LEU A N 1
ATOM 3416 C CA . LEU A 1 416 ? 30.679 6.113 -6.713 1.00 88.62 416 LEU A CA 1
ATOM 3417 C C . LEU A 1 416 ? 29.215 5.826 -6.358 1.00 88.62 416 LEU A C 1
ATOM 3419 O O . LEU A 1 416 ? 28.903 5.501 -5.211 1.00 88.62 416 LEU A O 1
ATOM 3423 N N . PHE A 1 417 ? 28.299 5.955 -7.319 1.00 84.62 417 PHE A N 1
ATOM 3424 C CA . PHE A 1 417 ? 26.875 5.734 -7.070 1.00 84.62 417 PHE A CA 1
ATOM 3425 C C . PHE A 1 417 ? 26.532 4.251 -6.942 1.00 84.62 417 PHE A C 1
ATOM 3427 O O . PHE A 1 417 ? 25.700 3.910 -6.106 1.00 84.62 417 PHE A O 1
ATOM 3434 N N . GLY A 1 418 ? 27.210 3.371 -7.680 1.00 82.00 418 GLY A N 1
ATOM 3435 C CA . GLY A 1 418 ? 27.104 1.921 -7.524 1.00 82.00 418 GLY A CA 1
ATOM 3436 C C . GLY A 1 418 ? 27.577 1.461 -6.144 1.00 82.00 418 GLY A C 1
ATOM 3437 O O . GLY A 1 418 ? 26.843 0.760 -5.451 1.00 82.00 418 GLY A O 1
ATOM 3438 N N . TRP A 1 419 ? 28.738 1.942 -5.684 1.00 83.62 419 TRP A N 1
ATOM 3439 C CA . TRP A 1 419 ? 29.226 1.708 -4.319 1.00 83.62 419 TRP A CA 1
ATOM 3440 C C . TRP A 1 419 ? 28.219 2.192 -3.277 1.00 83.62 419 TRP A C 1
ATOM 3442 O O . TRP A 1 419 ? 27.909 1.477 -2.320 1.00 83.62 419 TRP A O 1
ATOM 3452 N N . LYS A 1 420 ? 27.691 3.412 -3.443 1.00 83.06 420 LYS A N 1
ATOM 3453 C CA . LYS A 1 420 ? 26.667 3.943 -2.537 1.00 83.06 420 LYS A CA 1
ATOM 3454 C C . LYS A 1 420 ? 25.421 3.068 -2.531 1.00 83.06 420 LYS A C 1
ATOM 3456 O O . LYS A 1 420 ? 24.899 2.829 -1.453 1.00 83.06 420 LYS A O 1
ATOM 3461 N N . LEU A 1 421 ? 24.982 2.573 -3.690 1.00 76.00 421 LEU A N 1
ATOM 3462 C CA . LEU A 1 421 ? 23.787 1.742 -3.845 1.00 76.00 421 LEU A CA 1
ATOM 3463 C C . LEU A 1 421 ? 23.928 0.363 -3.182 1.00 76.00 421 LEU A C 1
ATOM 3465 O O . LEU A 1 421 ? 22.984 -0.113 -2.552 1.00 76.00 421 LEU A O 1
ATOM 3469 N N . ILE A 1 422 ? 25.117 -0.241 -3.248 1.00 76.19 422 ILE A N 1
ATOM 3470 C CA . ILE A 1 422 ? 25.439 -1.491 -2.539 1.00 76.19 422 ILE A CA 1
ATOM 3471 C C . ILE A 1 422 ? 25.393 -1.285 -1.020 1.00 76.19 422 ILE A C 1
ATOM 3473 O O . ILE A 1 422 ? 24.885 -2.138 -0.297 1.00 76.19 422 ILE A O 1
ATOM 3477 N N . ASN A 1 423 ? 25.854 -0.126 -0.548 1.00 74.44 423 ASN A N 1
ATOM 3478 C CA . ASN A 1 423 ? 25.873 0.233 0.870 1.00 74.44 423 ASN A CA 1
ATOM 3479 C C . ASN A 1 423 ? 24.572 0.895 1.366 1.00 74.44 423 ASN A C 1
ATOM 3481 O O . ASN A 1 423 ? 24.513 1.376 2.498 1.00 74.44 423 ASN A O 1
ATOM 3485 N N . ILE A 1 424 ? 23.512 0.918 0.548 1.00 70.69 424 ILE A N 1
ATOM 3486 C CA . ILE A 1 424 ? 22.174 1.301 1.003 1.00 70.69 424 ILE A CA 1
ATOM 3487 C C . ILE A 1 424 ? 21.635 0.213 1.938 1.00 70.69 424 ILE A C 1
ATOM 3489 O O . ILE A 1 424 ? 21.674 -0.978 1.636 1.00 70.69 424 ILE A O 1
ATOM 3493 N N . GLU A 1 425 ? 21.033 0.630 3.049 1.00 57.94 425 GLU A N 1
ATOM 3494 C CA . GLU A 1 425 ? 20.347 -0.268 3.974 1.00 57.94 425 GLU A CA 1
ATOM 3495 C C . GLU A 1 425 ? 19.302 -1.162 3.264 1.00 57.94 425 GLU A C 1
ATOM 3497 O O . GLU A 1 425 ? 18.447 -0.668 2.524 1.00 57.94 425 GLU A O 1
ATOM 3502 N N . ARG A 1 426 ? 19.314 -2.477 3.539 1.00 47.81 426 ARG A N 1
ATOM 3503 C CA . ARG A 1 426 ? 18.514 -3.519 2.846 1.00 47.81 426 ARG A CA 1
ATOM 3504 C C . ARG A 1 426 ? 17.012 -3.217 2.662 1.00 47.81 426 ARG A C 1
ATOM 3506 O O . ARG A 1 426 ? 16.398 -3.721 1.729 1.00 47.81 426 ARG A O 1
ATOM 3513 N N . TRP A 1 427 ? 16.391 -2.386 3.501 1.00 41.88 427 TRP A N 1
ATOM 3514 C CA . TRP A 1 427 ? 14.973 -2.005 3.361 1.00 41.88 427 TRP A CA 1
ATOM 3515 C C . TRP A 1 427 ? 14.723 -0.974 2.244 1.00 41.88 427 TRP A C 1
ATOM 3517 O O . TRP A 1 427 ? 13.707 -1.050 1.552 1.00 41.88 427 TRP A O 1
ATOM 3527 N N . LYS A 1 428 ? 15.667 -0.056 1.995 1.00 48.00 428 LYS A N 1
ATOM 3528 C CA . LYS A 1 428 ? 15.641 0.815 0.811 1.00 48.00 428 LYS A CA 1
ATOM 3529 C C . LYS A 1 428 ? 15.927 0.002 -0.458 1.00 48.00 428 LYS A C 1
ATOM 3531 O O . LYS A 1 428 ? 15.324 0.290 -1.484 1.00 48.00 428 LYS A O 1
ATOM 3536 N N . GLN A 1 429 ? 16.728 -1.069 -0.374 1.00 45.41 429 GLN A N 1
ATOM 3537 C CA . GLN A 1 429 ? 16.883 -2.048 -1.467 1.00 45.41 429 GLN A CA 1
ATOM 3538 C C . GLN A 1 429 ? 15.574 -2.794 -1.792 1.00 45.41 429 GLN A C 1
ATOM 3540 O O . GLN A 1 429 ? 15.294 -3.047 -2.961 1.00 45.41 429 GLN A O 1
ATOM 3545 N N . ARG A 1 430 ? 14.718 -3.080 -0.797 1.00 40.22 430 ARG A N 1
ATOM 3546 C CA . ARG A 1 430 ? 13.392 -3.685 -1.037 1.00 40.22 430 ARG A CA 1
ATOM 3547 C C . ARG A 1 430 ? 12.435 -2.742 -1.774 1.00 40.22 430 ARG A C 1
ATOM 3549 O O . ARG A 1 430 ? 11.796 -3.185 -2.718 1.00 40.22 430 ARG A O 1
ATOM 3556 N N . ARG A 1 431 ? 12.408 -1.436 -1.457 1.00 42.28 431 ARG A N 1
ATOM 3557 C CA . ARG A 1 431 ? 11.624 -0.444 -2.235 1.00 42.28 431 ARG A CA 1
ATOM 3558 C C . ARG A 1 431 ? 12.058 -0.346 -3.704 1.00 42.28 431 ARG A C 1
ATOM 3560 O O . ARG A 1 431 ? 11.247 0.001 -4.554 1.00 42.28 431 ARG A O 1
ATOM 3567 N N . LEU A 1 432 ? 13.314 -0.672 -4.012 1.00 43.41 432 LEU A N 1
ATOM 3568 C CA . LEU A 1 432 ? 13.826 -0.685 -5.386 1.00 43.41 432 LEU A CA 1
ATOM 3569 C C . LEU A 1 432 ? 13.336 -1.880 -6.194 1.00 43.41 432 LEU A C 1
ATOM 3571 O O . LEU A 1 432 ? 13.051 -1.734 -7.382 1.00 43.41 432 LEU A O 1
ATOM 3575 N N . LEU A 1 433 ? 13.163 -3.025 -5.537 1.00 38.56 433 LEU A N 1
ATOM 3576 C CA . LEU A 1 433 ? 12.598 -4.232 -6.135 1.00 38.56 433 LEU A CA 1
ATOM 3577 C C . LEU A 1 433 ? 11.087 -4.126 -6.389 1.00 38.56 433 LEU A C 1
ATOM 3579 O O . LEU A 1 433 ? 10.599 -4.809 -7.275 1.00 38.56 433 LEU A O 1
ATOM 3583 N N . VAL A 1 434 ? 10.371 -3.237 -5.692 1.00 38.25 434 VAL A N 1
ATOM 3584 C CA . VAL A 1 434 ? 8.929 -2.978 -5.912 1.00 38.25 434 VAL A CA 1
ATOM 3585 C C . VAL A 1 434 ? 8.671 -2.171 -7.199 1.00 38.25 434 VAL A C 1
ATOM 3587 O O . VAL A 1 434 ? 7.580 -2.199 -7.754 1.00 38.25 434 VAL A O 1
ATOM 3590 N N . SER A 1 435 ? 9.688 -1.502 -7.760 1.00 34.31 435 SER A N 1
ATOM 3591 C CA . SER A 1 435 ? 9.538 -0.727 -9.007 1.00 34.31 435 SER A CA 1
ATOM 3592 C C . SER A 1 435 ? 9.620 -1.551 -10.307 1.00 34.31 435 SER A C 1
ATOM 3594 O O . SER A 1 435 ? 9.475 -0.989 -11.397 1.00 34.31 435 SER A O 1
ATOM 3596 N N . ARG A 1 436 ? 9.806 -2.879 -10.227 1.00 31.33 436 ARG A N 1
ATOM 3597 C CA . ARG A 1 436 ? 9.596 -3.809 -11.349 1.00 31.33 436 ARG A CA 1
ATOM 3598 C C . ARG A 1 436 ? 8.934 -5.108 -10.872 1.00 31.33 436 ARG A C 1
ATOM 3600 O O . ARG A 1 436 ? 9.381 -5.664 -9.875 1.00 31.33 436 ARG A O 1
ATOM 3607 N N . PRO A 1 437 ? 7.951 -5.644 -11.619 1.00 32.09 437 PRO A N 1
ATOM 3608 C CA . PRO A 1 437 ? 7.389 -6.959 -11.338 1.00 32.09 437 PRO A CA 1
ATOM 3609 C C . PRO A 1 437 ? 8.491 -8.016 -11.466 1.00 32.09 437 PRO A C 1
ATOM 3611 O O . PRO A 1 437 ? 9.264 -8.020 -12.433 1.00 32.09 437 PRO A O 1
ATOM 3614 N N . ARG A 1 438 ? 8.586 -8.912 -10.480 1.00 31.25 438 ARG A N 1
ATOM 3615 C CA . ARG A 1 438 ? 9.430 -10.098 -10.595 1.00 31.25 438 ARG A CA 1
ATOM 3616 C C . ARG A 1 438 ? 8.820 -11.012 -11.658 1.00 31.25 438 ARG A C 1
ATOM 3618 O O . ARG A 1 438 ? 7.774 -11.593 -11.444 1.00 31.25 438 ARG A O 1
ATOM 3625 N N . LYS A 1 439 ? 9.564 -11.124 -12.759 1.00 31.95 439 LYS A N 1
ATOM 3626 C CA . LYS A 1 439 ? 9.591 -12.206 -13.753 1.00 31.95 439 LYS A CA 1
ATOM 3627 C C . LYS A 1 439 ? 8.315 -12.428 -14.573 1.00 31.95 439 LYS A C 1
ATOM 3629 O O . LYS A 1 439 ? 7.337 -13.009 -14.139 1.00 31.95 439 LYS A O 1
ATOM 3634 N N . SER A 1 440 ? 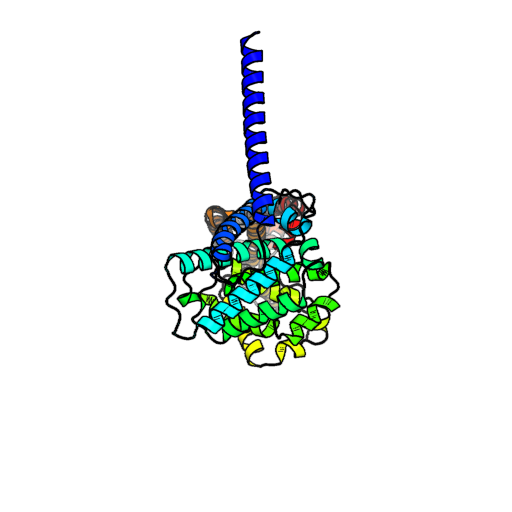8.448 -12.067 -15.847 1.00 29.83 440 SER A N 1
ATOM 3635 C CA . SER A 1 440 ? 7.860 -12.794 -16.966 1.00 29.83 440 SER A CA 1
ATOM 3636 C C . SER A 1 440 ? 8.135 -14.295 -16.828 1.00 29.83 440 SER A C 1
ATOM 3638 O O . SER A 1 440 ? 9.295 -14.711 -16.918 1.00 29.83 440 SER A O 1
ATOM 3640 N N . ILE A 1 441 ? 7.087 -15.090 -16.658 1.00 26.48 441 ILE A N 1
ATOM 3641 C CA . ILE A 1 441 ? 7.063 -16.441 -17.209 1.00 26.48 441 ILE A CA 1
ATOM 3642 C C . ILE A 1 441 ? 6.231 -16.352 -18.484 1.00 26.48 441 ILE A C 1
ATOM 3644 O O . ILE A 1 441 ? 5.226 -15.647 -18.556 1.00 26.48 441 ILE A O 1
ATOM 3648 N N . VAL A 1 442 ? 6.820 -16.924 -19.521 1.00 31.86 442 VAL A N 1
ATOM 3649 C CA . VAL A 1 442 ? 6.354 -16.969 -20.899 1.00 31.86 442 VAL A CA 1
ATOM 3650 C C . VAL A 1 442 ? 5.018 -17.715 -20.952 1.00 31.86 442 VAL A C 1
ATOM 3652 O O . VAL A 1 442 ? 4.818 -18.643 -20.172 1.00 31.86 442 VAL A O 1
ATOM 3655 N N . LEU A 1 443 ? 4.145 -17.235 -21.844 1.00 30.70 443 LEU A N 1
ATOM 3656 C CA . LEU A 1 443 ? 2.911 -17.882 -22.304 1.00 30.70 443 LEU A CA 1
ATOM 3657 C C . LEU A 1 443 ? 3.056 -19.390 -22.530 1.00 30.70 443 LEU A C 1
ATOM 3659 O O . LEU A 1 443 ? 4.129 -19.796 -23.038 1.00 30.70 443 LEU A O 1
#

Secondary structure (DSSP, 8-state):
-HHHHHHHHHHHHHHHHHHHHHHHHHHHHHHHHHH---PPTTSHHHHHHHHHHHHHHHHHHHHHTS-PPTT--TTTSS-HHHHHHHHTT-HHHHHHHHHHHHHHHHHTTSTT----HHHHHHHHHHHHHHHHHHHHHTTSHHHHHHS-HHHHHHHHHHHHHHHHH-TTHHHH--PSSPHHHHHHHHHHHHHHTTTTS-GGGTHHHHHHTTHHHHHHHHHHHHTTTS-HHHHHHHHHHHHHHHTSHHHHH-THHHH-SHHHHHHHHHHHHHHH--TT-HHHHHHHHHHHHHHHHHHHHHHHHTT----HHHHHHHHHTHHHHHHHHHHHHHHHHHHHHHTHHIIIIIHHHHHHHHHHHHHHHHHHHHHHHHHHHH-HHHHHHHTTHHHHSGGGSHHHHHHHHHHHHHHHHHHHHHHHHHHHHHTS-HHHHHHHHTTS-S-----

InterPro domains:
  IPR029723 Integral membrane protein GPR137 [PTHR15146] (40-425)

Mean predicted aligned error: 15.07 Å